Protein 2R55 (pdb70)

CATH classification: 3.30.530.20

GO terms:
  GO:0032052 bile acid binding (F, EXP)
  GO:0005829 cytosol (C, TAS)
  GO:0015721 bile acid and bile salt transport (P, TAS)
  GO:0015485 cholesterol binding (F, IDA)
  GO:0120020 cholesterol transfer activity (F, IDA)
  GO:0070508 cholesterol import (P, IDA)

InterPro domains:
  IPR002913 START domain [PF01852] (9-211)
  IPR002913 START domain [PS50848] (11-213)
  IPR002913 START domain [SM00234] (7-210)
  IPR023393 START-like domain superfamily [G3DSA:3.30.530.20] (3-213)
  IPR043556 StAR-related lipid transfer protein 5/6 [PTHR46374] (1-212)

Solvent-accessible surface area: 20864 Å² total; per-residue (Å²): 150,116,84,128,10,47,121,89,1,60,44,7,0,101,87,0,39,97,14,60,150,45,129,73,34,36,117,115,47,87,118,57,156,54,12,27,0,11,82,41,85,13,145,54,37,144,14,28,2,11,32,0,53,5,80,2,144,2,74,36,119,39,0,18,65,0,8,84,27,70,56,64,63,42,47,20,6,47,26,4,72,22,45,88,66,42,70,85,38,65,156,54,6,16,6,2,15,15,9,23,37,49,16,33,125,146,112,4,45,39,8,0,8,4,8,6,6,11,26,62,163,50,188,97,31,7,8,0,8,0,13,11,61,39,157,28,136,137,8,80,104,92,124,69,67,38,33,0,69,18,22,6,12,15,9,2,0,24,45,52,155,108,103,76,0,16,0,0,0,0,38,1,20,37,12,36,33,217,42,84,106,110,24,23,63,67,34,10,15,113,8,0,25,87,6,2,55,13,0,56,85,9,2,138,62,86,98,83,148,117,85,125,10,46,124,89,1,61,45,7,0,104,88,0,40,96,15,63,150,45,128,75,34,34,117,114,47,89,121,56,156,54,13,27,0,11,82,42,85,13,145,54,35,143,12,29,2,11,33,0,53,6,81,1,142,3,76,36,116,40,0,19,64,0,8,84,26,70,55,68,60,40,47,20,6,44,26,5,72,22,44,87,63,44,68,84,38,62,156,55,6,15,6,2,15,16,9,24,39,49,16,32,126,147,112,3,46,41,8,0,8,5,9,7,6,12,24,63,163,49,186,96,30,8,8,0,8,1,13,10,61,40,158,27,134,138,9,81,103,90,122,68,68,38,34,0,70,17,20,6,13,14,10,2,0,24,45,52,156,105,104,77,0,16,0,0,0,1,37,1,21,37,11,36,33,218,44,84,106,110,23,23,64,68,32,8,15,114,7,0,25,88,6,2,56,13,0,54,87,8,1,138,60,87,98,82

Structure (mmCIF, N/CA/C/O backbone):
data_2R55
#
_entry.id   2R55
#
_cell.length_a   62.870
_cell.length_b   62.870
_cell.length_c   214.930
_cell.angle_alpha   90.00
_cell.angle_beta   90.00
_cell.angle_gamma   120.00
#
_symmetry.space_group_name_H-M   'P 65'
#
loop_
_entity.id
_entity.type
_entity.pdbx_description
1 polymer 'StAR-related lipid transfer protein 5'
2 water water
#
loop_
_atom_site.group_PDB
_atom_site.id
_atom_site.type_symbol
_atom_site.label_atom_id
_atom_site.label_alt_id
_atom_site.label_comp_id
_atom_site.label_asym_id
_atom_site.label_entity_id
_atom_site.label_seq_id
_atom_site.pdbx_PDB_ins_code
_atom_site.Cartn_x
_atom_site.Cartn_y
_atom_site.Cartn_z
_atom_site.occupancy
_atom_site.B_iso_or_equiv
_atom_site.auth_seq_id
_atom_site.auth_comp_id
_atom_site.auth_asym_id
_atom_site.auth_atom_id
_atom_site.pdbx_PDB_model_num
ATOM 1 N N . PHE A 1 20 ? 13.945 -23.590 -10.150 1.00 70.23 2 PHE A N 1
ATOM 2 C CA . PHE A 1 20 ? 14.322 -22.696 -9.007 1.00 70.34 2 PHE A CA 1
ATOM 3 C C . PHE A 1 20 ? 14.982 -21.429 -9.503 1.00 70.31 2 PHE A C 1
ATOM 4 O O . PHE A 1 20 ? 14.527 -20.323 -9.206 1.00 70.30 2 PHE A O 1
ATOM 12 N N . GLN A 1 21 ? 16.062 -21.608 -10.258 1.00 70.33 3 GLN A N 1
ATOM 13 C CA . GLN A 1 21 ? 16.809 -20.508 -10.855 1.00 70.40 3 GLN A CA 1
ATOM 14 C C . GLN A 1 21 ? 15.851 -19.568 -11.561 1.00 70.39 3 GLN A C 1
ATOM 15 O O . GLN A 1 21 ? 15.759 -18.385 -11.224 1.00 70.29 3 GLN A O 1
ATOM 21 N N . SER A 1 22 ? 15.117 -20.138 -12.515 1.00 70.42 4 SER A N 1
ATOM 22 C CA . SER A 1 22 ? 14.185 -19.427 -13.386 1.00 70.59 4 SER A CA 1
ATOM 23 C C . SER A 1 22 ? 13.166 -18.553 -12.651 1.00 70.57 4 SER A C 1
ATOM 24 O O . SER A 1 22 ? 12.515 -17.703 -13.264 1.00 70.79 4 SER A O 1
ATOM 27 N N . MET A 1 23 ? 13.016 -18.753 -11.349 1.00 70.18 5 MET A N 1
ATOM 28 C CA . MET A 1 23 ? 12.055 -17.947 -10.626 1.00 70.01 5 MET A CA 1
ATOM 29 C C . MET A 1 23 ? 12.663 -17.109 -9.511 1.00 69.63 5 MET A C 1
ATOM 30 O O . MET A 1 23 ? 12.210 -15.996 -9.257 1.00 69.48 5 MET A O 1
ATOM 35 N N . ALA A 1 24 ? 13.700 -17.638 -8.875 1.00 69.30 6 ALA A N 1
ATOM 36 C CA . ALA A 1 24 ? 14.599 -16.815 -8.089 1.00 69.31 6 ALA A CA 1
ATOM 37 C C . ALA A 1 24 ? 15.072 -15.625 -8.924 1.00 69.39 6 ALA A C 1
ATOM 38 O O . ALA A 1 24 ? 15.073 -14.491 -8.455 1.00 69.49 6 ALA A O 1
ATOM 40 N N . ALA A 1 25 ? 15.459 -15.890 -10.168 1.00 69.67 7 ALA A N 1
ATOM 41 C CA . ALA A 1 25 ? 15.861 -14.839 -11.096 1.00 69.95 7 ALA A CA 1
ATOM 42 C C . ALA A 1 25 ? 14.664 -13.976 -11.465 1.00 70.15 7 ALA A C 1
ATOM 43 O O . ALA A 1 25 ? 14.786 -12.768 -11.648 1.00 70.01 7 ALA A O 1
ATOM 45 N N . GLN A 1 26 ? 13.503 -14.608 -11.544 1.00 70.55 8 GLN A N 1
ATOM 46 C CA . GLN A 1 26 ? 12.309 -13.955 -12.039 1.00 70.84 8 GLN A CA 1
ATOM 47 C C . GLN A 1 26 ? 11.772 -12.901 -11.083 1.00 71.18 8 GLN A C 1
ATOM 48 O O . GLN A 1 26 ? 11.621 -11.749 -11.480 1.00 71.60 8 GLN A O 1
ATOM 54 N N . MET A 1 27 ? 11.484 -13.272 -9.834 1.00 71.14 9 MET A N 1
ATOM 55 C CA . MET A 1 27 ? 10.896 -12.306 -8.906 1.00 71.25 9 MET A CA 1
ATOM 56 C C . MET A 1 27 ? 11.869 -11.189 -8.554 1.00 70.19 9 MET A C 1
ATOM 57 O O . MET A 1 27 ? 11.459 -10.086 -8.219 1.00 70.52 9 MET A O 1
ATOM 62 N N . SER A 1 28 ? 13.156 -11.469 -8.667 1.00 69.31 10 SER A N 1
ATOM 63 C CA . SER A 1 28 ? 14.168 -10.443 -8.500 1.00 68.78 10 SER A CA 1
ATOM 64 C C . SER A 1 28 ? 14.231 -9.514 -9.701 1.00 68.75 10 SER A C 1
ATOM 65 O O . SER A 1 28 ? 14.499 -8.326 -9.552 1.00 68.56 10 SER A O 1
ATOM 68 N N . GLU A 1 29 ? 13.997 -10.059 -10.896 1.00 68.72 11 GLU A N 1
ATOM 69 C CA . GLU A 1 29 ? 13.902 -9.244 -12.107 1.00 68.47 11 GLU A CA 1
ATOM 70 C C . GLU A 1 29 ? 12.731 -8.270 -12.053 1.00 67.83 11 GLU A C 1
ATOM 71 O O . GLU A 1 29 ? 12.882 -7.099 -12.407 1.00 68.01 11 GLU A O 1
ATOM 77 N N . ALA A 1 30 ? 11.576 -8.756 -11.604 1.00 66.84 12 ALA A N 1
ATOM 78 C CA . ALA A 1 30 ? 10.442 -7.890 -11.278 1.00 66.30 12 ALA A CA 1
ATOM 79 C C . ALA A 1 30 ? 10.830 -6.725 -10.367 1.00 65.72 12 ALA A C 1
ATOM 80 O O . ALA A 1 30 ? 10.329 -5.615 -10.521 1.00 65.08 12 ALA A O 1
ATOM 82 N N . VAL A 1 31 ? 11.727 -6.993 -9.426 1.00 65.83 13 VAL A N 1
ATOM 83 C CA . VAL A 1 31 ? 12.117 -6.005 -8.419 1.00 66.36 13 VAL A CA 1
ATOM 84 C C . VAL A 1 31 ? 12.852 -4.844 -9.072 1.00 66.82 13 VAL A C 1
ATOM 85 O O . VAL A 1 31 ? 12.453 -3.685 -8.908 1.00 67.27 13 VAL A O 1
ATOM 89 N N . ALA A 1 32 ? 13.902 -5.169 -9.818 1.00 66.81 14 ALA A N 1
ATOM 90 C CA . ALA A 1 32 ? 14.641 -4.198 -10.601 1.00 67.46 14 ALA A CA 1
ATOM 91 C C . ALA A 1 32 ? 13.751 -3.436 -11.602 1.00 67.85 14 ALA A C 1
ATOM 92 O O . ALA A 1 32 ? 13.904 -2.219 -11.766 1.00 68.42 14 ALA A O 1
ATOM 94 N N . GLU A 1 33 ? 12.826 -4.136 -12.261 1.00 67.59 15 GLU A N 1
ATOM 95 C CA . GLU A 1 33 ? 11.853 -3.471 -13.153 1.00 67.52 15 GLU A CA 1
ATOM 96 C C . GLU A 1 33 ? 11.089 -2.355 -12.431 1.00 67.03 15 GLU A C 1
ATOM 97 O O . GLU A 1 33 ? 10.979 -1.246 -12.960 1.00 66.61 15 GLU A O 1
ATOM 103 N N . LYS A 1 34 ? 10.612 -2.640 -11.210 1.00 66.28 16 LYS A N 1
ATOM 104 C CA . LYS A 1 34 ? 9.925 -1.640 -10.394 1.00 65.81 16 LYS A CA 1
ATOM 105 C C . LYS A 1 34 ? 10.850 -0.502 -9.992 1.00 65.33 16 LYS A C 1
ATOM 106 O O . LYS A 1 34 ? 10.488 0.668 -10.015 1.00 64.42 16 LYS A O 1
ATOM 112 N N . MET A 1 35 ? 12.060 -0.870 -9.623 1.00 65.65 17 MET A N 1
ATOM 113 C CA . MET A 1 35 ? 13.063 0.092 -9.287 1.00 65.79 17 MET A CA 1
ATOM 114 C C . MET A 1 35 ? 13.328 1.023 -10.459 1.00 65.59 17 MET A C 1
ATOM 115 O O . MET A 1 35 ? 13.351 2.237 -10.300 1.00 65.84 17 MET A O 1
ATOM 120 N N . LEU A 1 36 ? 13.455 0.459 -11.647 1.00 65.25 18 LEU A N 1
ATOM 121 C CA . LEU A 1 36 ? 13.629 1.269 -12.840 1.00 65.22 18 LEU A CA 1
ATOM 122 C C . LEU A 1 36 ? 12.489 2.279 -13.017 1.00 65.05 18 LEU A C 1
ATOM 123 O O . LEU A 1 36 ? 12.728 3.449 -13.347 1.00 65.01 18 LEU A O 1
ATOM 128 N N . GLN A 1 37 ? 11.258 1.838 -12.761 1.00 64.90 19 GLN A N 1
ATOM 129 C CA . GLN A 1 37 ? 10.111 2.719 -12.884 1.00 65.01 19 GLN A CA 1
ATOM 130 C C . GLN A 1 37 ? 10.118 3.804 -11.797 1.00 64.60 19 GLN A C 1
ATOM 131 O O . GLN A 1 37 ? 9.813 4.965 -12.090 1.00 64.71 19 GLN A O 1
ATOM 137 N N . TYR A 1 38 ? 10.535 3.454 -10.576 1.00 63.95 20 TYR A N 1
ATOM 138 C CA . TYR A 1 38 ? 10.699 4.447 -9.508 1.00 63.96 20 TYR A CA 1
ATOM 139 C C . TYR A 1 38 ? 11.739 5.517 -9.882 1.00 64.60 20 TYR A C 1
ATOM 140 O O . TYR A 1 38 ? 11.668 6.640 -9.399 1.00 65.27 20 TYR A O 1
ATOM 149 N N . ARG A 1 39 ? 12.726 5.159 -10.696 1.00 64.50 21 ARG A N 1
ATOM 150 C CA . ARG A 1 39 ? 13.802 6.077 -11.000 1.00 64.60 21 ARG A CA 1
ATOM 151 C C . ARG A 1 39 ? 13.336 7.086 -12.040 1.00 65.26 21 ARG A C 1
ATOM 152 O O . ARG A 1 39 ? 13.723 8.265 -12.015 1.00 66.07 21 ARG A O 1
ATOM 160 N N . ARG A 1 40 ? 12.492 6.621 -12.951 1.00 65.28 22 ARG A N 1
ATOM 161 C CA . ARG A 1 40 ? 12.037 7.449 -14.049 1.00 64.52 22 ARG A CA 1
ATOM 162 C C . ARG A 1 40 ? 10.852 8.298 -13.631 1.00 64.50 22 ARG A C 1
ATOM 163 O O . ARG A 1 40 ? 10.759 9.446 -14.031 1.00 65.00 22 ARG A O 1
ATOM 171 N N . ASP A 1 41 ? 9.963 7.753 -12.807 1.00 64.33 23 ASP A N 1
ATOM 172 C CA . ASP A 1 41 ? 8.727 8.458 -12.482 1.00 64.47 23 ASP A CA 1
ATOM 173 C C . ASP A 1 41 ? 9.024 9.821 -11.873 1.00 64.48 23 ASP A C 1
ATOM 174 O O . ASP A 1 41 ? 9.916 9.957 -11.029 1.00 64.73 23 ASP A O 1
ATOM 179 N N . THR A 1 42 ? 8.261 10.826 -12.280 1.00 64.33 24 THR A N 1
ATOM 180 C CA . THR A 1 42 ? 8.374 12.132 -11.649 1.00 64.11 24 THR A CA 1
ATOM 181 C C . THR A 1 42 ? 7.087 12.500 -10.894 1.00 64.51 24 THR A C 1
ATOM 182 O O . THR A 1 42 ? 7.016 13.530 -10.221 1.00 64.69 24 THR A O 1
ATOM 186 N N . ALA A 1 43 ? 6.089 11.629 -10.974 1.00 64.87 25 ALA A N 1
ATOM 187 C CA . ALA A 1 43 ? 4.787 11.892 -10.369 1.00 65.42 25 ALA A CA 1
ATOM 188 C C . ALA A 1 43 ? 4.684 11.307 -8.973 1.00 65.71 25 ALA A C 1
ATOM 189 O O . ALA A 1 43 ? 5.483 10.440 -8.579 1.00 65.45 25 ALA A O 1
ATOM 191 N N . GLY A 1 44 ? 3.687 11.785 -8.232 1.00 66.21 26 GLY A N 1
ATOM 192 C CA . GLY A 1 44 ? 3.470 11.345 -6.867 1.00 66.94 26 GLY A CA 1
ATOM 193 C C . GLY A 1 44 ? 4.444 12.005 -5.913 1.00 67.65 26 GLY A C 1
ATOM 194 O O . GLY A 1 44 ? 4.030 12.476 -4.870 1.00 68.19 26 GLY A O 1
ATOM 195 N N . TRP A 1 45 ? 5.726 12.060 -6.285 1.00 68.04 27 TRP A N 1
ATOM 196 C CA . TRP A 1 45 ? 6.808 12.545 -5.416 1.00 68.85 27 TRP A CA 1
ATOM 197 C C . TRP A 1 45 ? 6.577 13.908 -4.739 1.00 69.65 27 TRP A C 1
ATOM 198 O O . TRP A 1 45 ? 6.587 14.942 -5.420 1.00 69.55 27 TRP A O 1
ATOM 209 N N . LYS A 1 46 ? 6.407 13.903 -3.408 1.00 70.27 28 LYS A N 1
ATOM 210 C CA . LYS A 1 46 ? 6.265 15.146 -2.629 1.00 71.09 28 LYS A CA 1
ATOM 211 C C . LYS A 1 46 ? 7.508 15.345 -1.782 1.00 71.61 28 LYS A C 1
ATOM 212 O O . LYS A 1 46 ? 7.897 14.452 -1.032 1.00 72.13 28 LYS A O 1
ATOM 218 N N . ILE A 1 47 ? 8.123 16.519 -1.889 1.00 72.11 29 ILE A N 1
ATOM 219 C CA . ILE A 1 47 ? 9.407 16.798 -1.236 1.00 72.65 29 ILE A CA 1
ATOM 220 C C . ILE A 1 47 ? 9.334 16.842 0.307 1.00 73.20 29 ILE A C 1
ATOM 221 O O . ILE A 1 47 ? 8.398 17.419 0.875 1.00 73.25 29 ILE A O 1
ATOM 226 N N . CYS A 1 48 ? 10.310 16.223 0.976 1.00 73.80 30 CYS A N 1
ATOM 227 C CA . CYS A 1 48 ? 10.421 16.315 2.439 1.00 74.41 30 CYS A CA 1
ATOM 228 C C . CYS A 1 48 ? 11.307 17.500 2.788 1.00 74.77 30 CYS A C 1
ATOM 229 O O . CYS A 1 48 ? 10.866 18.496 3.365 1.00 74.79 30 CYS A O 1
ATOM 232 N N . ARG A 1 49 ? 12.579 17.348 2.438 1.00 75.26 31 ARG A N 1
ATOM 233 C CA . ARG A 1 49 ? 13.621 18.285 2.800 1.00 75.91 31 ARG A CA 1
ATOM 234 C C . ARG A 1 49 ? 14.698 18.312 1.716 1.00 76.00 31 ARG A C 1
ATOM 235 O O . ARG A 1 49 ? 14.610 17.590 0.716 1.00 76.10 31 ARG A O 1
ATOM 243 N N . GLU A 1 50 ? 15.702 19.163 1.930 1.00 76.12 32 GLU A N 1
ATOM 244 C CA . GLU A 1 50 ? 16.828 19.316 1.024 1.00 76.02 32 GLU A CA 1
ATOM 245 C C . GLU A 1 50 ? 18.027 19.865 1.807 1.00 75.87 32 GLU A C 1
ATOM 246 O O . GLU A 1 50 ? 18.209 19.541 2.990 1.00 75.98 32 GLU A O 1
ATOM 252 N N . GLY A 1 51 ? 18.838 20.692 1.155 1.00 75.48 33 GLY A N 1
ATOM 253 C CA . GLY A 1 51 ? 20.025 21.246 1.784 1.00 75.14 33 GLY A CA 1
ATOM 254 C C . GLY A 1 51 ? 21.290 20.729 1.134 1.00 74.84 33 GLY A C 1
ATOM 255 O O . GLY A 1 51 ? 21.287 20.369 -0.047 1.00 74.66 33 GLY A O 1
ATOM 256 N N . ASN A 1 52 ? 22.370 20.687 1.916 1.00 74.51 34 ASN A N 1
ATOM 257 C CA . ASN A 1 52 ? 23.690 20.305 1.406 1.00 74.01 34 ASN A CA 1
ATOM 258 C C . ASN A 1 52 ? 23.740 18.912 0.769 1.00 73.63 34 ASN A C 1
ATOM 259 O O . ASN A 1 52 ? 23.478 17.890 1.427 1.00 73.51 34 ASN A O 1
ATOM 264 N N . GLY A 1 53 ? 24.037 18.905 -0.532 1.00 72.95 35 GLY A N 1
ATOM 265 C CA . GLY A 1 53 ? 24.243 17.682 -1.299 1.00 72.19 35 GLY A CA 1
ATOM 266 C C . GLY A 1 53 ? 22.990 16.917 -1.673 1.00 71.81 35 GLY A C 1
ATOM 267 O O . GLY A 1 53 ? 22.780 16.609 -2.848 1.00 71.94 35 GLY A O 1
ATOM 268 N N . VAL A 1 54 ? 22.154 16.621 -0.677 1.00 71.04 36 VAL A N 1
ATOM 269 C CA . VAL A 1 54 ? 21.040 15.688 -0.835 1.00 70.27 36 VAL A CA 1
ATOM 270 C C . VAL A 1 54 ? 19.690 16.353 -1.061 1.00 69.73 36 VAL A C 1
ATOM 271 O O . VAL A 1 54 ? 19.542 17.568 -0.945 1.00 69.63 36 VAL A O 1
ATOM 275 N N . SER A 1 55 ? 18.709 15.506 -1.373 1.00 68.99 37 SER A N 1
ATOM 276 C CA . SER A 1 55 ? 17.315 15.876 -1.567 1.00 68.02 37 SER A CA 1
ATOM 277 C C . SER A 1 55 ? 16.468 14.624 -1.371 1.00 67.34 37 SER A C 1
ATOM 278 O O . SER A 1 55 ? 16.692 13.586 -2.016 1.00 66.88 37 SER A O 1
ATOM 281 N N . VAL A 1 56 ? 15.506 14.699 -0.468 1.00 66.44 38 VAL A N 1
ATOM 282 C CA . VAL A 1 56 ? 14.672 13.545 -0.251 1.00 65.87 38 VAL A CA 1
ATOM 283 C C . VAL A 1 56 ? 13.207 13.902 -0.447 1.00 65.68 38 VAL A C 1
ATOM 284 O O . VAL A 1 56 ? 12.759 14.990 -0.083 1.00 65.34 38 VAL A O 1
ATOM 288 N N . SER A 1 57 ? 12.482 12.983 -1.071 1.00 65.64 39 SER A N 1
ATOM 289 C CA . SER A 1 57 ? 11.051 13.119 -1.247 1.00 65.96 39 SER A CA 1
ATOM 290 C C . SER A 1 57 ? 10.426 11.760 -1.012 1.00 66.08 39 SER A C 1
ATOM 291 O O . SER A 1 57 ? 11.145 10.767 -0.874 1.00 66.72 39 SER A O 1
ATOM 294 N N . TRP A 1 58 ? 9.099 11.710 -0.956 1.00 65.61 40 TRP A N 1
ATOM 295 C CA . TRP A 1 58 ? 8.406 10.485 -0.634 1.00 65.82 40 TRP A CA 1
ATOM 296 C C . TRP A 1 58 ? 7.173 10.370 -1.514 1.00 66.36 40 TRP A C 1
ATOM 297 O O . TRP A 1 58 ? 6.830 11.317 -2.246 1.00 66.95 40 TRP A O 1
ATOM 308 N N . ARG A 1 59 ? 6.531 9.199 -1.464 1.00 66.19 41 ARG A N 1
ATOM 309 C CA . ARG A 1 59 ? 5.179 9.016 -1.973 1.00 66.25 41 ARG A CA 1
ATOM 310 C C . ARG A 1 59 ? 4.566 7.747 -1.387 1.00 65.99 41 ARG A C 1
ATOM 311 O O . ARG A 1 59 ? 5.297 6.872 -0.939 1.00 66.03 41 ARG A O 1
ATOM 319 N N . PRO A 1 60 ? 3.223 7.634 -1.412 1.00 66.02 42 PRO A N 1
ATOM 320 C CA . PRO A 1 60 ? 2.621 6.391 -0.918 1.00 65.90 42 PRO A CA 1
ATOM 321 C C . PRO A 1 60 ? 3.140 5.188 -1.711 1.00 65.56 42 PRO A C 1
ATOM 322 O O . PRO A 1 60 ? 3.178 5.227 -2.934 1.00 65.59 42 PRO A O 1
ATOM 326 N N . SER A 1 61 ? 3.582 4.161 -1.001 1.00 65.70 43 SER A N 1
ATOM 327 C CA . SER A 1 61 ? 3.918 2.877 -1.584 1.00 65.66 43 SER A CA 1
ATOM 328 C C . SER A 1 61 ? 2.646 2.218 -2.044 1.00 65.81 43 SER A C 1
ATOM 329 O O . SER A 1 61 ? 1.596 2.444 -1.429 1.00 66.04 43 SER A O 1
ATOM 332 N N . VAL A 1 62 ? 2.728 1.437 -3.126 1.00 65.62 44 VAL A N 1
ATOM 333 C CA . VAL A 1 62 ? 1.630 0.536 -3.516 1.00 65.92 44 VAL A CA 1
ATOM 334 C C . VAL A 1 62 ? 1.886 -0.894 -2.973 1.00 66.39 44 VAL A C 1
ATOM 335 O O . VAL A 1 62 ? 1.049 -1.774 -3.117 1.00 67.25 44 VAL A O 1
ATOM 339 N N . GLU A 1 63 ? 3.042 -1.106 -2.352 1.00 66.45 45 GLU A N 1
ATOM 340 C CA . GLU A 1 63 ? 3.419 -2.417 -1.824 1.00 66.80 45 GLU A CA 1
ATOM 341 C C . GLU A 1 63 ? 2.846 -2.712 -0.427 1.00 67.03 45 GLU A C 1
ATOM 342 O O . GLU A 1 63 ? 2.654 -3.878 -0.092 1.00 67.36 45 GLU A O 1
ATOM 348 N N . PHE A 1 64 ? 2.574 -1.664 0.366 1.00 66.79 46 PHE A N 1
ATOM 349 C CA . PHE A 1 64 ? 2.138 -1.779 1.765 1.00 66.50 46 PHE A CA 1
ATOM 350 C C . PHE A 1 64 ? 1.558 -0.423 2.212 1.00 67.00 46 PHE A C 1
ATOM 351 O O . PHE A 1 64 ? 1.755 0.573 1.520 1.00 65.94 46 PHE A O 1
ATOM 359 N N . PRO A 1 65 ? 0.832 -0.380 3.358 1.00 67.54 47 PRO A N 1
ATOM 360 C CA . PRO A 1 65 ? 0.245 0.887 3.820 1.00 68.01 47 PRO A CA 1
ATOM 361 C C . PRO A 1 65 ? 1.186 2.108 3.767 1.00 68.44 47 PRO A C 1
ATOM 362 O O . PRO A 1 65 ? 0.735 3.182 3.347 1.00 69.29 47 PRO A O 1
ATOM 366 N N . GLY A 1 66 ? 2.465 1.942 4.142 1.00 67.85 48 GLY A N 1
ATOM 367 C CA . GLY A 1 66 ? 3.419 3.062 4.263 1.00 66.77 48 GLY A CA 1
ATOM 368 C C . GLY A 1 66 ? 3.912 3.765 2.997 1.00 66.83 48 GLY A C 1
ATOM 369 O O . GLY A 1 66 ? 3.207 3.838 1.978 1.00 65.97 48 GLY A O 1
ATOM 370 N N . ASN A 1 67 ? 5.133 4.296 3.064 1.00 66.26 49 ASN A N 1
ATOM 371 C CA . ASN A 1 67 ? 5.653 5.139 1.997 1.00 65.95 49 ASN A CA 1
ATOM 372 C C . ASN A 1 67 ? 6.902 4.594 1.309 1.00 66.04 49 ASN A C 1
ATOM 373 O O . ASN A 1 67 ? 7.567 3.694 1.824 1.00 66.31 49 ASN A O 1
ATOM 378 N N . LEU A 1 68 ? 7.219 5.160 0.147 1.00 65.54 50 LEU A N 1
ATOM 379 C CA . LEU A 1 68 ? 8.483 4.919 -0.530 1.00 64.93 50 LEU A CA 1
ATOM 380 C C . LEU A 1 68 ? 9.255 6.219 -0.521 1.00 65.64 50 LEU A C 1
ATOM 381 O O . LEU A 1 68 ? 8.688 7.272 -0.815 1.00 65.43 50 LEU A O 1
ATOM 386 N N . TYR A 1 69 ? 10.548 6.137 -0.207 1.00 66.47 51 TYR A N 1
ATOM 387 C CA . TYR A 1 69 ? 11.423 7.304 -0.060 1.00 67.33 51 TYR A CA 1
ATOM 388 C C . TYR A 1 69 ? 12.502 7.326 -1.139 1.00 67.99 51 TYR A C 1
ATOM 389 O O . TYR A 1 69 ? 13.073 6.278 -1.478 1.00 69.18 51 TYR A O 1
ATOM 398 N N . ARG A 1 70 ? 12.784 8.520 -1.659 1.00 67.32 52 ARG A N 1
ATOM 399 C CA . ARG A 1 70 ? 13.692 8.699 -2.765 1.00 66.44 52 ARG A CA 1
ATOM 400 C C . ARG A 1 70 ? 14.760 9.724 -2.395 1.00 65.99 52 ARG A C 1
ATOM 401 O O . ARG A 1 70 ? 14.451 10.883 -2.081 1.00 65.38 52 ARG A O 1
ATOM 409 N N . GLY A 1 71 ? 16.008 9.275 -2.422 1.00 65.17 53 GLY A N 1
ATOM 410 C CA . GLY A 1 71 ? 17.155 10.134 -2.182 1.00 65.04 53 GLY A CA 1
ATOM 411 C C . GLY A 1 71 ? 17.892 10.398 -3.483 1.00 64.83 53 GLY A C 1
ATOM 412 O O . GLY A 1 71 ? 18.106 9.484 -4.283 1.00 64.52 53 GLY A O 1
ATOM 413 N N . GLU A 1 72 ? 18.266 11.649 -3.700 1.00 64.53 54 GLU A N 1
ATOM 414 C CA . GLU A 1 72 ? 19.091 11.998 -4.845 1.00 65.46 54 GLU A CA 1
ATOM 415 C C . GLU A 1 72 ? 20.225 12.934 -4.421 1.00 65.60 54 GLU A C 1
ATOM 416 O O . GLU A 1 72 ? 20.032 13.861 -3.612 1.00 65.44 54 GLU A O 1
ATOM 422 N N . GLY A 1 73 ? 21.411 12.674 -4.962 1.00 65.68 55 GLY A N 1
ATOM 423 C CA . GLY A 1 73 ? 22.604 13.371 -4.524 1.00 65.92 55 GLY A CA 1
ATOM 424 C C . GLY A 1 73 ? 23.868 12.938 -5.239 1.00 66.22 55 GLY A C 1
ATOM 425 O O . GLY A 1 73 ? 24.171 11.728 -5.331 1.00 65.89 55 GLY A O 1
ATOM 426 N N . ILE A 1 74 ? 24.604 13.946 -5.737 1.00 66.50 56 ILE A N 1
ATOM 427 C CA . ILE A 1 74 ? 25.912 13.734 -6.343 1.00 66.97 56 ILE A CA 1
ATOM 428 C C . ILE A 1 74 ? 26.924 13.362 -5.267 1.00 67.41 56 ILE A C 1
ATOM 429 O O . ILE A 1 74 ? 27.163 14.129 -4.320 1.00 67.64 56 ILE A O 1
ATOM 434 N N . VAL A 1 75 ? 27.499 12.170 -5.401 1.00 67.80 57 VAL A N 1
ATOM 435 C CA . VAL A 1 75 ? 28.609 11.766 -4.537 1.00 68.36 57 VAL A CA 1
ATOM 436 C C . VAL A 1 75 ? 29.948 12.016 -5.242 1.00 68.46 57 VAL A C 1
ATOM 437 O O . VAL A 1 75 ? 30.137 11.657 -6.413 1.00 68.50 57 VAL A O 1
ATOM 441 N N . TYR A 1 76 ? 30.868 12.648 -4.523 1.00 68.49 58 TYR A N 1
ATOM 442 C CA . TYR A 1 76 ? 32.138 13.038 -5.100 1.00 68.63 58 TYR A CA 1
ATOM 443 C C . TYR A 1 76 ? 33.147 11.893 -5.022 1.00 68.49 58 TYR A C 1
ATOM 444 O O . TYR A 1 76 ? 34.088 11.918 -4.213 1.00 68.71 58 TYR A O 1
ATOM 453 N N . GLY A 1 77 ? 32.930 10.889 -5.877 1.00 68.26 59 GLY A N 1
ATOM 454 C CA . GLY A 1 77 ? 33.809 9.727 -5.983 1.00 68.07 59 GLY A CA 1
ATOM 455 C C . GLY A 1 77 ? 33.668 8.984 -7.305 1.00 67.96 59 GLY A C 1
ATOM 456 O O . GLY A 1 77 ? 32.667 9.139 -8.018 1.00 67.76 59 GLY A O 1
ATOM 457 N N . THR A 1 78 ? 34.685 8.180 -7.632 1.00 67.76 60 THR A N 1
ATOM 458 C CA . THR A 1 78 ? 34.646 7.315 -8.812 1.00 67.50 60 THR A CA 1
ATOM 459 C C . THR A 1 78 ? 33.510 6.321 -8.647 1.00 67.14 60 THR A C 1
ATOM 460 O O . THR A 1 78 ? 33.205 5.914 -7.535 1.00 67.28 60 THR A O 1
ATOM 464 N N . LEU A 1 79 ? 32.910 5.930 -9.765 1.00 67.07 61 LEU A N 1
ATOM 465 C CA . LEU A 1 79 ? 31.729 5.061 -9.802 1.00 66.70 61 LEU A CA 1
ATOM 466 C C . LEU A 1 79 ? 31.899 3.743 -9.046 1.00 66.74 61 LEU A C 1
ATOM 467 O O . LEU A 1 79 ? 30.954 3.248 -8.450 1.00 66.57 61 LEU A O 1
ATOM 472 N N . GLU A 1 80 ? 33.098 3.174 -9.063 1.00 67.24 62 GLU A N 1
ATOM 473 C CA . GLU A 1 80 ? 33.303 1.881 -8.402 1.00 67.59 62 GLU A CA 1
ATOM 474 C C . GLU A 1 80 ? 33.745 1.978 -6.939 1.00 67.28 62 GLU A C 1
ATOM 475 O O . GLU A 1 80 ? 33.714 0.981 -6.208 1.00 67.08 62 GLU A O 1
ATOM 481 N N . GLU A 1 81 ? 34.131 3.185 -6.525 1.00 67.13 63 GLU A N 1
ATOM 482 C CA . GLU A 1 81 ? 34.287 3.494 -5.112 1.00 67.25 63 GLU A CA 1
ATOM 483 C C . GLU A 1 81 ? 32.925 3.600 -4.432 1.00 67.25 63 GLU A C 1
ATOM 484 O O . GLU A 1 81 ? 32.702 2.992 -3.379 1.00 67.12 63 GLU A O 1
ATOM 490 N N . VAL A 1 82 ? 32.002 4.347 -5.048 1.00 67.09 64 VAL A N 1
ATOM 491 C CA . VAL A 1 82 ? 30.676 4.525 -4.459 1.00 66.50 64 VAL A CA 1
ATOM 492 C C . VAL A 1 82 ? 29.946 3.206 -4.449 1.00 66.06 64 VAL A C 1
ATOM 493 O O . VAL A 1 82 ? 29.186 2.937 -3.530 1.00 66.32 64 VAL A O 1
ATOM 497 N N . TRP A 1 83 ? 30.182 2.380 -5.462 1.00 65.40 65 TRP A N 1
ATOM 498 C CA . TRP A 1 83 ? 29.499 1.102 -5.533 1.00 64.97 65 TRP A CA 1
ATOM 499 C C . TRP A 1 83 ? 30.055 0.169 -4.472 1.00 65.34 65 TRP A C 1
ATOM 500 O O . TRP A 1 83 ? 29.293 -0.470 -3.741 1.00 65.37 65 TRP A O 1
ATOM 511 N N . ASP A 1 84 ? 31.379 0.122 -4.362 1.00 65.90 66 ASP A N 1
ATOM 512 C CA . ASP A 1 84 ? 32.022 -0.671 -3.311 1.00 66.50 66 ASP A CA 1
ATOM 513 C C . ASP A 1 84 ? 31.467 -0.419 -1.915 1.00 66.52 66 ASP A C 1
ATOM 514 O O . ASP A 1 84 ? 31.431 -1.322 -1.081 1.00 66.70 66 ASP A O 1
ATOM 519 N N . CYS A 1 85 ? 31.024 0.811 -1.685 1.00 66.70 67 CYS A N 1
ATOM 520 C CA . CYS A 1 85 ? 30.409 1.198 -0.429 1.00 66.89 67 CYS A CA 1
ATOM 521 C C . CYS A 1 85 ? 29.033 0.582 -0.196 1.00 66.77 67 CYS A C 1
ATOM 522 O O . CYS A 1 85 ? 28.753 0.081 0.905 1.00 66.70 67 CYS A O 1
ATOM 525 N N . VAL A 1 86 ? 28.184 0.609 -1.220 1.00 66.53 68 VAL A N 1
ATOM 526 C CA . VAL A 1 86 ? 26.780 0.204 -1.055 1.00 66.58 68 VAL A CA 1
ATOM 527 C C . VAL A 1 86 ? 26.493 -1.206 -1.562 1.00 66.80 68 VAL A C 1
ATOM 528 O O . VAL A 1 86 ? 25.460 -1.774 -1.259 1.00 67.71 68 VAL A O 1
ATOM 532 N N . LYS A 1 87 ? 27.408 -1.752 -2.350 1.00 66.91 69 LYS A N 1
ATOM 533 C CA . LYS A 1 87 ? 27.331 -3.122 -2.836 1.00 66.70 69 LYS A CA 1
ATOM 534 C C . LYS A 1 87 ? 27.046 -4.131 -1.723 1.00 66.67 69 LYS A C 1
ATOM 535 O O . LYS A 1 87 ? 27.619 -4.065 -0.630 1.00 66.36 69 LYS A O 1
ATOM 541 N N . PRO A 1 88 ? 26.123 -5.057 -1.991 1.00 66.74 70 PRO A N 1
ATOM 542 C CA . PRO A 1 88 ? 25.962 -6.232 -1.144 1.00 66.45 70 PRO A CA 1
ATOM 543 C C . PRO A 1 88 ? 26.980 -7.305 -1.505 1.00 66.26 70 PRO A C 1
ATOM 544 O O . PRO A 1 88 ? 27.489 -7.988 -0.623 1.00 66.65 70 PRO A O 1
ATOM 548 N N . GLY A 1 91 ? 31.303 -9.673 2.590 1.00 79.11 73 GLY A N 1
ATOM 549 C CA . GLY A 1 91 ? 30.037 -8.815 2.172 1.00 79.44 73 GLY A CA 1
ATOM 550 C C . GLY A 1 91 ? 30.511 -7.486 1.586 1.00 79.54 73 GLY A C 1
ATOM 551 O O . GLY A 1 91 ? 29.868 -6.911 0.674 1.00 79.26 73 GLY A O 1
ATOM 552 N N . GLY A 1 92 ? 31.648 -7.013 2.108 1.00 79.41 74 GLY A N 1
ATOM 553 C CA . GLY A 1 92 ? 32.211 -5.714 1.735 1.00 79.01 74 GLY A CA 1
ATOM 554 C C . GLY A 1 92 ? 32.149 -4.678 2.855 1.00 78.57 74 GLY A C 1
ATOM 555 O O . GLY A 1 92 ? 32.643 -4.924 3.978 1.00 78.36 74 GLY A O 1
ATOM 556 N N . LEU A 1 93 ? 31.491 -3.544 2.559 1.00 77.95 75 LEU A N 1
ATOM 557 C CA . LEU A 1 93 ? 31.743 -2.288 3.284 1.00 77.22 75 LEU A CA 1
ATOM 558 C C . LEU A 1 93 ? 30.633 -1.710 4.181 1.00 76.92 75 LEU A C 1
ATOM 559 O O . LEU A 1 93 ? 30.930 -1.033 5.165 1.00 76.57 75 LEU A O 1
ATOM 564 N N . ARG A 1 94 ? 29.371 -1.974 3.845 1.00 76.59 76 ARG A N 1
ATOM 565 C CA . ARG A 1 94 ? 28.236 -1.247 4.442 1.00 76.29 76 ARG A CA 1
ATOM 566 C C . ARG A 1 94 ? 28.158 -1.260 5.998 1.00 75.69 76 ARG A C 1
ATOM 567 O O . ARG A 1 94 ? 27.743 -0.270 6.611 1.00 75.29 76 ARG A O 1
ATOM 575 N N . VAL A 1 95 ? 28.583 -2.366 6.614 1.00 74.99 77 VAL A N 1
ATOM 576 C CA . VAL A 1 95 ? 28.608 -2.522 8.082 1.00 74.38 77 VAL A CA 1
ATOM 577 C C . VAL A 1 95 ? 29.330 -1.366 8.770 1.00 73.77 77 VAL A C 1
ATOM 578 O O . VAL A 1 95 ? 28.911 -0.897 9.824 1.00 73.87 77 VAL A O 1
ATOM 582 N N . LYS A 1 96 ? 30.418 -0.922 8.155 1.00 73.10 78 LYS A N 1
ATOM 583 C CA . LYS A 1 96 ? 31.258 0.127 8.698 1.00 72.53 78 LYS A CA 1
ATOM 584 C C . LYS A 1 96 ? 30.543 1.479 8.793 1.00 72.11 78 LYS A C 1
ATOM 585 O O . LYS A 1 96 ? 30.164 1.918 9.874 1.00 72.14 78 LYS A O 1
ATOM 591 N N . TRP A 1 97 ? 30.336 2.112 7.647 1.00 71.70 79 TRP A N 1
ATOM 592 C CA . TRP A 1 97 ? 30.009 3.532 7.590 1.00 71.22 79 TRP A CA 1
ATOM 593 C C . TRP A 1 97 ? 28.542 3.879 7.812 1.00 70.91 79 TRP A C 1
ATOM 594 O O . TRP A 1 97 ? 28.230 5.011 8.169 1.00 71.00 79 TRP A O 1
ATOM 605 N N . ASP A 1 98 ? 27.641 2.932 7.582 1.00 70.49 80 ASP A N 1
ATOM 606 C CA . ASP A 1 98 ? 26.210 3.234 7.669 1.00 70.50 80 ASP A CA 1
ATOM 607 C C . ASP A 1 98 ? 25.666 3.072 9.084 1.00 70.83 80 ASP A C 1
ATOM 608 O O . ASP A 1 98 ? 25.475 1.949 9.563 1.00 70.63 80 ASP A O 1
ATOM 613 N N . GLU A 1 99 ? 25.395 4.197 9.742 1.00 71.36 81 GLU A N 1
ATOM 614 C CA . GLU A 1 99 ? 24.957 4.181 11.142 1.00 72.30 81 GLU A CA 1
ATOM 615 C C . GLU A 1 99 ? 23.765 3.255 11.392 1.00 71.94 81 GLU A C 1
ATOM 616 O O . GLU A 1 99 ? 23.541 2.831 12.518 1.00 71.70 81 GLU A O 1
ATOM 622 N N . ASN A 1 100 ? 23.026 2.937 10.324 1.00 72.35 82 ASN A N 1
ATOM 623 C CA . ASN A 1 100 ? 21.805 2.129 10.404 1.00 72.12 82 ASN A CA 1
ATOM 624 C C . ASN A 1 100 ? 21.953 0.637 10.133 1.00 71.83 82 ASN A C 1
ATOM 625 O O . ASN A 1 100 ? 20.952 -0.059 9.884 1.00 71.95 82 ASN A O 1
ATOM 630 N N . VAL A 1 101 ? 23.187 0.151 10.188 1.00 71.45 83 VAL A N 1
ATOM 631 C CA . VAL A 1 101 ? 23.490 -1.235 9.862 1.00 71.09 83 VAL A CA 1
ATOM 632 C C . VAL A 1 101 ? 24.529 -1.768 10.833 1.00 71.04 83 VAL A C 1
ATOM 633 O O . VAL A 1 101 ? 25.607 -1.194 10.976 1.00 71.16 83 VAL A O 1
ATOM 637 N N . THR A 1 102 ? 24.194 -2.866 11.495 1.00 71.03 84 THR A N 1
ATOM 638 C CA . THR A 1 102 ? 25.091 -3.490 12.456 1.00 71.25 84 THR A CA 1
ATOM 639 C C . THR A 1 102 ? 25.558 -4.863 11.990 1.00 71.30 84 THR A C 1
ATOM 640 O O . THR A 1 102 ? 26.681 -5.271 12.285 1.00 71.76 84 THR A O 1
ATOM 644 N N . GLY A 1 103 ? 24.698 -5.565 11.258 1.00 71.26 85 GLY A N 1
ATOM 645 C CA . GLY A 1 103 ? 25.000 -6.914 10.787 1.00 71.25 85 GLY A CA 1
ATOM 646 C C . GLY A 1 103 ? 24.565 -7.166 9.355 1.00 71.32 85 GLY A C 1
ATOM 647 O O . GLY A 1 103 ? 23.400 -7.028 9.026 1.00 71.00 85 GLY A O 1
ATOM 648 N N . PHE A 1 104 ? 25.520 -7.532 8.505 1.00 71.61 86 PHE A N 1
ATOM 649 C CA . PHE A 1 104 ? 25.244 -7.910 7.124 1.00 71.61 86 PHE A CA 1
ATOM 650 C C . PHE A 1 104 ? 25.818 -9.306 6.851 1.00 71.66 86 PHE A C 1
ATOM 651 O O . PHE A 1 104 ? 27.025 -9.547 7.004 1.00 71.84 86 PHE A O 1
ATOM 659 N N . GLU A 1 105 ? 24.938 -10.228 6.479 1.00 71.41 87 GLU A N 1
ATOM 660 C CA . GLU A 1 105 ? 25.305 -11.617 6.214 1.00 71.25 87 GLU A CA 1
ATOM 661 C C . GLU A 1 105 ? 24.793 -11.984 4.824 1.00 71.30 87 GLU A C 1
ATOM 662 O O . GLU A 1 105 ? 23.643 -11.668 4.479 1.00 71.18 87 GLU A O 1
ATOM 668 N N . ILE A 1 106 ? 25.644 -12.606 4.012 1.00 71.25 88 ILE A N 1
ATOM 669 C CA . ILE A 1 106 ? 25.185 -13.186 2.755 1.00 71.47 88 ILE A CA 1
ATOM 670 C C . ILE A 1 106 ? 24.807 -14.627 3.091 1.00 71.41 88 ILE A C 1
ATOM 671 O O . ILE A 1 106 ? 25.669 -15.418 3.466 1.00 71.33 88 ILE A O 1
ATOM 676 N N . ILE A 1 107 ? 23.522 -14.953 2.965 1.00 71.31 89 ILE A N 1
ATOM 677 C CA . ILE A 1 107 ? 23.000 -16.258 3.378 1.00 71.24 89 ILE A CA 1
ATOM 678 C C . ILE A 1 107 ? 23.146 -17.324 2.290 1.00 71.27 89 ILE A C 1
ATOM 679 O O . ILE A 1 107 ? 23.936 -18.251 2.434 1.00 71.61 89 ILE A O 1
ATOM 684 N N . GLN A 1 108 ? 22.392 -17.187 1.206 1.00 71.34 90 GLN A N 1
ATOM 685 C CA . GLN A 1 108 ? 22.411 -18.157 0.121 1.00 71.15 90 GLN A CA 1
ATOM 686 C C . GLN A 1 108 ? 22.808 -17.416 -1.154 1.00 70.97 90 GLN A C 1
ATOM 687 O O . GLN A 1 108 ? 22.010 -16.677 -1.730 1.00 71.06 90 GLN A O 1
ATOM 693 N N . SER A 1 109 ? 24.059 -17.596 -1.565 1.00 70.74 91 SER A N 1
ATOM 694 C CA . SER A 1 109 ? 24.620 -16.936 -2.742 1.00 70.44 91 SER A CA 1
ATOM 695 C C . SER A 1 109 ? 24.164 -17.678 -4.006 1.00 70.30 91 SER A C 1
ATOM 696 O O . SER A 1 109 ? 24.836 -18.602 -4.462 1.00 70.03 91 SER A O 1
ATOM 699 N N . ILE A 1 110 ? 23.025 -17.268 -4.565 1.00 70.31 92 ILE A N 1
ATOM 700 C CA . ILE A 1 110 ? 22.395 -18.009 -5.664 1.00 70.46 92 ILE A CA 1
ATOM 701 C C . ILE A 1 110 ? 23.195 -17.924 -6.965 1.00 70.74 92 ILE A C 1
ATOM 702 O O . ILE A 1 110 ? 23.761 -18.921 -7.411 1.00 70.77 92 ILE A O 1
ATOM 707 N N . THR A 1 111 ? 23.237 -16.735 -7.560 1.00 70.99 93 THR A N 1
ATOM 708 C CA . THR A 1 111 ? 23.940 -16.524 -8.820 1.00 71.22 93 THR A CA 1
ATOM 709 C C . THR A 1 111 ? 25.212 -15.715 -8.584 1.00 71.34 93 THR A C 1
ATOM 710 O O . THR A 1 111 ? 25.495 -15.286 -7.462 1.00 71.34 93 THR A O 1
ATOM 714 N N . ASP A 1 112 ? 25.985 -15.531 -9.650 1.00 71.49 94 ASP A N 1
ATOM 715 C CA . ASP A 1 112 ? 27.100 -14.602 -9.656 1.00 71.62 94 ASP A CA 1
ATOM 716 C C . ASP A 1 112 ? 26.622 -13.296 -9.034 1.00 71.40 94 ASP A C 1
ATOM 717 O O . ASP A 1 112 ? 27.329 -12.671 -8.237 1.00 71.48 94 ASP A O 1
ATOM 722 N N . THR A 1 113 ? 25.378 -12.948 -9.354 1.00 70.91 95 THR A N 1
ATOM 723 C CA . THR A 1 113 ? 24.870 -11.601 -9.186 1.00 70.76 95 THR A CA 1
ATOM 724 C C . THR A 1 113 ? 23.591 -11.501 -8.312 1.00 70.86 95 THR A C 1
ATOM 725 O O . THR A 1 113 ? 23.040 -10.411 -8.098 1.00 70.76 95 THR A O 1
ATOM 729 N N . LEU A 1 114 ? 23.147 -12.639 -7.790 1.00 70.69 96 LEU A N 1
ATOM 730 C CA . LEU A 1 114 ? 21.868 -12.734 -7.107 1.00 70.47 96 LEU A CA 1
ATOM 731 C C . LEU A 1 114 ? 22.021 -13.518 -5.798 1.00 70.71 96 LEU A C 1
ATOM 732 O O . LEU A 1 114 ? 22.572 -14.629 -5.790 1.00 71.31 96 LEU A O 1
ATOM 737 N N . CYS A 1 115 ? 21.543 -12.942 -4.696 1.00 70.31 97 CYS A N 1
ATOM 738 C CA . CYS A 1 115 ? 21.785 -13.518 -3.375 1.00 70.30 97 CYS A CA 1
ATOM 739 C C . CYS A 1 115 ? 20.748 -13.117 -2.305 1.00 69.87 97 CYS A C 1
ATOM 740 O O . CYS A 1 115 ? 19.998 -12.150 -2.465 1.00 69.65 97 CYS A O 1
ATOM 743 N N . VAL A 1 116 ? 20.729 -13.874 -1.213 1.00 69.32 98 VAL A N 1
ATOM 744 C CA . VAL A 1 116 ? 19.808 -13.623 -0.110 1.00 69.22 98 VAL A CA 1
ATOM 745 C C . VAL A 1 116 ? 20.582 -13.142 1.124 1.00 69.28 98 VAL A C 1
ATOM 746 O O . VAL A 1 116 ? 21.526 -13.800 1.572 1.00 69.29 98 VAL A O 1
ATOM 750 N N . SER A 1 117 ? 20.191 -11.984 1.652 1.00 69.38 99 SER A N 1
ATOM 751 C CA . SER A 1 117 ? 20.963 -11.330 2.698 1.00 69.95 99 SER A CA 1
ATOM 752 C C . SER A 1 117 ? 20.148 -11.007 3.946 1.00 70.43 99 SER A C 1
ATOM 753 O O . SER A 1 117 ? 18.939 -10.783 3.871 1.00 70.97 99 SER A O 1
ATOM 756 N N . ARG A 1 118 ? 20.829 -11.002 5.090 1.00 70.90 100 ARG A N 1
ATOM 757 C CA . ARG A 1 118 ? 20.255 -10.563 6.351 1.00 71.08 100 ARG A CA 1
ATOM 758 C C . ARG A 1 118 ? 20.946 -9.269 6.743 1.00 70.80 100 ARG A C 1
ATOM 759 O O . ARG A 1 118 ? 22.166 -9.179 6.700 1.00 70.72 100 ARG A O 1
ATOM 767 N N . THR A 1 119 ? 20.153 -8.271 7.107 1.00 70.81 101 THR A N 1
ATOM 768 C CA . THR A 1 119 ? 20.659 -6.967 7.497 1.00 70.88 101 THR A CA 1
ATOM 769 C C . THR A 1 119 ? 20.130 -6.610 8.892 1.00 71.19 101 THR A C 1
ATOM 770 O O . THR A 1 119 ? 18.927 -6.706 9.147 1.00 71.55 101 THR A O 1
ATOM 774 N N . SER A 1 120 ? 21.027 -6.202 9.786 1.00 71.06 102 SER A N 1
ATOM 775 C CA . SER A 1 120 ? 20.656 -5.809 11.140 1.00 71.25 102 SER A CA 1
ATOM 776 C C . SER A 1 120 ? 20.785 -4.304 11.288 1.00 71.38 102 SER A C 1
ATOM 777 O O . SER A 1 120 ? 21.827 -3.735 10.980 1.00 71.36 102 SER A O 1
ATOM 780 N N . THR A 1 121 ? 19.712 -3.672 11.753 1.00 71.55 103 THR A N 1
ATOM 781 C CA . THR A 1 121 ? 19.699 -2.243 12.044 1.00 71.66 103 THR A CA 1
ATOM 782 C C . THR A 1 121 ? 19.812 -2.123 13.553 1.00 71.50 103 THR A C 1
ATOM 783 O O . THR A 1 121 ? 19.458 -3.059 14.271 1.00 71.76 103 THR A O 1
ATOM 787 N N . PRO A 1 122 ? 20.314 -0.984 14.054 1.00 71.33 104 PRO A N 1
ATOM 788 C CA . PRO A 1 122 ? 20.340 -0.892 15.503 1.00 71.14 104 PRO A CA 1
ATOM 789 C C . PRO A 1 122 ? 19.075 -0.173 15.939 1.00 70.92 104 PRO A C 1
ATOM 790 O O . PRO A 1 122 ? 18.207 0.053 15.106 1.00 71.52 104 PRO A O 1
ATOM 794 N N . SER A 1 123 ? 18.976 0.167 17.222 1.00 70.71 105 SER A N 1
ATOM 795 C CA . SER A 1 123 ? 17.945 1.062 17.735 1.00 70.59 105 SER A CA 1
ATOM 796 C C . SER A 1 123 ? 17.930 2.420 17.033 1.00 70.41 105 SER A C 1
ATOM 797 O O . SER A 1 123 ? 18.937 2.860 16.490 1.00 70.29 105 SER A O 1
ATOM 800 N N . ALA A 1 124 ? 16.773 3.077 17.065 1.00 70.35 106 ALA A N 1
ATOM 801 C CA . ALA A 1 124 ? 16.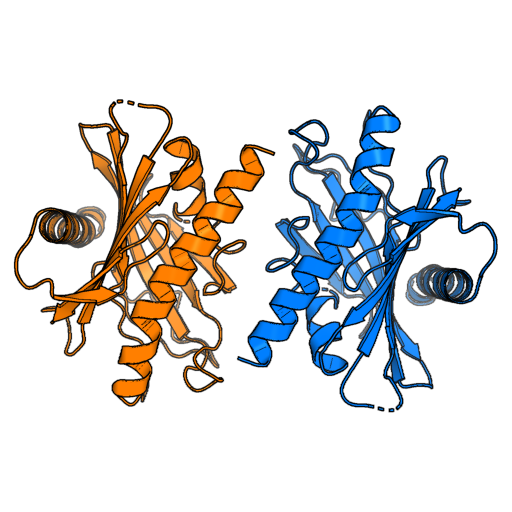603 4.378 16.446 1.00 70.08 106 ALA A CA 1
ATOM 802 C C . ALA A 1 124 ? 15.524 5.187 17.164 1.00 70.04 106 ALA A C 1
ATOM 803 O O . ALA A 1 124 ? 14.766 4.653 17.997 1.00 69.47 106 ALA A O 1
ATOM 805 N N . ALA A 1 125 ? 15.475 6.478 16.822 1.00 69.73 107 ALA A N 1
ATOM 806 C CA . ALA A 1 125 ? 14.540 7.450 17.398 1.00 69.44 107 ALA A CA 1
ATOM 807 C C . ALA A 1 125 ? 14.351 7.313 18.911 1.00 69.28 107 ALA A C 1
ATOM 808 O O . ALA A 1 125 ? 13.243 7.058 19.391 1.00 69.35 107 ALA A O 1
ATOM 810 N N . MET A 1 126 ? 15.444 7.477 19.652 1.00 69.00 108 MET A N 1
ATOM 811 C CA . MET A 1 126 ? 15.391 7.538 21.112 1.00 68.65 108 MET A CA 1
ATOM 812 C C . MET A 1 126 ? 14.973 6.189 21.701 1.00 67.92 108 MET A C 1
ATOM 813 O O . MET A 1 126 ? 14.222 6.116 22.685 1.00 68.12 108 MET A O 1
ATOM 818 N N . LYS A 1 127 ? 15.475 5.123 21.085 1.00 67.04 109 LYS A N 1
ATOM 819 C CA . LYS A 1 127 ? 15.120 3.739 21.428 1.00 65.97 109 LYS A CA 1
ATOM 820 C C . LYS A 1 127 ? 13.628 3.370 21.217 1.00 65.48 109 LYS A C 1
ATOM 821 O O . LYS A 1 127 ? 13.204 2.289 21.628 1.00 65.88 109 LYS A O 1
ATOM 827 N N . LEU A 1 128 ? 12.851 4.246 20.565 1.00 64.48 110 LEU A N 1
ATOM 828 C CA . LEU A 1 128 ? 11.449 3.951 20.186 1.00 63.45 110 LEU A CA 1
ATOM 829 C C . LEU A 1 128 ? 11.369 2.917 19.064 1.00 62.75 110 LEU A C 1
ATOM 830 O O . LEU A 1 128 ? 10.379 2.168 18.958 1.00 62.10 110 LEU A O 1
ATOM 835 N N . ILE A 1 129 ? 12.400 2.894 18.219 1.00 61.36 111 ILE A N 1
ATOM 836 C CA . ILE A 1 129 ? 12.504 1.873 17.199 1.00 60.60 111 ILE A CA 1
ATOM 837 C C . ILE A 1 129 ? 13.571 0.917 17.651 1.00 60.33 111 ILE A C 1
ATOM 838 O O . ILE A 1 129 ? 14.755 1.213 17.515 1.00 60.98 111 ILE A O 1
ATOM 843 N N . SER A 1 130 ? 13.146 -0.217 18.200 1.00 59.77 112 SER A N 1
ATOM 844 C CA . SER A 1 130 ? 14.054 -1.265 18.642 1.00 59.62 112 SER A CA 1
ATOM 845 C C . SER A 1 130 ? 14.725 -1.960 17.434 1.00 60.39 112 SER A C 1
ATOM 846 O O . SER A 1 130 ? 14.225 -1.854 16.318 1.00 60.74 112 SER A O 1
ATOM 849 N N . PRO A 1 131 ? 15.858 -2.662 17.645 1.00 60.86 113 PRO A N 1
ATOM 850 C CA . PRO A 1 131 ? 16.556 -3.247 16.489 1.00 61.55 113 PRO A CA 1
ATOM 851 C C . PRO A 1 131 ? 15.651 -4.103 15.593 1.00 62.71 113 PRO A C 1
ATOM 852 O O . PRO A 1 131 ? 14.854 -4.900 16.097 1.00 62.84 113 PRO A O 1
ATOM 856 N N . ARG A 1 132 ? 15.767 -3.910 14.273 1.00 63.76 114 ARG A N 1
ATOM 857 C CA . ARG A 1 132 ? 15.055 -4.737 13.284 1.00 64.12 114 ARG A CA 1
ATOM 858 C C . ARG A 1 132 ? 16.075 -5.501 12.457 1.00 64.23 114 ARG A C 1
ATOM 859 O O . ARG A 1 132 ? 17.265 -5.153 12.433 1.00 64.15 114 ARG A O 1
ATOM 867 N N . ASP A 1 133 ? 15.612 -6.567 11.817 1.00 64.49 115 ASP A N 1
ATOM 868 C CA . ASP A 1 133 ? 16.414 -7.266 10.824 1.00 64.96 115 ASP A CA 1
ATOM 869 C C . ASP A 1 133 ? 15.558 -7.598 9.613 1.00 64.91 115 ASP A C 1
ATOM 870 O O . ASP A 1 133 ? 14.341 -7.823 9.737 1.00 65.00 115 ASP A O 1
ATOM 875 N N . PHE A 1 134 ? 16.214 -7.631 8.452 1.00 65.09 116 PHE A N 1
ATOM 876 C CA . PHE A 1 134 ? 15.566 -7.784 7.156 1.00 64.53 116 PHE A CA 1
ATOM 877 C C . PHE A 1 134 ? 16.228 -8.913 6.398 1.00 65.06 116 PHE A C 1
ATOM 878 O O . PHE A 1 134 ? 17.456 -9.033 6.415 1.00 65.02 116 PHE A O 1
ATOM 886 N N . VAL A 1 135 ? 15.407 -9.720 5.723 1.00 65.76 117 VAL A N 1
ATOM 887 C CA . VAL A 1 135 ? 15.873 -10.828 4.887 1.00 66.13 117 VAL A CA 1
ATOM 888 C C . VAL A 1 135 ? 15.504 -10.560 3.416 1.00 66.77 117 VAL A C 1
ATOM 889 O O . VAL A 1 135 ? 14.352 -10.764 3.011 1.00 67.13 117 VAL A O 1
ATOM 893 N N . ASP A 1 136 ? 16.476 -10.093 2.624 1.00 67.06 118 ASP A N 1
ATOM 894 C CA . ASP A 1 136 ? 16.190 -9.641 1.251 1.00 67.42 118 ASP A CA 1
ATOM 895 C C . ASP A 1 136 ? 16.701 -10.551 0.138 1.00 66.98 118 ASP A C 1
ATOM 896 O O . ASP A 1 136 ? 17.785 -11.142 0.232 1.00 67.06 118 ASP A O 1
ATOM 901 N N . LEU A 1 137 ? 15.915 -10.636 -0.930 1.00 66.25 119 LEU A N 1
ATOM 902 C CA . LEU A 1 137 ? 16.422 -11.083 -2.216 1.00 65.47 119 LEU A CA 1
ATOM 903 C C . LEU A 1 137 ? 17.006 -9.860 -2.904 1.00 65.17 119 LEU A C 1
ATOM 904 O O . LEU A 1 137 ? 16.273 -8.934 -3.248 1.00 65.00 119 LEU A O 1
ATOM 909 N N . VAL A 1 138 ? 18.329 -9.844 -3.049 1.00 64.93 120 VAL A N 1
ATOM 910 C CA . VAL A 1 138 ? 19.036 -8.701 -3.636 1.00 64.60 120 VAL A CA 1
ATOM 911 C C . VAL A 1 138 ? 19.770 -9.087 -4.916 1.00 64.45 120 VAL A C 1
ATOM 912 O O . VAL A 1 138 ? 20.611 -9.994 -4.924 1.00 64.04 120 VAL A O 1
ATOM 916 N N . LEU A 1 139 ? 19.415 -8.383 -5.990 1.00 64.20 121 LEU A N 1
ATOM 917 C CA . LEU A 1 139 ? 19.958 -8.602 -7.317 1.00 63.96 121 LEU A CA 1
ATOM 918 C C . LEU A 1 139 ? 20.719 -7.356 -7.713 1.00 64.30 121 LEU A C 1
ATOM 919 O O . LEU A 1 139 ? 20.206 -6.231 -7.587 1.00 64.48 121 LEU A O 1
ATOM 924 N N . VAL A 1 140 ? 21.952 -7.568 -8.169 1.00 64.46 122 VAL A N 1
ATOM 925 C CA . VAL A 1 140 ? 22.745 -6.533 -8.803 1.00 64.69 122 VAL A CA 1
ATOM 926 C C . VAL A 1 140 ? 22.511 -6.631 -10.305 1.00 65.38 122 VAL A C 1
ATOM 927 O O . VAL A 1 140 ? 22.614 -7.706 -10.892 1.00 65.70 122 VAL A O 1
ATOM 931 N N . LYS A 1 141 ? 22.185 -5.509 -10.930 1.00 65.99 123 LYS A N 1
ATOM 932 C CA . LYS A 1 141 ? 21.960 -5.474 -12.362 1.00 66.38 123 LYS A CA 1
ATOM 933 C C . LYS A 1 141 ? 22.653 -4.243 -12.895 1.00 67.01 123 LYS A C 1
ATOM 934 O O . LYS A 1 141 ? 22.612 -3.187 -12.258 1.00 67.08 123 LYS A O 1
ATOM 940 N N . ARG A 1 142 ? 23.271 -4.389 -14.067 1.00 67.27 124 ARG A N 1
ATOM 941 C CA . ARG A 1 142 ? 24.106 -3.353 -14.652 1.00 68.11 124 ARG A CA 1
ATOM 942 C C . ARG A 1 142 ? 23.476 -2.849 -15.939 1.00 68.54 124 ARG A C 1
ATOM 943 O O . ARG A 1 142 ? 23.000 -3.640 -16.756 1.00 68.62 124 ARG A O 1
ATOM 951 N N . TYR A 1 143 ? 23.478 -1.531 -16.121 1.00 68.90 125 TYR A N 1
ATOM 952 C CA . TYR A 1 143 ? 22.809 -0.922 -17.266 1.00 69.33 125 TYR A CA 1
ATOM 953 C C . TYR A 1 143 ? 23.764 -0.496 -18.391 1.00 69.69 125 TYR A C 1
ATOM 954 O O . TYR A 1 143 ? 24.989 -0.556 -18.264 1.00 69.74 125 TYR A O 1
ATOM 963 N N . GLU A 1 144 ? 23.184 -0.079 -19.501 1.00 70.39 126 GLU A N 1
ATOM 964 C CA . GLU A 1 144 ? 23.953 0.180 -20.709 1.00 71.00 126 GLU A CA 1
ATOM 965 C C . GLU A 1 144 ? 24.780 1.454 -20.612 1.00 70.88 126 GLU A C 1
ATOM 966 O O . GLU A 1 144 ? 25.803 1.576 -21.283 1.00 70.64 126 GLU A O 1
ATOM 972 N N . ASP A 1 145 ? 24.334 2.389 -19.770 1.00 70.83 127 ASP A N 1
ATOM 973 C CA . ASP A 1 145 ? 25.011 3.672 -19.625 1.00 70.91 127 ASP A CA 1
ATOM 974 C C . ASP A 1 145 ? 26.221 3.575 -18.699 1.00 70.55 127 ASP A C 1
ATOM 975 O O . ASP A 1 145 ? 27.055 4.485 -18.662 1.00 70.54 127 ASP A O 1
ATOM 980 N N . GLY A 1 146 ? 26.306 2.460 -17.970 1.00 70.07 128 GLY A N 1
ATOM 981 C CA . GLY A 1 146 ? 27.342 2.244 -16.974 1.00 69.50 128 GLY A CA 1
ATOM 982 C C . GLY A 1 146 ? 26.751 2.112 -15.580 1.00 69.56 128 GLY A C 1
ATOM 983 O O . GLY A 1 146 ? 27.378 1.548 -14.675 1.00 69.23 128 GLY A O 1
ATOM 984 N N . THR A 1 147 ? 25.542 2.644 -15.413 1.00 69.19 129 THR A N 1
ATOM 985 C CA . THR A 1 147 ? 24.815 2.546 -14.165 1.00 69.08 129 THR A CA 1
ATOM 986 C C . THR A 1 147 ? 24.907 1.131 -13.606 1.00 68.92 129 THR A C 1
ATOM 987 O O . THR A 1 147 ? 24.718 0.147 -14.328 1.00 68.88 129 THR A O 1
ATOM 991 N N . ILE A 1 148 ? 25.252 1.050 -12.322 1.00 68.60 130 ILE A N 1
ATOM 992 C CA . ILE A 1 148 ? 25.213 -0.191 -11.575 1.00 68.13 130 ILE A CA 1
ATOM 993 C C . ILE A 1 148 ? 24.122 0.036 -10.531 1.00 68.19 130 ILE A C 1
ATOM 994 O O . ILE A 1 148 ? 24.041 1.117 -9.940 1.00 68.66 130 ILE A O 1
ATOM 999 N N . SER A 1 149 ? 23.266 -0.960 -10.317 1.00 67.81 131 SER A N 1
ATOM 1000 C CA . SER A 1 149 ? 22.166 -0.807 -9.365 1.00 67.16 131 SER A CA 1
ATOM 1001 C C . SER A 1 149 ? 22.026 -1.977 -8.397 1.00 67.28 131 SER A C 1
ATOM 1002 O O . SER A 1 149 ? 22.472 -3.100 -8.684 1.00 67.09 131 SER A O 1
ATOM 1005 N N . SER A 1 150 ? 21.398 -1.706 -7.249 1.00 67.04 132 SER A N 1
ATOM 1006 C CA . SER A 1 150 ? 21.070 -2.756 -6.316 1.00 66.83 132 SER A CA 1
ATOM 1007 C C . SER A 1 150 ? 19.578 -2.753 -6.135 1.00 67.00 132 SER A C 1
ATOM 1008 O O . SER A 1 150 ? 18.947 -1.694 -6.027 1.00 67.15 132 SER A O 1
ATOM 1011 N N . ASN A 1 151 ? 19.017 -3.952 -6.094 1.00 66.82 133 ASN A N 1
ATOM 1012 C CA . ASN A 1 151 ? 17.580 -4.136 -6.138 1.00 66.08 133 ASN A CA 1
ATOM 1013 C C . ASN A 1 151 ? 17.222 -5.220 -5.144 1.00 65.85 133 ASN A C 1
ATOM 1014 O O . ASN A 1 151 ? 17.511 -6.397 -5.347 1.00 65.84 133 ASN A O 1
ATOM 1019 N N . ALA A 1 152 ? 16.594 -4.810 -4.055 1.00 65.58 134 ALA A N 1
ATOM 1020 C CA . ALA A 1 152 ? 16.409 -5.678 -2.931 1.00 65.24 134 ALA A CA 1
ATOM 1021 C C . ALA A 1 152 ? 14.931 -5.756 -2.579 1.00 65.26 134 ALA A C 1
ATOM 1022 O O . ALA A 1 152 ? 14.241 -4.746 -2.601 1.00 65.05 134 ALA A O 1
ATOM 1024 N N . THR A 1 153 ? 14.441 -6.963 -2.296 1.00 65.21 135 THR A N 1
ATOM 1025 C CA . THR A 1 153 ? 13.093 -7.140 -1.747 1.00 65.43 135 THR A CA 1
ATOM 1026 C C . THR A 1 153 ? 13.073 -8.219 -0.647 1.00 64.85 135 THR A C 1
ATOM 1027 O O . THR A 1 153 ? 13.902 -9.110 -0.652 1.00 64.82 135 THR A O 1
ATOM 1031 N N . HIS A 1 154 ? 12.125 -8.142 0.285 1.00 64.77 136 HIS A N 1
ATOM 1032 C CA . HIS A 1 154 ? 12.028 -9.146 1.355 1.00 64.57 136 HIS A CA 1
ATOM 1033 C C . HIS A 1 154 ? 11.740 -10.553 0.797 1.00 64.91 136 HIS A C 1
ATOM 1034 O O . HIS A 1 154 ? 11.034 -10.703 -0.217 1.00 65.13 136 HIS A O 1
ATOM 1041 N N . VAL A 1 155 ? 12.306 -11.567 1.453 1.00 64.57 137 VAL A N 1
ATOM 1042 C CA . VAL A 1 155 ? 12.001 -12.963 1.151 1.00 64.42 137 VAL A CA 1
ATOM 1043 C C . VAL A 1 155 ? 12.124 -13.819 2.414 1.00 65.22 137 VAL A C 1
ATOM 1044 O O . VAL A 1 155 ? 13.031 -13.623 3.230 1.00 65.12 137 VAL A O 1
ATOM 1048 N N . GLU A 1 156 ? 11.188 -14.747 2.582 1.00 65.95 138 GLU A N 1
ATOM 1049 C CA . GLU A 1 156 ? 11.275 -15.727 3.652 1.00 67.24 138 GLU A CA 1
ATOM 1050 C C . GLU A 1 156 ? 12.302 -16.792 3.296 1.00 67.19 138 GLU A C 1
ATOM 1051 O O . GLU A 1 156 ? 12.266 -17.367 2.213 1.00 67.22 138 GLU A O 1
ATOM 1057 N N . HIS A 1 157 ? 13.215 -17.050 4.223 1.00 67.86 139 HIS A N 1
ATOM 1058 C CA . HIS A 1 157 ? 14.241 -18.064 4.046 1.00 68.12 139 HIS A CA 1
ATOM 1059 C C . HIS A 1 157 ? 14.359 -18.932 5.297 1.00 68.38 139 HIS A C 1
ATOM 1060 O O . HIS A 1 157 ? 14.735 -18.440 6.360 1.00 68.24 139 HIS A O 1
ATOM 1067 N N . PRO A 1 158 ? 14.051 -20.234 5.163 1.00 68.84 140 PRO A N 1
ATOM 1068 C CA . PRO A 1 158 ? 14.140 -21.252 6.214 1.00 69.21 140 PRO A CA 1
ATOM 1069 C C . PRO A 1 158 ? 15.452 -21.311 7.010 1.00 69.59 140 PRO A C 1
ATOM 1070 O O . PRO A 1 158 ? 15.486 -21.955 8.058 1.00 69.67 140 PRO A O 1
ATOM 1074 N N . LEU A 1 159 ? 16.513 -20.665 6.533 1.00 70.16 141 LEU A N 1
ATOM 1075 C CA . LEU A 1 159 ? 17.790 -20.660 7.267 1.00 70.55 141 LEU A CA 1
ATOM 1076 C C . LEU A 1 159 ? 18.026 -19.326 7.970 1.00 70.86 141 LEU A C 1
ATOM 1077 O O . LEU A 1 159 ? 19.105 -19.056 8.494 1.00 70.66 141 LEU A O 1
ATOM 1082 N N . CYS A 1 160 ? 16.996 -18.493 7.974 1.00 71.81 142 CYS A N 1
ATOM 1083 C CA . CYS A 1 160 ? 17.060 -17.211 8.645 1.00 71.76 142 CYS A CA 1
ATOM 1084 C C . CYS A 1 160 ? 15.674 -16.775 9.160 1.00 71.34 142 CYS A C 1
ATOM 1085 O O . CYS A 1 160 ? 15.027 -15.908 8.577 1.00 71.28 142 CYS A O 1
ATOM 1088 N N . PRO A 1 161 ? 15.220 -17.383 10.271 1.00 71.10 143 PRO A N 1
ATOM 1089 C CA . PRO A 1 161 ? 13.910 -17.066 10.819 1.00 70.83 143 PRO A CA 1
ATOM 1090 C C . PRO A 1 161 ? 14.012 -15.906 11.833 1.00 70.54 143 PRO A C 1
ATOM 1091 O O . PRO A 1 161 ? 15.124 -15.410 12.058 1.00 70.41 143 PRO A O 1
ATOM 1095 N N . PRO A 1 162 ? 12.868 -15.435 12.398 1.00 70.22 144 PRO A N 1
ATOM 1096 C CA . PRO A 1 162 ? 12.932 -14.338 13.373 1.00 69.93 144 PRO A CA 1
ATOM 1097 C C . PRO A 1 162 ? 13.896 -14.623 14.507 1.00 69.58 144 PRO A C 1
ATOM 1098 O O . PRO A 1 162 ? 13.838 -15.690 15.125 1.00 69.79 144 PRO A O 1
ATOM 1102 N N . LYS A 1 163 ? 14.794 -13.672 14.737 1.00 69.32 145 LYS A N 1
ATOM 1103 C CA . LYS A 1 163 ? 15.857 -13.797 15.716 1.00 69.14 145 LYS A CA 1
ATOM 1104 C C . LYS A 1 163 ? 15.418 -13.176 17.036 1.00 69.05 145 LYS A C 1
ATOM 1105 O O . LYS A 1 163 ? 14.676 -12.185 17.056 1.00 69.00 145 LYS A O 1
ATOM 1111 N N . PRO A 1 164 ? 15.871 -13.759 18.152 1.00 68.83 146 PRO A N 1
ATOM 1112 C CA . PRO A 1 164 ? 15.483 -13.233 19.444 1.00 68.48 146 PRO A CA 1
ATOM 1113 C C . PRO A 1 164 ? 15.961 -11.787 19.618 1.00 68.11 146 PRO A C 1
ATOM 1114 O O . PRO A 1 164 ? 17.153 -11.494 19.419 1.00 67.94 146 PRO A O 1
ATOM 1118 N N . GLY A 1 165 ? 15.030 -10.897 19.961 1.00 67.34 147 GLY A N 1
ATOM 1119 C CA . GLY A 1 165 ? 15.371 -9.502 20.232 1.00 66.57 147 GLY A CA 1
ATOM 1120 C C . GLY A 1 165 ? 15.456 -8.586 19.020 1.00 66.23 147 GLY A C 1
ATOM 1121 O O . GLY A 1 165 ? 15.783 -7.408 19.165 1.00 66.54 147 GLY A O 1
ATOM 1122 N N . PHE A 1 166 ? 15.181 -9.115 17.828 1.00 65.30 148 PHE A N 1
ATOM 1123 C CA . PHE A 1 166 ? 14.982 -8.273 16.645 1.00 64.47 148 PHE A CA 1
ATOM 1124 C C . PHE A 1 166 ? 13.534 -8.390 16.220 1.00 64.11 148 PHE A C 1
ATOM 1125 O O . PHE A 1 166 ? 12.917 -9.440 16.401 1.00 64.10 148 PHE A O 1
ATOM 1133 N N . VAL A 1 167 ? 12.983 -7.297 15.694 1.00 63.57 149 VAL A N 1
ATOM 1134 C CA . VAL A 1 167 ? 11.750 -7.360 14.939 1.00 62.80 149 VAL A CA 1
ATOM 1135 C C . VAL A 1 167 ? 12.121 -7.723 13.514 1.00 62.65 149 VAL A C 1
ATOM 1136 O O . VAL A 1 167 ? 13.098 -7.207 12.965 1.00 61.64 149 VAL A O 1
ATOM 1140 N N . ARG A 1 168 ? 11.354 -8.640 12.929 1.00 62.91 150 ARG A N 1
ATOM 1141 C CA . ARG A 1 168 ? 11.493 -8.929 11.517 1.00 63.44 150 ARG A CA 1
ATOM 1142 C C . ARG A 1 168 ? 10.821 -7.817 10.702 1.00 63.49 150 ARG A C 1
ATOM 1143 O O . ARG A 1 168 ? 9.598 -7.679 10.694 1.00 63.47 150 ARG A O 1
ATOM 1151 N N . GLY A 1 169 ? 11.642 -7.016 10.035 1.00 63.77 151 GLY A N 1
ATOM 1152 C CA . GLY A 1 169 ? 11.139 -6.039 9.084 1.00 64.34 151 GLY A CA 1
ATOM 1153 C C . GLY A 1 169 ? 11.051 -6.625 7.693 1.00 64.20 151 GLY A C 1
ATOM 1154 O O . GLY A 1 169 ? 11.599 -7.691 7.415 1.00 64.91 151 GLY A O 1
ATOM 1155 N N . PHE A 1 170 ? 10.366 -5.921 6.812 1.00 64.07 152 PHE A N 1
ATOM 1156 C CA . PHE A 1 170 ? 10.244 -6.339 5.436 1.00 63.75 152 PHE A CA 1
ATOM 1157 C C . PHE A 1 170 ? 10.517 -5.127 4.564 1.00 63.98 152 PHE A C 1
ATOM 1158 O O . PHE A 1 170 ? 9.811 -4.126 4.639 1.00 63.43 152 PHE A O 1
ATOM 1166 N N . ASN A 1 171 ? 11.591 -5.206 3.786 1.00 64.62 153 ASN A N 1
ATOM 1167 C CA . ASN A 1 171 ? 11.848 -4.247 2.725 1.00 65.08 153 ASN A CA 1
ATOM 1168 C C . ASN A 1 171 ? 11.007 -4.592 1.524 1.00 64.97 153 ASN A C 1
ATOM 1169 O O . ASN A 1 171 ? 10.937 -5.756 1.127 1.00 65.16 153 ASN A O 1
ATOM 1174 N N . HIS A 1 172 ? 10.376 -3.577 0.941 1.00 64.61 154 HIS A N 1
ATOM 1175 C CA . HIS A 1 172 ? 9.792 -3.706 -0.393 1.00 64.38 154 HIS A CA 1
ATOM 1176 C C . HIS A 1 172 ? 10.795 -3.152 -1.439 1.00 64.12 154 HIS A C 1
ATOM 1177 O O . HIS A 1 172 ? 11.858 -2.628 -1.040 1.00 64.42 154 HIS A O 1
ATOM 1184 N N . PRO A 1 173 ? 10.512 -3.313 -2.755 1.00 63.48 155 PRO A N 1
ATOM 1185 C CA . PRO A 1 173 ? 11.582 -3.033 -3.739 1.00 63.52 155 PRO A CA 1
ATOM 1186 C C . PRO A 1 173 ? 12.331 -1.743 -3.436 1.00 63.89 155 PRO A C 1
ATOM 1187 O O . PRO A 1 173 ? 11.716 -0.686 -3.314 1.00 64.15 155 PRO A O 1
ATOM 1191 N N . CYS A 1 174 ? 13.646 -1.851 -3.289 1.00 64.20 156 CYS A N 1
ATOM 1192 C CA . CYS A 1 174 ? 14.477 -0.749 -2.818 1.00 65.39 156 CYS A CA 1
ATOM 1193 C C . CYS A 1 174 ? 15.907 -0.965 -3.237 1.00 66.23 156 CYS A C 1
ATOM 1194 O O . CYS A 1 174 ? 16.250 -2.029 -3.742 1.00 66.11 156 CYS A O 1
ATOM 1197 N N . GLY A 1 175 ? 16.740 0.044 -2.997 1.00 67.16 157 GLY A N 1
ATOM 1198 C CA . GLY A 1 175 ? 18.162 -0.075 -3.262 1.00 68.66 157 GLY A CA 1
ATOM 1199 C C . GLY A 1 175 ? 18.758 1.184 -3.835 1.00 69.61 157 GLY A C 1
ATOM 1200 O O . GLY A 1 175 ? 18.300 2.293 -3.552 1.00 70.34 157 GLY A O 1
ATOM 1201 N N . CYS A 1 176 ? 19.771 1.000 -4.665 1.00 70.09 158 CYS A N 1
ATOM 1202 C CA . CYS A 1 176 ? 20.606 2.084 -5.145 1.00 70.59 158 CYS A CA 1
ATOM 1203 C C . CYS A 1 176 ? 20.843 2.040 -6.633 1.00 69.46 158 CYS A C 1
ATOM 1204 O O . CYS A 1 176 ? 21.111 0.975 -7.183 1.00 68.94 158 CYS A O 1
ATOM 1207 N N . PHE A 1 177 ? 20.777 3.215 -7.254 1.00 68.87 159 PHE A N 1
ATOM 1208 C CA . PHE A 1 177 ? 21.301 3.432 -8.601 1.00 68.40 159 PHE A CA 1
ATOM 1209 C C . PHE A 1 177 ? 22.625 4.223 -8.544 1.00 68.14 159 PHE A C 1
ATOM 1210 O O . PHE A 1 177 ? 22.671 5.352 -8.033 1.00 68.31 159 PHE A O 1
ATOM 1218 N N . CYS A 1 178 ? 23.701 3.617 -9.034 1.00 67.81 160 CYS A N 1
ATOM 1219 C CA . CYS A 1 178 ? 24.994 4.304 -9.152 1.00 67.72 160 CYS A CA 1
ATOM 1220 C C . CYS A 1 178 ? 25.217 4.688 -10.615 1.00 67.51 160 CYS A C 1
ATOM 1221 O O . CYS A 1 178 ? 25.471 3.816 -11.439 1.00 66.85 160 CYS A O 1
ATOM 1224 N N . GLU A 1 179 ? 25.114 5.982 -10.928 1.00 67.88 161 GLU A N 1
ATOM 1225 C CA . GLU A 1 179 ? 25.084 6.447 -12.333 1.00 68.68 161 GLU A CA 1
ATOM 1226 C C . GLU A 1 179 ? 26.279 7.331 -12.674 1.00 68.60 161 GLU A C 1
ATOM 1227 O O . GLU A 1 179 ? 26.457 8.386 -12.067 1.00 68.52 161 GLU A O 1
ATOM 1233 N N . PRO A 1 180 ? 27.086 6.914 -13.667 1.00 68.86 162 PRO A N 1
ATOM 1234 C CA . PRO A 1 180 ? 28.250 7.700 -14.102 1.00 68.96 162 PRO A CA 1
ATOM 1235 C C . PRO A 1 180 ? 27.810 9.002 -14.777 1.00 69.02 162 PRO A C 1
ATOM 1236 O O . PRO A 1 180 ? 26.701 9.066 -15.331 1.00 68.69 162 PRO A O 1
ATOM 1240 N N . LEU A 1 181 ? 28.674 10.019 -14.712 1.00 69.15 163 LEU A N 1
ATOM 1241 C CA . LEU A 1 181 ? 28.343 11.381 -15.139 1.00 69.16 163 LEU A CA 1
ATOM 1242 C C . LEU A 1 181 ? 29.332 11.900 -16.161 1.00 69.57 163 LEU A C 1
ATOM 1243 O O . LEU A 1 181 ? 30.536 11.842 -15.922 1.00 70.01 163 LEU A O 1
ATOM 1248 N N . PRO A 1 182 ? 28.831 12.418 -17.304 1.00 69.67 164 PRO A N 1
ATOM 1249 C CA . PRO A 1 182 ? 29.710 12.924 -18.351 1.00 69.44 164 PRO A CA 1
ATOM 1250 C C . PRO A 1 182 ? 30.042 14.390 -18.121 1.00 69.49 164 PRO A C 1
ATOM 1251 O O . PRO A 1 182 ? 31.209 14.796 -18.378 1.00 69.66 164 PRO A O 1
ATOM 1255 N N . PRO A 1 185 ? 31.846 14.297 -15.015 1.00 68.18 167 PRO A N 1
ATOM 1256 C CA . PRO A 1 185 ? 33.160 13.720 -15.328 1.00 68.31 167 PRO A CA 1
ATOM 1257 C C . PRO A 1 185 ? 33.660 12.779 -14.218 1.00 68.32 167 PRO A C 1
ATOM 1258 O O . PRO A 1 185 ? 33.276 11.596 -14.181 1.00 68.07 167 PRO A O 1
ATOM 1262 N N . THR A 1 186 ? 34.491 13.310 -13.316 1.00 68.52 168 THR A N 1
ATOM 1263 C CA . THR A 1 186 ? 35.096 12.521 -12.230 1.00 68.44 168 THR A CA 1
ATOM 1264 C C . THR A 1 186 ? 34.184 12.292 -11.016 1.00 68.21 168 THR A C 1
ATOM 1265 O O . THR A 1 186 ? 34.687 12.051 -9.916 1.00 68.70 168 THR A O 1
ATOM 1269 N N . LYS A 1 187 ? 32.863 12.363 -11.209 1.00 67.73 169 LYS A N 1
ATOM 1270 C CA . LYS A 1 187 ? 31.885 12.244 -10.109 1.00 66.91 169 LYS A CA 1
ATOM 1271 C C . LYS A 1 187 ? 30.811 11.173 -10.387 1.00 66.83 169 LYS A C 1
ATOM 1272 O O . LYS A 1 187 ? 30.808 10.562 -11.457 1.00 66.77 169 LYS A O 1
ATOM 1278 N N . THR A 1 188 ? 29.894 10.961 -9.430 1.00 66.54 170 THR A N 1
ATOM 1279 C CA . THR A 1 188 ? 28.847 9.925 -9.533 1.00 66.05 170 THR A CA 1
ATOM 1280 C C . THR A 1 188 ? 27.496 10.358 -8.932 1.00 65.90 170 THR A C 1
ATOM 1281 O O . THR A 1 188 ? 27.442 10.887 -7.819 1.00 66.31 170 THR A O 1
ATOM 1285 N N . ASN A 1 189 ? 26.413 10.116 -9.667 1.00 65.39 171 ASN A N 1
ATOM 1286 C CA . ASN A 1 189 ? 25.068 10.405 -9.198 1.00 65.23 171 ASN A CA 1
ATOM 1287 C C . ASN A 1 189 ? 24.521 9.162 -8.506 1.00 65.54 171 ASN A C 1
ATOM 1288 O O . ASN A 1 189 ? 24.568 8.054 -9.073 1.00 65.47 171 ASN A O 1
ATOM 1293 N N . LEU A 1 190 ? 24.032 9.354 -7.277 1.00 65.48 172 LEU A N 1
ATOM 1294 C CA . LEU A 1 190 ? 23.452 8.290 -6.469 1.00 65.37 172 LEU A CA 1
ATOM 1295 C C . LEU A 1 190 ? 21.981 8.571 -6.122 1.00 66.03 172 LEU A C 1
ATOM 1296 O O . LEU A 1 190 ? 21.671 9.516 -5.368 1.00 66.08 172 LEU A O 1
ATOM 1301 N N . VAL A 1 191 ? 21.092 7.736 -6.665 1.00 66.24 173 VAL A N 1
ATOM 1302 C CA . VAL A 1 191 ? 19.663 7.791 -6.362 1.00 66.44 173 VAL A CA 1
ATOM 1303 C C . VAL A 1 191 ? 19.279 6.506 -5.629 1.00 66.61 173 VAL A C 1
ATOM 1304 O O . VAL A 1 191 ? 19.527 5.390 -6.123 1.00 66.48 173 VAL A O 1
ATOM 1308 N N . THR A 1 192 ? 18.708 6.667 -4.436 1.00 66.59 174 THR A N 1
ATOM 1309 C CA . THR A 1 192 ? 18.427 5.531 -3.578 1.00 66.53 174 THR A CA 1
ATOM 1310 C C . THR A 1 192 ? 16.974 5.550 -3.153 1.00 66.52 174 THR A C 1
ATOM 1311 O O . THR A 1 192 ? 16.397 6.623 -2.914 1.00 66.43 174 THR A O 1
ATOM 1315 N N . PHE A 1 193 ? 16.397 4.352 -3.026 1.00 65.88 175 PHE A N 1
ATOM 1316 C CA . PHE A 1 193 ? 15.040 4.203 -2.557 1.00 65.24 175 PHE A CA 1
ATOM 1317 C C . PHE A 1 193 ? 14.997 3.354 -1.308 1.00 65.48 175 PHE A C 1
ATOM 1318 O O . PHE A 1 193 ? 15.500 2.234 -1.297 1.00 65.32 175 PHE A O 1
ATOM 1326 N N . PHE A 1 194 ? 14.398 3.914 -0.260 1.00 65.76 176 PHE A N 1
ATOM 1327 C CA . PHE A 1 194 ? 14.096 3.193 0.971 1.00 65.72 176 PHE A CA 1
ATOM 1328 C C . PHE A 1 194 ? 12.626 2.853 0.931 1.00 65.46 176 PHE A C 1
ATOM 1329 O O . PHE A 1 194 ? 11.789 3.728 0.699 1.00 65.60 176 PHE A O 1
ATOM 1337 N N . HIS A 1 195 ? 12.306 1.584 1.130 1.00 65.15 177 HIS A N 1
ATOM 1338 C CA . HIS A 1 195 ? 10.940 1.113 0.934 1.00 64.64 177 HIS A CA 1
ATOM 1339 C C . HIS A 1 195 ? 10.643 0.155 2.040 1.00 64.90 177 HIS A C 1
ATOM 1340 O O . HIS A 1 195 ? 10.335 -1.015 1.814 1.00 64.67 177 HIS A O 1
ATOM 1347 N N . THR A 1 196 ? 10.751 0.657 3.252 1.00 65.85 178 THR A N 1
ATOM 1348 C CA . THR A 1 196 ? 10.927 -0.209 4.402 1.00 66.57 178 THR A CA 1
ATOM 1349 C C . THR A 1 196 ? 9.661 -0.327 5.193 1.00 66.73 178 THR A C 1
ATOM 1350 O O . THR A 1 196 ? 8.996 0.672 5.443 1.00 67.28 178 THR A O 1
ATOM 1354 N N . ASP A 1 197 ? 9.323 -1.552 5.570 1.00 66.78 179 ASP A N 1
ATOM 1355 C CA . ASP A 1 197 ? 8.282 -1.762 6.572 1.00 66.74 179 ASP A CA 1
ATOM 1356 C C . ASP A 1 197 ? 8.951 -2.139 7.881 1.00 66.01 179 ASP A C 1
ATOM 1357 O O . ASP A 1 197 ? 9.359 -3.284 8.092 1.00 66.58 179 ASP A O 1
ATOM 1362 N N . LEU A 1 198 ? 9.086 -1.165 8.762 1.00 64.74 180 LEU A N 1
ATOM 1363 C CA . LEU A 1 198 ? 9.588 -1.434 10.096 1.00 63.55 180 LEU A CA 1
ATOM 1364 C C . LEU A 1 198 ? 8.803 -2.512 10.819 1.00 63.89 180 LEU A C 1
ATOM 1365 O O . LEU A 1 198 ? 9.369 -3.244 11.637 1.00 63.43 180 LEU A O 1
ATOM 1370 N N . SER A 1 199 ? 7.499 -2.626 10.507 1.00 64.23 181 SER A N 1
ATOM 1371 C CA . SER A 1 199 ? 6.688 -3.728 11.025 1.00 64.06 181 SER A CA 1
ATOM 1372 C C . SER A 1 199 ? 6.668 -3.585 12.544 1.00 64.61 181 SER A C 1
ATOM 1373 O O . SER A 1 199 ? 6.784 -2.468 13.053 1.00 64.01 181 SER A O 1
ATOM 1376 N N . GLY A 1 200 ? 6.536 -4.690 13.270 1.00 65.89 182 GLY A N 1
ATOM 1377 C CA . GLY A 1 200 ? 6.320 -4.627 14.721 1.00 67.47 182 GLY A CA 1
ATOM 1378 C C . GLY A 1 200 ? 5.078 -3.810 15.038 1.00 68.44 182 GLY A C 1
ATOM 1379 O O . GLY A 1 200 ? 4.072 -3.927 14.356 1.00 68.66 182 GLY A O 1
ATOM 1380 N N . TYR A 1 201 ? 5.168 -2.948 16.044 1.00 69.85 183 TYR A N 1
ATOM 1381 C CA . TYR A 1 201 ? 4.008 -2.222 16.558 1.00 71.05 183 TYR A CA 1
ATOM 1382 C C . TYR A 1 201 ? 4.300 -0.744 16.755 1.00 71.07 183 TYR A C 1
ATOM 1383 O O . TYR A 1 201 ? 4.388 -0.273 17.885 1.00 71.10 183 TYR A O 1
ATOM 1392 N N . LEU A 1 202 ? 4.416 -0.009 15.654 1.00 71.21 184 LEU A N 1
ATOM 1393 C CA . LEU A 1 202 ? 4.891 1.374 15.721 1.00 71.37 184 LEU A CA 1
ATOM 1394 C C . LEU A 1 202 ? 3.864 2.393 15.306 1.00 71.70 184 LEU A C 1
ATOM 1395 O O . LEU A 1 202 ? 3.254 2.239 14.261 1.00 71.93 184 LEU A O 1
ATOM 1400 N N . PRO A 1 203 ? 3.705 3.465 16.105 1.00 72.24 185 PRO A N 1
ATOM 1401 C CA . PRO A 1 203 ? 2.873 4.595 15.688 1.00 72.47 185 PRO A CA 1
ATOM 1402 C C . PRO A 1 203 ? 3.423 5.163 14.395 1.00 72.65 185 PRO A C 1
ATOM 1403 O O . PRO A 1 203 ? 4.606 4.974 14.120 1.00 72.74 185 PRO A O 1
ATOM 1407 N N . GLN A 1 204 ? 2.580 5.841 13.609 1.00 72.92 186 GLN A N 1
ATOM 1408 C CA . GLN A 1 204 ? 3.021 6.430 12.343 1.00 72.71 186 GLN A CA 1
ATOM 1409 C C . GLN A 1 204 ? 4.015 7.561 12.510 1.00 72.07 186 GLN A C 1
ATOM 1410 O O . GLN A 1 204 ? 5.114 7.474 11.981 1.00 72.13 186 GLN A O 1
ATOM 1416 N N . ASN A 1 205 ? 3.649 8.617 13.230 1.00 71.10 187 ASN A N 1
ATOM 1417 C CA . ASN A 1 205 ? 4.500 9.806 13.256 1.00 70.60 187 ASN A CA 1
ATOM 1418 C C . ASN A 1 205 ? 5.960 9.507 13.609 1.00 70.27 187 ASN A C 1
ATOM 1419 O O . ASN A 1 205 ? 6.882 10.177 13.124 1.00 70.05 187 ASN A O 1
ATOM 1424 N N . VAL A 1 206 ? 6.160 8.485 14.442 1.00 69.84 188 VAL A N 1
ATOM 1425 C CA . VAL A 1 206 ? 7.497 7.989 14.750 1.00 69.09 188 VAL A CA 1
ATOM 1426 C C . VAL A 1 206 ? 8.174 7.647 13.440 1.00 68.78 188 VAL A C 1
ATOM 1427 O O . VAL A 1 206 ? 9.204 8.227 13.098 1.00 69.00 188 VAL A O 1
ATOM 1431 N N . VAL A 1 207 ? 7.570 6.716 12.709 1.00 68.37 189 VAL A N 1
ATOM 1432 C CA . VAL A 1 207 ? 8.088 6.253 11.412 1.00 68.20 189 VAL A CA 1
ATOM 1433 C C . VAL A 1 207 ? 8.276 7.415 10.402 1.00 68.15 189 VAL A C 1
ATOM 1434 O O . VAL A 1 207 ? 9.334 7.527 9.763 1.00 68.08 189 VAL A O 1
ATOM 1438 N N . ASP A 1 208 ? 7.262 8.280 10.291 1.00 68.01 190 ASP A N 1
ATOM 1439 C CA . ASP A 1 208 ? 7.304 9.429 9.389 1.00 68.12 190 ASP A CA 1
ATOM 1440 C C . ASP A 1 208 ? 8.447 10.423 9.657 1.00 68.25 190 ASP A C 1
ATOM 1441 O O . ASP A 1 208 ? 8.910 11.105 8.742 1.00 68.83 190 ASP A O 1
ATOM 1446 N N . SER A 1 209 ? 8.914 10.506 10.894 1.00 68.21 191 SER A N 1
ATOM 1447 C CA . SER A 1 209 ? 10.036 11.398 11.206 1.00 68.27 191 SER A CA 1
ATOM 1448 C C . SER A 1 209 ? 11.369 10.746 10.852 1.00 68.27 191 SER A C 1
ATOM 1449 O O . SER A 1 209 ? 12.292 11.405 10.345 1.00 68.59 191 SER A O 1
ATOM 1452 N N . PHE A 1 210 ? 11.450 9.448 11.122 1.00 67.70 192 PHE A N 1
ATOM 1453 C CA . PHE A 1 210 ? 12.691 8.709 11.027 1.00 67.53 192 PHE A CA 1
ATOM 1454 C C . PHE A 1 210 ? 13.248 8.673 9.605 1.00 67.85 192 PHE A C 1
ATOM 1455 O O . PHE A 1 210 ? 14.349 9.116 9.366 1.00 68.12 192 PHE A O 1
ATOM 1463 N N . PHE A 1 211 ? 12.473 8.149 8.670 1.00 68.53 193 PHE A N 1
ATOM 1464 C CA . PHE A 1 211 ? 12.951 7.912 7.305 1.00 68.81 193 PHE A CA 1
ATOM 1465 C C . PHE A 1 211 ? 13.581 9.078 6.535 1.00 69.28 193 PHE A C 1
ATOM 1466 O O . PHE A 1 211 ? 14.702 8.922 6.060 1.00 69.95 193 PHE A O 1
ATOM 1474 N N . PRO A 1 212 ? 12.884 10.232 6.413 1.00 69.41 194 PRO A N 1
ATOM 1475 C CA . PRO A 1 212 ? 13.532 11.408 5.824 1.00 69.85 194 PRO A CA 1
ATOM 1476 C C . PRO A 1 212 ? 14.946 11.603 6.367 1.00 70.42 194 PRO A C 1
ATOM 1477 O O . PRO A 1 212 ? 15.921 11.615 5.598 1.00 70.60 194 PRO A O 1
ATOM 1481 N N . ARG A 1 213 ? 15.036 11.714 7.690 1.00 70.93 195 ARG A N 1
ATOM 1482 C CA . ARG A 1 213 ? 16.281 11.942 8.407 1.00 71.82 195 ARG A CA 1
ATOM 1483 C C . ARG A 1 213 ? 17.264 10.811 8.192 1.00 72.22 195 ARG A C 1
ATOM 1484 O O . ARG A 1 213 ? 18.473 11.028 8.149 1.00 72.72 195 ARG A O 1
ATOM 1492 N N . SER A 1 214 ? 16.732 9.604 8.049 1.00 72.64 196 SER A N 1
ATOM 1493 C CA . SER A 1 214 ? 17.544 8.416 7.848 1.00 73.09 196 SER A CA 1
ATOM 1494 C C . SER A 1 214 ? 18.269 8.519 6.505 1.00 72.91 196 SER A C 1
ATOM 1495 O O . SER A 1 214 ? 19.450 8.190 6.408 1.00 72.96 196 SER A O 1
ATOM 1498 N N . MET A 1 215 ? 17.561 9.017 5.488 1.00 72.57 197 MET A N 1
ATOM 1499 C CA . MET A 1 215 ? 18.133 9.208 4.144 1.00 71.99 197 MET A CA 1
ATOM 1500 C C . MET A 1 215 ? 19.220 10.295 4.060 1.00 71.22 197 MET A C 1
ATOM 1501 O O . MET A 1 215 ? 20.254 10.082 3.439 1.00 70.91 197 MET A O 1
ATOM 1506 N N . THR A 1 216 ? 18.978 11.454 4.672 1.00 70.49 198 THR A N 1
ATOM 1507 C CA . THR A 1 216 ? 19.964 12.552 4.679 1.00 69.85 198 THR A CA 1
ATOM 1508 C C . THR A 1 216 ? 21.260 12.195 5.435 1.00 69.25 198 THR A C 1
ATOM 1509 O O . THR A 1 216 ? 22.351 12.639 5.060 1.00 68.98 198 THR A O 1
ATOM 1513 N N . ARG A 1 217 ? 21.110 11.391 6.484 1.00 68.40 199 ARG A N 1
ATOM 1514 C CA . ARG A 1 217 ? 22.223 10.835 7.246 1.00 68.07 199 ARG A CA 1
ATOM 1515 C C . ARG A 1 217 ? 22.966 9.753 6.473 1.00 67.34 199 ARG A C 1
ATOM 1516 O O . ARG A 1 217 ? 24.188 9.610 6.600 1.00 66.66 199 ARG A O 1
ATOM 1524 N N . PHE A 1 218 ? 22.211 8.973 5.700 1.00 66.95 200 PHE A N 1
ATOM 1525 C CA . PHE A 1 218 ? 22.772 7.917 4.861 1.00 66.75 200 PHE A CA 1
ATOM 1526 C C . PHE A 1 218 ? 23.791 8.523 3.877 1.00 67.05 200 PHE A C 1
ATOM 1527 O O . PHE A 1 218 ? 24.931 8.050 3.767 1.00 67.13 200 PHE A O 1
ATOM 1535 N N . TYR A 1 219 ? 23.390 9.603 3.210 1.00 67.02 201 TYR A N 1
ATOM 1536 C CA . TYR A 1 219 ? 24.254 10.267 2.238 1.00 67.00 201 TYR A CA 1
ATOM 1537 C C . TYR A 1 219 ? 25.400 10.981 2.914 1.00 67.31 201 TYR A C 1
ATOM 1538 O O . TYR A 1 219 ? 26.534 10.941 2.421 1.00 67.47 201 TYR A O 1
ATOM 1547 N N . ALA A 1 220 ? 25.105 11.653 4.021 1.00 67.82 202 ALA A N 1
ATOM 1548 C CA . ALA A 1 220 ? 26.165 12.255 4.824 1.00 68.57 202 ALA A CA 1
ATOM 1549 C C . ALA A 1 220 ? 27.251 11.211 5.123 1.00 69.16 202 ALA A C 1
ATOM 1550 O O . ALA A 1 220 ? 28.426 11.462 4.890 1.00 69.66 202 ALA A O 1
ATOM 1552 N N . ASN A 1 221 ? 26.847 10.030 5.590 1.00 70.37 203 ASN A N 1
ATOM 1553 C CA . ASN A 1 221 ? 27.783 8.939 5.914 1.00 71.33 203 ASN A CA 1
ATOM 1554 C C . ASN A 1 221 ? 28.521 8.436 4.692 1.00 71.58 203 ASN A C 1
ATOM 1555 O O . ASN A 1 221 ? 29.747 8.378 4.680 1.00 71.90 203 ASN A O 1
ATOM 1560 N N . LEU A 1 222 ? 27.763 8.066 3.666 1.00 72.07 204 LEU A N 1
ATOM 1561 C CA . LEU A 1 222 ? 28.341 7.596 2.411 1.00 72.36 204 LEU A CA 1
ATOM 1562 C C . LEU A 1 222 ? 29.475 8.498 1.905 1.00 72.42 204 LEU A C 1
ATOM 1563 O O . LEU A 1 222 ? 30.486 7.995 1.410 1.00 72.68 204 LEU A O 1
ATOM 1568 N N . GLN A 1 223 ? 29.302 9.816 2.039 1.00 72.44 205 GLN A N 1
ATOM 1569 C CA . GLN A 1 223 ? 30.290 10.790 1.556 1.00 72.74 205 GLN A CA 1
ATOM 1570 C C . GLN A 1 223 ? 31.626 10.656 2.278 1.00 72.38 205 GLN A C 1
ATOM 1571 O O . GLN A 1 223 ? 32.679 10.589 1.639 1.00 72.62 205 GLN A O 1
ATOM 1577 N N . LYS A 1 224 ? 31.554 10.613 3.606 1.00 72.00 206 LYS A N 1
ATOM 1578 C CA . LYS A 1 224 ? 32.700 10.418 4.487 1.00 71.81 206 LYS A CA 1
ATOM 1579 C C . LYS A 1 224 ? 33.509 9.176 4.102 1.00 71.76 206 LYS A C 1
ATOM 1580 O O . LYS A 1 224 ? 34.801 9.221 4.106 1.00 71.30 206 LYS A O 1
ATOM 1586 N N . ALA A 1 225 ? 32.752 8.081 3.774 1.00 71.63 207 ALA A N 1
ATOM 1587 C CA . ALA A 1 225 ? 33.395 6.805 3.443 1.00 71.81 207 ALA A CA 1
ATOM 1588 C C . ALA A 1 225 ? 34.184 6.917 2.143 1.00 71.89 207 ALA A C 1
ATOM 1589 O O . ALA A 1 225 ? 35.327 6.451 2.050 1.00 71.89 207 ALA A O 1
ATOM 1591 N N . VAL A 1 226 ? 33.566 7.557 1.155 1.00 71.92 208 VAL A N 1
ATOM 1592 C CA . VAL A 1 226 ? 34.225 7.865 -0.106 1.00 72.01 208 VAL A CA 1
ATOM 1593 C C . VAL A 1 226 ? 35.510 8.670 0.124 1.00 72.11 208 VAL A C 1
ATOM 1594 O O . VAL A 1 226 ? 36.583 8.289 -0.363 1.00 72.03 208 VAL A O 1
ATOM 1598 N N . LYS A 1 227 ? 35.400 9.765 0.879 1.00 72.25 209 LYS A N 1
ATOM 1599 C CA . LYS A 1 227 ? 36.533 10.668 1.100 1.00 72.48 209 LYS A CA 1
ATOM 1600 C C . LYS A 1 227 ? 37.762 9.944 1.620 1.00 72.30 209 LYS A C 1
ATOM 1601 O O . LYS A 1 227 ? 38.886 10.324 1.303 1.00 72.61 209 LYS A O 1
ATOM 1607 N N . GLN A 1 228 ? 37.534 8.888 2.395 1.00 72.18 210 GLN A N 1
ATOM 1608 C CA . GLN A 1 228 ? 38.601 8.102 3.006 1.00 72.26 210 GLN A CA 1
ATOM 1609 C C . GLN A 1 228 ? 39.530 7.410 1.996 1.00 72.20 210 GLN A C 1
ATOM 1610 O O . GLN A 1 228 ? 40.680 7.117 2.319 1.00 71.83 210 GLN A O 1
ATOM 1616 N N . PHE A 1 229 ? 39.042 7.171 0.777 1.00 72.09 211 PHE A N 1
ATOM 1617 C CA . PHE A 1 229 ? 39.886 6.614 -0.292 1.00 71.88 211 PHE A CA 1
ATOM 1618 C C . PHE A 1 229 ? 40.681 7.696 -1.015 1.00 71.69 211 PHE A C 1
ATOM 1619 O O . PHE A 1 229 ? 41.711 7.412 -1.633 1.00 71.75 211 PHE A O 1
ATOM 1627 N N . HIS A 1 230 ? 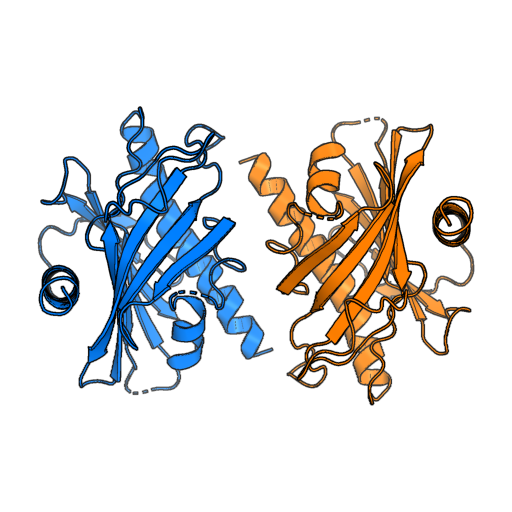40.212 8.938 -0.927 1.00 71.37 212 HIS A N 1
ATOM 1628 C CA . HIS A 1 230 ? 40.931 10.073 -1.512 1.00 71.19 212 HIS A CA 1
ATOM 1629 C C . HIS A 1 230 ? 41.875 10.743 -0.516 1.00 71.24 212 HIS A C 1
ATOM 1630 O O . HIS A 1 230 ? 42.335 11.866 -0.738 1.00 71.19 212 HIS A O 1
ATOM 1637 N N . GLU A 1 231 ? 42.162 10.024 0.569 1.00 71.41 213 GLU A N 1
ATOM 1638 C CA . GLU A 1 231 ? 42.961 10.507 1.692 1.00 71.47 213 GLU A CA 1
ATOM 1639 C C . GLU A 1 231 ? 43.868 9.385 2.208 1.00 71.60 213 GLU A C 1
ATOM 1640 O O . GLU A 1 231 ? 45.005 9.598 2.636 1.00 71.87 213 GLU A O 1
ATOM 1647 N N . PHE B 1 20 ? 48.962 -23.595 32.470 1.00 70.22 2 PHE B N 1
ATOM 1648 C CA . PHE B 1 20 ? 48.573 -22.700 31.335 1.00 70.35 2 PHE B CA 1
ATOM 1649 C C . PHE B 1 20 ? 47.922 -21.431 31.843 1.00 70.34 2 PHE B C 1
ATOM 1650 O O . PHE B 1 20 ? 48.393 -20.327 31.567 1.00 70.40 2 PHE B O 1
ATOM 1658 N N . GLN B 1 21 ? 46.833 -21.608 32.584 1.00 70.38 3 GLN B N 1
ATOM 1659 C CA . GLN B 1 21 ? 46.086 -20.508 33.182 1.00 70.41 3 GLN B CA 1
ATOM 1660 C C . GLN B 1 21 ? 47.041 -19.574 33.890 1.00 70.40 3 GLN B C 1
ATOM 1661 O O . GLN B 1 21 ? 47.134 -18.387 33.559 1.00 70.33 3 GLN B O 1
ATOM 1667 N N . SER B 1 22 ? 47.776 -20.152 34.838 1.00 70.40 4 SER B N 1
ATOM 1668 C CA . SER B 1 22 ? 48.710 -19.446 35.708 1.00 70.58 4 SER B CA 1
ATOM 1669 C C . SER B 1 22 ? 49.723 -18.564 34.976 1.00 70.57 4 SER B C 1
ATOM 1670 O O . SER B 1 22 ? 50.376 -17.719 35.593 1.00 70.83 4 SER B O 1
ATOM 1673 N N . MET B 1 23 ? 49.861 -18.748 33.670 1.00 70.20 5 MET B N 1
ATOM 1674 C CA . MET B 1 23 ? 50.829 -17.947 32.946 1.00 70.04 5 MET B CA 1
ATOM 1675 C C . MET B 1 23 ? 50.227 -17.105 31.827 1.00 69.64 5 MET B C 1
ATOM 1676 O O . MET B 1 23 ? 50.687 -15.995 31.563 1.00 69.42 5 MET B O 1
ATOM 1681 N N . ALA B 1 24 ? 49.184 -17.631 31.199 1.00 69.32 6 ALA B N 1
ATOM 1682 C CA . ALA B 1 24 ? 48.292 -16.805 30.405 1.00 69.35 6 ALA B CA 1
ATOM 1683 C C . ALA B 1 24 ? 47.818 -15.614 31.238 1.00 69.39 6 ALA B C 1
ATOM 1684 O O . ALA B 1 24 ? 47.813 -14.485 30.764 1.00 69.43 6 ALA B O 1
ATOM 1686 N N . ALA B 1 25 ? 47.434 -15.882 32.485 1.00 69.72 7 ALA B N 1
ATOM 1687 C CA . ALA B 1 25 ? 47.020 -14.841 33.415 1.00 69.91 7 ALA B CA 1
ATOM 1688 C C . ALA B 1 25 ? 48.218 -13.983 33.779 1.00 70.15 7 ALA B C 1
ATOM 1689 O O . ALA B 1 25 ? 48.102 -12.769 33.952 1.00 69.97 7 ALA B O 1
ATOM 1691 N N . GLN B 1 26 ? 49.378 -14.622 33.848 1.00 70.57 8 GLN B N 1
ATOM 1692 C CA . GLN B 1 26 ? 50.574 -13.975 34.347 1.00 70.90 8 GLN B CA 1
ATOM 1693 C C . GLN B 1 26 ? 51.114 -12.927 33.396 1.00 71.13 8 GLN B C 1
ATOM 1694 O O . GLN B 1 26 ? 51.271 -11.777 33.793 1.00 71.60 8 GLN B O 1
ATOM 1700 N N . MET B 1 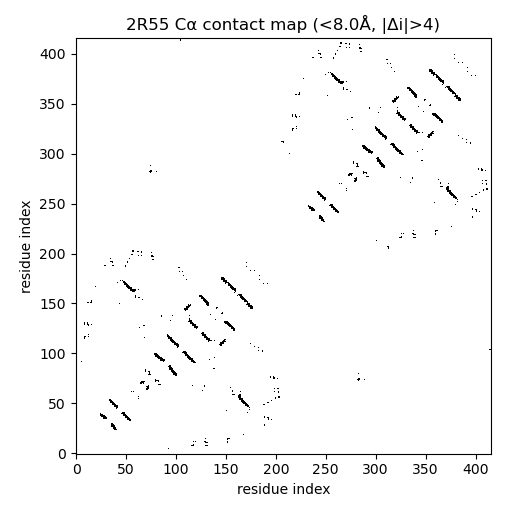27 ? 51.392 -13.298 32.149 1.00 71.14 9 MET B N 1
ATOM 1701 C CA . MET B 1 27 ? 51.984 -12.334 31.226 1.00 71.24 9 MET B CA 1
ATOM 1702 C C . MET B 1 27 ? 51.017 -11.207 30.888 1.00 70.14 9 MET B C 1
ATOM 1703 O O . MET B 1 27 ? 51.437 -10.100 30.592 1.00 70.48 9 MET B O 1
ATOM 1708 N N . SER B 1 28 ? 49.726 -11.485 30.981 1.00 69.29 10 SER B N 1
ATOM 1709 C CA . SER B 1 28 ? 48.714 -10.455 30.818 1.00 68.74 10 SER B CA 1
ATOM 1710 C C . SER B 1 28 ? 48.648 -9.526 32.015 1.00 68.85 10 SER B C 1
ATOM 1711 O O . SER B 1 28 ? 48.365 -8.339 31.867 1.00 68.82 10 SER B O 1
ATOM 1714 N N . GLU B 1 29 ? 48.891 -10.066 33.209 1.00 68.75 11 GLU B N 1
ATOM 1715 C CA . GLU B 1 29 ? 48.976 -9.244 34.413 1.00 68.60 11 GLU B CA 1
ATOM 1716 C C . GLU B 1 29 ? 50.149 -8.270 34.352 1.00 67.98 11 GLU B C 1
ATOM 1717 O O . GLU B 1 29 ? 50.004 -7.102 34.720 1.00 68.31 11 GLU B O 1
ATOM 1723 N N . ALA B 1 30 ? 51.300 -8.751 33.888 1.00 66.99 12 ALA B N 1
ATOM 1724 C CA . ALA B 1 30 ? 52.442 -7.880 33.586 1.00 66.54 12 ALA B CA 1
ATOM 1725 C C . ALA B 1 30 ? 52.053 -6.717 32.667 1.00 65.91 12 ALA B C 1
ATOM 1726 O O . ALA B 1 30 ? 52.553 -5.601 32.809 1.00 65.25 12 ALA B O 1
ATOM 1728 N N . VAL B 1 31 ? 51.145 -6.991 31.742 1.00 65.88 13 VAL B N 1
ATOM 1729 C CA . VAL B 1 31 ? 50.753 -6.004 30.741 1.00 66.36 13 VAL B CA 1
ATOM 1730 C C . VAL B 1 31 ? 50.011 -4.848 31.400 1.00 66.78 13 VAL B C 1
ATOM 1731 O O . VAL B 1 31 ? 50.391 -3.685 31.227 1.00 67.15 13 VAL B O 1
ATOM 1735 N N . ALA B 1 32 ? 48.972 -5.183 32.158 1.00 66.77 14 ALA B N 1
ATOM 1736 C CA . ALA B 1 32 ? 48.229 -4.210 32.927 1.00 67.45 14 ALA B CA 1
ATOM 1737 C C . ALA B 1 32 ? 49.115 -3.439 33.931 1.00 67.79 14 ALA B C 1
ATOM 1738 O O . ALA B 1 32 ? 48.970 -2.220 34.076 1.00 68.38 14 ALA B O 1
ATOM 1740 N N . GLU B 1 33 ? 50.022 -4.135 34.616 1.00 67.51 15 GLU B N 1
ATOM 1741 C CA . GLU B 1 33 ? 51.009 -3.464 35.488 1.00 67.45 15 GLU B CA 1
ATOM 1742 C C . GLU B 1 33 ? 51.771 -2.347 34.764 1.00 66.88 15 GLU B C 1
ATOM 1743 O O . GLU B 1 33 ? 51.861 -1.235 35.279 1.00 66.36 15 GLU B O 1
ATOM 1749 N N . LYS B 1 34 ? 52.278 -2.637 33.561 1.00 66.20 16 LYS B N 1
ATOM 1750 C CA . LYS B 1 34 ? 52.956 -1.632 32.734 1.00 65.73 16 LYS B CA 1
ATOM 1751 C C . LYS B 1 34 ? 52.024 -0.491 32.328 1.00 65.29 16 LYS B C 1
ATOM 1752 O O . LYS B 1 34 ? 52.388 0.687 32.363 1.00 64.11 16 LYS B O 1
ATOM 1758 N N . MET B 1 35 ? 50.816 -0.866 31.941 1.00 65.49 17 MET B N 1
ATOM 1759 C CA . MET B 1 35 ? 49.803 0.092 31.598 1.00 65.90 17 MET B CA 1
ATOM 1760 C C . MET B 1 35 ? 49.531 1.028 32.767 1.00 65.85 17 MET B C 1
ATOM 1761 O O . MET B 1 35 ? 49.475 2.241 32.584 1.00 66.35 17 MET B O 1
ATOM 1766 N N . LEU B 1 36 ? 49.415 0.472 33.966 1.00 65.42 18 LEU B N 1
ATOM 1767 C CA . LEU B 1 36 ? 49.232 1.283 35.156 1.00 65.47 18 LEU B CA 1
ATOM 1768 C C . LEU B 1 36 ? 50.370 2.294 35.343 1.00 65.22 18 LEU B C 1
ATOM 1769 O O . LEU B 1 36 ? 50.132 3.464 35.683 1.00 65.22 18 LEU B O 1
ATOM 1774 N N . GLN B 1 37 ? 51.595 1.850 35.100 1.00 64.88 19 GLN B N 1
ATOM 1775 C CA . GLN B 1 37 ? 52.752 2.723 35.218 1.00 65.12 19 GLN B CA 1
ATOM 1776 C C . GLN B 1 37 ? 52.746 3.806 34.129 1.00 64.59 19 GLN B C 1
ATOM 1777 O O . GLN B 1 37 ? 53.078 4.958 34.418 1.00 64.70 19 GLN B O 1
ATOM 1783 N N . TYR B 1 38 ? 52.313 3.467 32.913 1.00 63.90 20 TYR B N 1
ATOM 1784 C CA . TYR B 1 38 ? 52.173 4.472 31.859 1.00 63.87 20 TYR B CA 1
ATOM 1785 C C . TYR B 1 38 ? 51.138 5.544 32.242 1.00 64.64 20 TYR B C 1
ATOM 1786 O O . TYR B 1 38 ? 51.235 6.690 31.804 1.00 65.26 20 TYR B O 1
ATOM 1795 N N . ARG B 1 39 ? 50.121 5.167 33.014 1.00 64.44 21 ARG B N 1
ATOM 1796 C CA . ARG B 1 39 ? 49.047 6.088 33.308 1.00 64.46 21 ARG B CA 1
ATOM 1797 C C . ARG B 1 39 ? 49.526 7.097 34.352 1.00 65.06 21 ARG B C 1
ATOM 1798 O O . ARG B 1 39 ? 49.191 8.284 34.291 1.00 65.73 21 ARG B O 1
ATOM 1806 N N . ARG B 1 40 ? 50.339 6.622 35.284 1.00 64.95 22 ARG B N 1
ATOM 1807 C CA . ARG B 1 40 ? 50.817 7.451 36.388 1.00 64.35 22 ARG B CA 1
ATOM 1808 C C . ARG B 1 40 ? 51.997 8.312 35.972 1.00 64.25 22 ARG B C 1
ATOM 1809 O O . ARG B 1 40 ? 52.081 9.470 36.372 1.00 64.61 22 ARG B O 1
ATOM 1817 N N . ASP B 1 41 ? 52.889 7.767 35.152 1.00 64.11 23 ASP B N 1
ATOM 1818 C CA . ASP B 1 41 ? 54.125 8.472 34.809 1.00 64.45 23 ASP B CA 1
ATOM 1819 C C . ASP B 1 41 ? 53.836 9.846 34.216 1.00 64.55 23 ASP B C 1
ATOM 1820 O O . ASP B 1 41 ? 52.950 9.990 33.365 1.00 64.58 23 ASP B O 1
ATOM 1825 N N . THR B 1 42 ? 54.591 10.851 34.653 1.00 64.26 24 THR B N 1
ATOM 1826 C CA . THR B 1 42 ? 54.502 12.164 34.018 1.00 64.01 24 THR B CA 1
ATOM 1827 C C . THR B 1 42 ? 55.794 12.524 33.268 1.00 64.35 24 THR B C 1
ATOM 1828 O O . THR B 1 42 ? 55.861 13.532 32.561 1.00 64.62 24 THR B O 1
ATOM 1832 N N . ALA B 1 43 ? 56.806 11.673 33.393 1.00 64.74 25 ALA B N 1
ATOM 1833 C CA . ALA B 1 43 ? 58.099 11.919 32.750 1.00 65.27 25 ALA B CA 1
ATOM 1834 C C . ALA B 1 43 ? 58.164 11.344 31.346 1.00 65.36 25 ALA B C 1
ATOM 1835 O O . ALA B 1 43 ? 57.362 10.476 30.978 1.00 65.03 25 ALA B O 1
ATOM 1837 N N . GLY B 1 44 ? 59.141 11.826 30.581 1.00 65.98 26 GLY B N 1
ATOM 1838 C CA . GLY B 1 44 ? 59.373 11.359 29.219 1.00 66.83 26 GLY B CA 1
ATOM 1839 C C . GLY B 1 44 ? 58.418 12.005 28.237 1.00 67.41 26 GLY B C 1
ATOM 1840 O O . GLY B 1 44 ? 58.843 12.447 27.191 1.00 68.05 26 GLY B O 1
ATOM 1841 N N . TRP B 1 45 ? 57.137 12.072 28.596 1.00 67.92 27 TRP B N 1
ATOM 1842 C CA . TRP B 1 45 ? 56.062 12.534 27.721 1.00 68.70 27 TRP B CA 1
ATOM 1843 C C . TRP B 1 45 ? 56.297 13.895 27.055 1.00 69.65 27 TRP B C 1
ATOM 1844 O O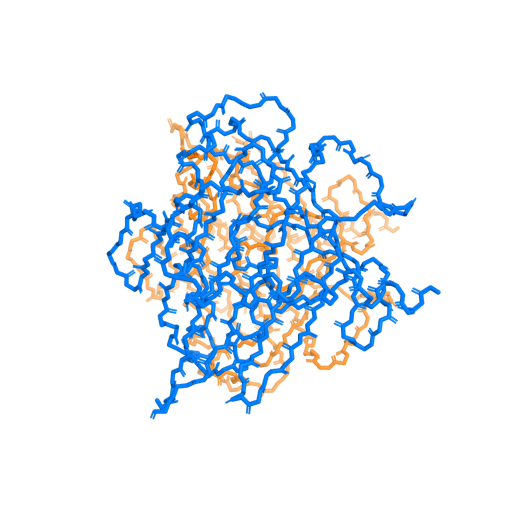 . TRP B 1 45 ? 56.305 14.925 27.750 1.00 69.58 27 TRP B O 1
ATOM 1855 N N . LYS B 1 46 ? 56.452 13.896 25.720 1.00 70.17 28 LYS B N 1
ATOM 1856 C CA . LYS B 1 46 ? 56.582 15.142 24.947 1.00 71.00 28 LYS B CA 1
ATOM 1857 C C . LYS B 1 46 ? 55.340 15.341 24.094 1.00 71.55 28 LYS B C 1
ATOM 1858 O O . LYS B 1 46 ? 54.960 14.441 23.338 1.00 71.95 28 LYS B O 1
ATOM 1864 N N . ILE B 1 47 ? 54.719 16.517 24.203 1.00 72.03 29 ILE B N 1
ATOM 1865 C CA . ILE B 1 47 ? 53.436 16.811 23.540 1.00 72.58 29 ILE B CA 1
ATOM 1866 C C . ILE B 1 47 ? 53.506 16.853 21.996 1.00 73.14 29 ILE B C 1
ATOM 1867 O O . ILE B 1 47 ? 54.435 17.437 21.423 1.00 73.15 29 ILE B O 1
ATOM 1872 N N . CYS B 1 48 ? 52.537 16.222 21.327 1.00 73.76 30 CYS B N 1
ATOM 1873 C CA . CYS B 1 48 ? 52.428 16.331 19.862 1.00 74.44 30 CYS B CA 1
ATOM 1874 C C . CYS B 1 48 ? 51.549 17.520 19.535 1.00 74.81 30 CYS B C 1
ATOM 1875 O O . CYS B 1 48 ? 51.993 18.524 18.976 1.00 74.79 30 CYS B O 1
ATOM 1878 N N . ARG B 1 49 ? 50.279 17.370 19.893 1.00 75.33 31 ARG B N 1
ATOM 1879 C CA . ARG B 1 49 ? 49.235 18.300 19.521 1.00 75.93 31 ARG B CA 1
ATOM 1880 C C . ARG B 1 49 ? 48.155 18.320 20.596 1.00 76.02 31 ARG B C 1
ATOM 1881 O O . ARG B 1 49 ? 48.238 17.592 21.596 1.00 76.07 31 ARG B O 1
ATOM 1889 N N . GLU B 1 50 ? 47.151 19.165 20.375 1.00 76.14 32 GLU B N 1
ATOM 1890 C CA . GLU B 1 50 ? 46.020 19.308 21.277 1.00 76.04 32 GLU B CA 1
ATOM 1891 C C . GLU B 1 50 ? 44.822 19.845 20.487 1.00 75.90 32 GLU B C 1
ATOM 1892 O O . GLU B 1 50 ? 44.647 19.514 19.302 1.00 75.93 32 GLU B O 1
ATOM 1898 N N . GLY B 1 51 ? 44.008 20.671 21.137 1.00 75.50 33 GLY B N 1
ATOM 1899 C CA . GLY B 1 51 ? 42.820 21.223 20.515 1.00 75.15 33 GLY B CA 1
ATOM 1900 C C . GLY B 1 51 ? 41.557 20.713 21.172 1.00 74.84 33 GLY B C 1
ATOM 1901 O O . GLY B 1 51 ? 41.558 20.368 22.358 1.00 74.65 33 GLY B O 1
ATOM 1902 N N . ASN B 1 52 ? 40.481 20.659 20.388 1.00 74.49 34 ASN B N 1
ATOM 1903 C CA . ASN B 1 52 ? 39.163 20.288 20.898 1.00 74.02 34 ASN B CA 1
ATOM 1904 C C . ASN B 1 52 ? 39.104 18.894 21.520 1.00 73.62 34 ASN B C 1
ATOM 1905 O O . ASN B 1 52 ? 39.332 17.878 20.845 1.00 73.53 34 ASN B O 1
ATOM 1910 N N . GLY B 1 53 ? 38.833 18.881 22.826 1.00 72.95 35 GLY B N 1
ATOM 1911 C CA . GLY B 1 53 ? 38.605 17.659 23.582 1.00 72.23 35 GLY B CA 1
ATOM 1912 C C . GLY B 1 53 ? 39.856 16.901 23.972 1.00 71.86 35 GLY B C 1
ATOM 1913 O O . GLY B 1 53 ? 40.051 16.597 25.148 1.00 72.07 35 GLY B O 1
ATOM 1914 N N . VAL B 1 54 ? 40.706 16.615 22.986 1.00 71.03 36 VAL B N 1
ATOM 1915 C CA . VAL B 1 54 ? 41.813 15.682 23.148 1.00 70.36 36 VAL B CA 1
ATOM 1916 C C . VAL B 1 54 ? 43.161 16.351 23.376 1.00 69.87 36 VAL B C 1
ATOM 1917 O O . VAL B 1 54 ? 43.296 17.575 23.280 1.00 69.81 36 VAL B O 1
ATOM 1921 N N . SER B 1 55 ? 44.150 15.502 23.658 1.00 69.06 37 SER B N 1
ATOM 1922 C CA . SER B 1 55 ? 45.542 15.870 23.879 1.00 68.13 37 SER B CA 1
ATOM 1923 C C . SER B 1 55 ? 46.393 14.614 23.713 1.00 67.51 37 SER B C 1
ATOM 1924 O O . SER B 1 55 ? 46.189 13.601 24.402 1.00 66.85 37 SER B O 1
ATOM 1927 N N . VAL B 1 56 ? 47.342 14.667 22.794 1.00 66.59 38 VAL B N 1
ATOM 1928 C CA . VAL B 1 56 ? 48.175 13.509 22.585 1.00 66.06 38 VAL B CA 1
ATOM 1929 C C . VAL B 1 56 ? 49.640 13.865 22.773 1.00 65.91 38 VAL B C 1
ATOM 1930 O O . VAL B 1 56 ? 50.092 14.951 22.389 1.00 65.71 38 VAL B O 1
ATOM 1934 N N . SER B 1 57 ? 50.364 12.953 23.407 1.00 65.68 39 SER B N 1
ATOM 1935 C CA . SER B 1 57 ? 51.794 13.101 23.573 1.00 66.06 39 SER B CA 1
ATOM 1936 C C . SER B 1 57 ? 52.439 11.754 23.323 1.00 66.10 39 SER B C 1
ATOM 1937 O O . SER B 1 57 ? 51.745 10.750 23.197 1.00 66.88 39 SER B O 1
ATOM 1940 N N . TRP B 1 58 ? 53.762 11.722 23.252 1.00 65.73 40 TRP B N 1
ATOM 1941 C CA . TRP B 1 58 ? 54.456 10.495 22.928 1.00 65.94 40 TRP B CA 1
ATOM 1942 C C . TRP B 1 58 ? 55.685 10.382 23.800 1.00 66.42 40 TRP B C 1
ATOM 1943 O O . TRP B 1 58 ? 56.029 11.331 24.531 1.00 67.14 40 TRP B O 1
ATOM 1954 N N . ARG B 1 59 ? 56.328 9.213 23.742 1.00 66.32 41 ARG B N 1
ATOM 1955 C CA . ARG B 1 59 ? 57.674 9.022 24.282 1.00 66.31 41 ARG B CA 1
ATOM 1956 C C . ARG B 1 59 ? 58.295 7.751 23.697 1.00 66.15 41 ARG B C 1
ATOM 1957 O O . ARG B 1 59 ? 57.561 6.879 23.228 1.00 66.23 41 ARG B O 1
ATOM 1965 N N . PRO B 1 60 ? 59.641 7.638 23.727 1.00 66.05 42 PRO B N 1
ATOM 1966 C CA . PRO B 1 60 ? 60.246 6.397 23.239 1.00 65.98 42 PRO B CA 1
ATOM 1967 C C . PRO B 1 60 ? 59.723 5.190 24.034 1.00 65.63 42 PRO B C 1
ATOM 1968 O O . PRO B 1 60 ? 59.698 5.220 25.249 1.00 65.62 42 PRO B O 1
ATOM 1972 N N . SER B 1 61 ? 59.260 4.168 23.328 1.00 65.86 43 SER B N 1
ATOM 1973 C CA . SER B 1 61 ? 58.921 2.885 23.913 1.00 65.80 43 SER B CA 1
ATOM 1974 C C . SER B 1 61 ? 60.201 2.198 24.347 1.00 65.80 43 SER B C 1
ATOM 1975 O O . SER B 1 61 ? 61.230 2.381 23.691 1.00 65.98 43 SER B O 1
ATOM 1978 N N . VAL B 1 62 ? 60.138 1.423 25.436 1.00 65.57 44 VAL B N 1
ATOM 1979 C CA . VAL B 1 62 ? 61.249 0.529 25.818 1.00 65.80 44 VAL B CA 1
ATOM 1980 C C . VAL B 1 62 ? 61.003 -0.900 25.288 1.00 66.24 44 VAL B C 1
ATOM 1981 O O . VAL B 1 62 ? 61.857 -1.773 25.422 1.00 67.15 44 VAL B O 1
ATOM 1985 N N . GLU B 1 63 ? 59.836 -1.125 24.694 1.00 66.42 45 GLU B N 1
ATOM 1986 C CA . GLU B 1 63 ? 59.459 -2.428 24.141 1.00 66.68 45 GLU B CA 1
ATOM 1987 C C . GLU B 1 63 ? 60.030 -2.713 22.739 1.00 66.81 45 GLU B C 1
ATOM 1988 O O . GLU B 1 63 ? 60.236 -3.877 22.400 1.00 67.19 45 GLU B O 1
ATOM 1994 N N . PHE B 1 64 ? 60.288 -1.663 21.948 1.00 66.58 46 PHE B N 1
ATOM 1995 C CA . PHE B 1 64 ? 60.721 -1.778 20.544 1.00 66.46 46 PHE B CA 1
ATOM 1996 C C . PHE B 1 64 ? 61.284 -0.424 20.082 1.00 66.93 46 PHE B C 1
ATOM 1997 O O . PHE B 1 64 ? 61.047 0.584 20.743 1.00 66.05 46 PHE B O 1
ATOM 2005 N N . PRO B 1 65 ? 62.018 -0.387 18.943 1.00 67.62 47 PRO B N 1
ATOM 2006 C CA . PRO B 1 65 ? 62.621 0.891 18.505 1.00 68.06 47 PRO B CA 1
ATOM 2007 C C . PRO B 1 65 ? 61.683 2.124 18.555 1.00 68.52 47 PRO B C 1
ATOM 2008 O O . PRO B 1 65 ? 62.136 3.196 18.983 1.00 69.34 47 PRO B O 1
ATOM 2012 N N . GLY B 1 66 ? 60.404 1.970 18.177 1.00 67.81 48 GLY B N 1
ATOM 2013 C CA . GLY B 1 66 ? 59.479 3.105 18.049 1.00 66.81 48 GLY B CA 1
ATOM 2014 C C . GLY B 1 66 ? 58.966 3.787 19.318 1.00 66.85 48 GLY B C 1
ATOM 2015 O O . GLY B 1 66 ? 59.672 3.875 20.339 1.00 66.04 48 GLY B O 1
ATOM 2016 N N . ASN B 1 67 ? 57.725 4.275 19.256 1.00 66.20 49 ASN B N 1
ATOM 2017 C CA . ASN B 1 67 ? 57.189 5.130 20.303 1.00 65.73 49 ASN B CA 1
ATOM 2018 C C . ASN B 1 67 ? 55.932 4.598 20.995 1.00 65.84 49 ASN B C 1
ATOM 2019 O O . ASN B 1 67 ? 55.265 3.695 20.490 1.00 66.09 49 ASN B O 1
ATOM 2024 N N . LEU B 1 68 ? 55.619 5.171 22.157 1.00 65.41 50 LEU B N 1
ATOM 2025 C CA . LEU B 1 68 ? 54.374 4.922 22.855 1.00 64.93 50 LEU B CA 1
ATOM 2026 C C . LEU B 1 68 ? 53.590 6.218 22.859 1.00 65.65 50 LEU B C 1
ATOM 2027 O O . LEU B 1 68 ? 54.151 7.279 23.168 1.00 65.54 50 LEU B O 1
ATOM 2032 N N . TYR B 1 69 ? 52.297 6.121 22.543 1.00 66.42 51 TYR B N 1
ATOM 2033 C CA . TYR B 1 69 ? 51.417 7.277 22.372 1.00 67.32 51 TYR B CA 1
ATOM 2034 C C . TYR B 1 69 ? 50.333 7.315 23.448 1.00 68.02 51 TYR B C 1
ATOM 2035 O O . TYR B 1 69 ? 49.767 6.272 23.813 1.00 69.16 51 TYR B O 1
ATOM 2044 N N . ARG B 1 70 ? 50.034 8.520 23.936 1.00 67.42 52 ARG B N 1
ATOM 2045 C CA . ARG B 1 70 ? 49.140 8.699 25.058 1.00 66.56 52 ARG B CA 1
ATOM 2046 C C . ARG B 1 70 ? 48.087 9.722 24.679 1.00 66.10 52 ARG B C 1
ATOM 2047 O O . ARG B 1 70 ? 48.410 10.868 24.333 1.00 65.53 52 ARG B O 1
ATOM 2055 N N . GLY B 1 71 ? 46.833 9.291 24.736 1.00 65.07 53 GLY B N 1
ATOM 2056 C CA . GLY B 1 71 ? 45.724 10.163 24.482 1.00 65.02 53 GLY B CA 1
ATOM 2057 C C . GLY B 1 71 ? 44.979 10.378 25.767 1.00 64.87 53 GLY B C 1
ATOM 2058 O O . GLY B 1 71 ? 44.795 9.436 26.537 1.00 64.84 53 GLY B O 1
ATOM 2059 N N . GLU B 1 72 ? 44.573 11.619 26.003 1.00 64.64 54 GLU B N 1
ATOM 2060 C CA . GLU B 1 72 ? 43.759 11.952 27.156 1.00 65.25 54 GLU B CA 1
ATOM 2061 C C . GLU B 1 72 ? 42.651 12.912 26.757 1.00 65.32 54 GLU B C 1
ATOM 2062 O O . GLU B 1 72 ? 42.876 13.890 26.035 1.00 65.13 54 GLU B O 1
ATOM 2068 N N . GLY B 1 73 ? 41.451 12.612 27.241 1.00 65.51 55 GLY B N 1
ATOM 2069 C CA . GLY B 1 73 ? 40.270 13.358 26.876 1.00 65.77 55 GLY B CA 1
ATOM 2070 C C . GLY B 1 73 ? 39.038 12.932 27.650 1.00 66.10 55 GLY B C 1
ATOM 2071 O O . GLY B 1 73 ? 38.819 11.730 27.898 1.00 65.75 55 GLY B O 1
ATOM 2072 N N . ILE B 1 74 ? 38.236 13.935 28.022 1.00 66.38 56 ILE B N 1
ATOM 2073 C CA . ILE B 1 74 ? 36.942 13.706 28.641 1.00 66.89 56 ILE B CA 1
ATOM 2074 C C . ILE B 1 74 ? 35.927 13.334 27.565 1.00 67.41 56 ILE B C 1
ATOM 2075 O O . ILE B 1 74 ? 35.689 14.098 26.612 1.00 67.60 56 ILE B O 1
ATOM 2080 N N . VAL B 1 75 ? 35.350 12.145 27.706 1.00 67.85 57 VAL B N 1
ATOM 2081 C CA . VAL B 1 75 ? 34.246 11.738 26.836 1.00 68.35 57 VAL B CA 1
ATOM 2082 C C . VAL B 1 75 ? 32.915 11.980 27.549 1.00 68.47 57 VAL B C 1
ATOM 2083 O O . VAL B 1 75 ? 32.735 11.599 28.715 1.00 68.55 57 VAL B O 1
ATOM 2087 N N . TYR B 1 76 ? 31.996 12.634 26.848 1.00 68.47 58 TYR B N 1
ATOM 2088 C CA . TYR B 1 76 ? 30.731 13.013 27.434 1.00 68.52 58 TYR B CA 1
ATOM 2089 C C . TYR B 1 76 ? 29.727 11.868 27.338 1.00 68.39 58 TYR B C 1
ATOM 2090 O O . TYR B 1 76 ? 28.849 11.852 26.462 1.00 68.59 58 TYR B O 1
ATOM 2099 N N . GLY B 1 77 ? 29.871 10.909 28.254 1.00 68.16 59 GLY B N 1
ATOM 2100 C CA . GLY B 1 77 ? 28.967 9.764 28.349 1.00 67.97 59 GLY B CA 1
ATOM 2101 C C . GLY B 1 77 ? 29.107 9.005 29.661 1.00 67.79 59 GLY B C 1
ATOM 2102 O O . GLY B 1 77 ? 30.048 9.235 30.427 1.00 67.70 59 GLY B O 1
ATOM 2103 N N . THR B 1 78 ? 28.165 8.097 29.920 1.00 67.55 60 THR B N 1
ATOM 2104 C CA . THR B 1 78 ? 28.225 7.243 31.101 1.00 67.39 60 THR B CA 1
ATOM 2105 C C . THR B 1 78 ? 29.394 6.286 30.960 1.00 67.17 60 THR B C 1
ATOM 2106 O O . THR B 1 78 ? 29.764 5.907 29.855 1.00 67.34 60 THR B O 1
ATOM 2110 N N . LEU B 1 79 ? 29.962 5.895 32.093 1.00 67.06 61 LEU B N 1
ATOM 2111 C CA . LEU B 1 79 ? 31.150 5.038 32.143 1.00 66.76 61 LEU B CA 1
ATOM 2112 C C . LEU B 1 79 ? 30.986 3.716 31.391 1.00 66.75 61 LEU B C 1
ATOM 2113 O O . LEU B 1 79 ? 31.949 3.196 30.848 1.00 66.80 61 LEU B O 1
ATOM 2118 N N . GLU B 1 80 ? 29.779 3.165 31.352 1.00 67.24 62 GLU B N 1
ATOM 2119 C CA . GLU B 1 80 ? 29.598 1.867 30.698 1.00 67.63 62 GLU B CA 1
ATOM 2120 C C . GLU B 1 80 ? 29.219 1.951 29.222 1.00 67.37 62 GLU B C 1
ATOM 2121 O O . GLU B 1 80 ? 29.389 0.977 28.479 1.00 67.10 62 GLU B O 1
ATOM 2127 N N . GLU B 1 81 ? 28.738 3.125 28.807 1.00 67.31 63 GLU B N 1
ATOM 2128 C CA . GLU B 1 81 ? 28.606 3.452 27.392 1.00 67.30 63 GLU B CA 1
ATOM 2129 C C . GLU B 1 81 ? 29.976 3.560 26.726 1.00 67.36 63 GLU B C 1
ATOM 2130 O O . GLU B 1 81 ? 30.220 2.940 25.683 1.00 67.22 63 GLU B O 1
ATOM 2136 N N . VAL B 1 82 ? 30.883 4.321 27.343 1.00 67.22 64 VAL B N 1
ATOM 2137 C CA . VAL B 1 82 ? 32.214 4.508 26.766 1.00 66.55 64 VAL B CA 1
ATOM 2138 C C . VAL B 1 82 ? 32.960 3.191 26.763 1.00 66.17 64 VAL B C 1
ATOM 2139 O O . VAL B 1 82 ? 33.759 2.935 25.869 1.00 66.51 64 VAL B O 1
ATOM 2143 N N . TRP B 1 83 ? 32.707 2.353 27.762 1.00 65.51 65 TRP B N 1
ATOM 2144 C CA . TRP B 1 83 ? 33.393 1.075 27.822 1.00 64.90 65 TRP B CA 1
ATOM 2145 C C . TRP B 1 83 ? 32.824 0.136 26.767 1.00 65.29 65 TRP B C 1
ATOM 2146 O O . TRP B 1 83 ? 33.582 -0.514 26.050 1.00 65.25 65 TRP B O 1
ATOM 2157 N N . ASP B 1 84 ? 31.497 0.095 26.645 1.00 65.79 66 ASP B N 1
ATOM 2158 C CA . ASP B 1 84 ? 30.857 -0.714 25.605 1.00 66.37 66 ASP B CA 1
ATOM 2159 C C . ASP B 1 84 ? 31.403 -0.448 24.214 1.00 66.42 66 ASP B C 1
ATOM 2160 O O . ASP B 1 84 ? 31.473 -1.347 23.381 1.00 66.46 66 ASP B O 1
ATOM 2165 N N . CYS B 1 85 ? 31.801 0.795 23.987 1.00 66.67 67 CYS B N 1
ATOM 2166 C CA . CYS B 1 85 ? 32.462 1.191 22.757 1.00 67.03 67 CYS B CA 1
ATOM 2167 C C . CYS B 1 85 ? 33.835 0.560 22.541 1.00 66.79 67 CYS B C 1
ATOM 2168 O O . CYS B 1 85 ? 34.114 0.065 21.448 1.00 66.88 67 CYS B O 1
ATOM 2171 N N . VAL B 1 86 ? 34.676 0.575 23.568 1.00 66.58 68 VAL B N 1
ATOM 2172 C CA . VAL B 1 86 ? 36.090 0.185 23.408 1.00 66.71 68 VAL B CA 1
ATOM 2173 C C . VAL B 1 86 ? 36.395 -1.226 23.915 1.00 66.92 68 VAL B C 1
ATOM 2174 O O . VAL B 1 86 ? 37.433 -1.794 23.601 1.00 67.72 68 VAL B O 1
ATOM 2178 N N . LYS B 1 87 ? 35.492 -1.763 24.720 1.00 67.00 69 LYS B N 1
ATOM 2179 C CA . LYS B 1 87 ? 35.552 -3.135 25.209 1.00 66.69 69 LYS B CA 1
ATOM 2180 C C . LYS B 1 87 ? 35.805 -4.141 24.091 1.00 66.70 69 LYS B C 1
ATOM 2181 O O . LYS B 1 87 ? 35.170 -4.084 23.024 1.00 66.25 69 LYS B O 1
ATOM 2187 N N . PRO B 1 88 ? 36.738 -5.069 24.332 1.00 66.70 70 PRO B N 1
ATOM 2188 C CA . PRO B 1 88 ? 36.881 -6.256 23.483 1.00 66.55 70 PRO B CA 1
ATOM 2189 C C . PRO B 1 88 ? 35.834 -7.317 23.841 1.00 66.36 70 PRO B C 1
ATOM 2190 O O . PRO B 1 88 ? 35.345 -8.031 22.969 1.00 66.50 70 PRO B O 1
ATOM 2194 N N . GLY B 1 91 ? 31.743 -9.514 19.302 1.00 79.04 73 GLY B N 1
ATOM 2195 C CA . GLY B 1 91 ? 32.770 -8.920 20.355 1.00 79.40 73 GLY B CA 1
ATOM 2196 C C . GLY B 1 91 ? 32.339 -7.522 20.803 1.00 79.50 73 GLY B C 1
ATOM 2197 O O . GLY B 1 91 ? 33.029 -6.864 21.612 1.00 79.19 73 GLY B O 1
ATOM 2198 N N . GLY B 1 92 ? 31.193 -7.075 20.274 1.00 79.46 74 GLY B N 1
ATOM 2199 C CA . GLY B 1 92 ? 30.653 -5.741 20.565 1.00 79.04 74 GLY B CA 1
ATOM 2200 C C . GLY B 1 92 ? 30.833 -4.720 19.438 1.00 78.56 74 GLY B C 1
ATOM 2201 O O . GLY B 1 92 ? 30.594 -5.031 18.248 1.00 78.37 74 GLY B O 1
ATOM 2202 N N . LEU B 1 93 ? 31.315 -3.522 19.816 1.00 77.98 75 LEU B N 1
ATOM 2203 C CA . LEU B 1 93 ? 31.079 -2.304 19.022 1.00 77.19 75 LEU B CA 1
ATOM 2204 C C . LEU B 1 93 ? 32.202 -1.760 18.114 1.00 77.01 75 LEU B C 1
ATOM 2205 O O . LEU B 1 93 ? 31.908 -1.139 17.084 1.00 76.61 75 LEU B O 1
ATOM 2210 N N . ARG B 1 94 ? 33.466 -1.983 18.489 1.00 76.58 76 ARG B N 1
ATOM 2211 C CA . ARG B 1 94 ? 34.604 -1.263 17.884 1.00 76.29 76 ARG B CA 1
ATOM 2212 C C . ARG B 1 94 ? 34.704 -1.273 16.333 1.00 75.81 76 ARG B C 1
ATOM 2213 O O . ARG B 1 94 ? 35.185 -0.301 15.733 1.00 75.42 76 ARG B O 1
ATOM 2221 N N . VAL B 1 95 ? 34.234 -2.357 15.706 1.00 75.12 77 VAL B N 1
ATOM 2222 C CA . VAL B 1 95 ? 34.256 -2.527 14.245 1.00 74.40 77 VAL B CA 1
ATOM 2223 C C . VAL B 1 95 ? 33.520 -1.393 13.539 1.00 73.79 77 VAL B C 1
ATOM 2224 O O . VAL B 1 95 ? 33.904 -0.956 12.457 1.00 73.87 77 VAL B O 1
ATOM 2228 N N . LYS B 1 96 ? 32.459 -0.923 14.172 1.00 73.13 78 LYS B N 1
ATOM 2229 C CA . LYS B 1 96 ? 31.607 0.105 13.609 1.00 72.56 78 LYS B CA 1
ATOM 2230 C C . LYS B 1 96 ? 32.317 1.458 13.526 1.00 72.12 78 LYS B C 1
ATOM 2231 O O . LYS B 1 96 ? 32.680 1.909 12.448 1.00 72.17 78 LYS B O 1
ATOM 2237 N N . TRP B 1 97 ? 32.526 2.088 14.673 1.00 71.68 79 TRP B N 1
ATOM 2238 C CA . TRP B 1 97 ? 32.856 3.505 14.711 1.00 71.24 79 TRP B CA 1
ATOM 2239 C C . TRP B 1 97 ? 34.327 3.844 14.473 1.00 71.00 79 TRP B C 1
ATOM 2240 O O . TRP B 1 97 ? 34.641 4.967 14.085 1.00 71.13 79 TRP B O 1
ATOM 2251 N N . ASP B 1 98 ? 35.226 2.897 14.713 1.00 70.47 80 ASP B N 1
ATOM 2252 C CA . ASP B 1 98 ? 36.651 3.187 14.603 1.00 70.40 80 ASP B CA 1
ATOM 2253 C C . ASP B 1 98 ? 37.189 3.045 13.183 1.00 70.85 80 ASP B C 1
ATOM 2254 O O . ASP B 1 98 ? 37.407 1.931 12.689 1.00 70.53 80 ASP B O 1
ATOM 2259 N N . GLU B 1 99 ? 37.437 4.181 12.539 1.00 71.38 81 GLU B N 1
ATOM 2260 C CA . GLU B 1 99 ? 37.882 4.186 11.152 1.00 72.39 81 GLU B CA 1
ATOM 2261 C C . GLU B 1 99 ? 39.075 3.245 10.897 1.00 72.13 81 GLU B C 1
ATOM 2262 O O . GLU B 1 99 ? 39.296 2.819 9.763 1.00 71.93 81 GLU B O 1
ATOM 2268 N N . ASN B 1 100 ? 39.812 2.920 11.962 1.00 72.42 82 ASN B N 1
ATOM 2269 C CA . ASN B 1 100 ? 41.035 2.106 11.880 1.00 72.30 82 ASN B CA 1
ATOM 2270 C C . ASN B 1 100 ? 40.881 0.612 12.126 1.00 71.95 82 ASN B C 1
ATOM 2271 O O . ASN B 1 100 ? 41.876 -0.099 12.298 1.00 72.12 82 ASN B O 1
ATOM 2276 N N . VAL B 1 101 ? 39.642 0.139 12.131 1.00 71.57 83 VAL B N 1
ATOM 2277 C CA . VAL B 1 101 ? 39.354 -1.254 12.443 1.00 71.16 83 VAL B CA 1
ATOM 2278 C C . VAL B 1 101 ? 38.318 -1.802 11.475 1.00 71.14 83 VAL B C 1
ATOM 2279 O O . VAL B 1 101 ? 37.228 -1.251 11.358 1.00 71.32 83 VAL B O 1
ATOM 2283 N N . THR B 1 102 ? 38.673 -2.883 10.788 1.00 70.99 84 THR B N 1
ATOM 2284 C CA . THR B 1 102 ? 37.783 -3.527 9.835 1.00 71.32 84 THR B CA 1
ATOM 2285 C C . THR B 1 102 ? 37.314 -4.893 10.327 1.00 71.33 84 THR B C 1
ATOM 2286 O O . THR B 1 102 ? 36.188 -5.308 10.040 1.00 71.83 84 THR B O 1
ATOM 2290 N N . GLY B 1 103 ? 38.178 -5.586 11.063 1.00 71.29 85 GLY B N 1
ATOM 2291 C CA . GLY B 1 103 ? 37.884 -6.934 11.543 1.00 71.36 85 GLY B CA 1
ATOM 2292 C C . GLY B 1 103 ? 38.315 -7.191 12.977 1.00 71.45 85 GLY B C 1
ATOM 2293 O O . GLY B 1 103 ? 39.477 -7.047 13.312 1.00 71.29 85 GLY B O 1
ATOM 2294 N N . PHE B 1 104 ? 37.359 -7.566 13.824 1.00 71.73 86 PHE B N 1
ATOM 2295 C CA . PHE B 1 104 ? 37.632 -7.929 15.211 1.00 71.61 86 PHE B CA 1
ATOM 2296 C C . PHE B 1 104 ? 37.057 -9.319 15.506 1.00 71.67 86 PHE B C 1
ATOM 2297 O O . PHE B 1 104 ? 35.847 -9.554 15.376 1.00 71.86 86 PHE B O 1
ATOM 2305 N N . GLU B 1 105 ? 37.939 -10.241 15.876 1.00 71.44 87 GLU B N 1
ATOM 2306 C CA . GLU B 1 105 ? 37.574 -11.631 16.127 1.00 71.29 87 GLU B CA 1
ATOM 2307 C C . GLU B 1 105 ? 38.098 -12.004 17.502 1.00 71.40 87 GLU B C 1
ATOM 2308 O O . GLU B 1 105 ? 39.255 -11.698 17.835 1.00 71.41 87 GLU B O 1
ATOM 2314 N N . ILE B 1 106 ? 37.250 -12.626 18.318 1.00 71.38 88 ILE B N 1
ATOM 2315 C CA . ILE B 1 106 ? 37.704 -13.204 19.576 1.00 71.46 88 ILE B CA 1
ATOM 2316 C C . ILE B 1 106 ? 38.073 -14.647 19.252 1.00 71.40 88 ILE B C 1
ATOM 2317 O O . ILE B 1 106 ? 37.206 -15.439 18.907 1.00 71.36 88 ILE B O 1
ATOM 2322 N N . ILE B 1 107 ? 39.359 -14.974 19.352 1.00 71.35 89 ILE B N 1
ATOM 2323 C CA . ILE B 1 107 ? 39.871 -16.283 18.934 1.00 71.24 89 ILE B CA 1
ATOM 2324 C C . ILE B 1 107 ? 39.726 -17.350 20.021 1.00 71.25 89 ILE B C 1
ATOM 2325 O O . ILE B 1 107 ? 38.921 -18.265 19.885 1.00 71.63 89 ILE B O 1
ATOM 2330 N N . GLN B 1 108 ? 40.498 -17.226 21.094 1.00 71.27 90 GLN B N 1
ATOM 2331 C CA . GLN B 1 108 ? 40.479 -18.191 22.184 1.00 71.07 90 GLN B CA 1
ATOM 2332 C C . GLN B 1 108 ? 40.082 -17.441 23.457 1.00 70.90 90 GLN B C 1
ATOM 2333 O O . GLN B 1 108 ? 40.879 -16.691 24.026 1.00 70.95 90 GLN B O 1
ATOM 2339 N N . SER B 1 109 ? 38.834 -17.633 23.874 1.00 70.68 91 SER B N 1
ATOM 2340 C CA . SER B 1 109 ? 38.270 -16.971 25.052 1.00 70.44 91 SER B CA 1
ATOM 2341 C C . SER B 1 109 ? 38.722 -17.699 26.325 1.00 70.27 91 SER B C 1
ATOM 2342 O O . SER B 1 109 ? 38.041 -18.609 26.799 1.00 69.99 91 SER B O 1
ATOM 2345 N N . ILE B 1 110 ? 39.869 -17.292 26.872 1.00 70.30 92 ILE B N 1
ATOM 2346 C CA . ILE B 1 110 ? 40.501 -18.023 27.979 1.00 70.44 92 ILE B CA 1
ATOM 2347 C C . ILE B 1 110 ? 39.702 -17.942 29.279 1.00 70.71 92 ILE B C 1
ATOM 2348 O O . ILE B 1 110 ? 39.171 -18.949 29.750 1.00 70.82 92 ILE B O 1
ATOM 2353 N N . THR B 1 111 ? 39.621 -16.744 29.850 1.00 70.99 93 THR B N 1
ATOM 2354 C CA . THR B 1 111 ? 38.932 -16.537 31.121 1.00 71.16 93 THR B CA 1
ATOM 2355 C C . THR B 1 111 ? 37.654 -15.736 30.891 1.00 71.29 93 THR B C 1
ATOM 2356 O O . THR B 1 111 ? 37.364 -15.310 29.771 1.00 71.38 93 THR B O 1
ATOM 2360 N N . ASP B 1 112 ? 36.882 -15.557 31.955 1.00 71.47 94 ASP B N 1
ATOM 2361 C CA . ASP B 1 112 ? 35.778 -14.616 31.969 1.00 71.58 94 ASP B CA 1
ATOM 2362 C C . ASP B 1 112 ? 36.248 -13.310 31.339 1.00 71.37 94 ASP B C 1
ATOM 2363 O O . ASP B 1 112 ? 35.510 -12.668 30.587 1.00 71.43 94 ASP B O 1
ATOM 2368 N N . THR B 1 113 ? 37.511 -12.975 31.605 1.00 70.87 95 THR B N 1
ATOM 2369 C CA . THR B 1 113 ? 38.016 -11.623 31.461 1.00 70.73 95 THR B CA 1
ATOM 2370 C C . THR B 1 113 ? 39.319 -11.506 30.620 1.00 70.87 95 THR B C 1
ATOM 2371 O O . THR B 1 113 ? 39.877 -10.415 30.439 1.00 70.67 95 THR B O 1
ATOM 2375 N N . LEU B 1 114 ? 39.773 -12.639 30.095 1.00 70.72 96 LEU B N 1
ATOM 2376 C CA . LEU B 1 114 ? 41.047 -12.735 29.412 1.00 70.34 96 LEU B CA 1
ATOM 2377 C C . LEU B 1 114 ? 40.864 -13.523 28.111 1.00 70.69 96 LEU B C 1
ATOM 2378 O O . LEU B 1 114 ? 40.293 -14.627 28.114 1.00 71.29 96 LEU B O 1
ATOM 2383 N N . CYS B 1 115 ? 41.341 -12.960 27.003 1.00 70.31 97 CYS B N 1
ATOM 2384 C CA . CYS B 1 115 ? 41.079 -13.537 25.682 1.00 70.28 97 CYS B CA 1
ATOM 2385 C C . CYS B 1 115 ? 42.114 -13.140 24.615 1.00 69.83 97 CYS B C 1
ATOM 2386 O O . CYS B 1 115 ? 42.848 -12.165 24.772 1.00 69.63 97 CYS B O 1
ATOM 2389 N N . VAL B 1 116 ? 42.149 -13.903 23.529 1.00 69.36 98 VAL B N 1
ATOM 2390 C CA . VAL B 1 116 ? 43.075 -13.646 22.427 1.00 69.27 98 VAL B CA 1
ATOM 2391 C C . VAL B 1 116 ? 42.304 -13.168 21.189 1.00 69.41 98 VAL B C 1
ATOM 2392 O O . VAL B 1 116 ? 41.364 -13.837 20.737 1.00 69.41 98 VAL B O 1
ATOM 2396 N N . SER B 1 117 ? 42.699 -12.011 20.658 1.00 69.47 99 SER B N 1
ATOM 2397 C CA . SER B 1 117 ? 41.929 -11.339 19.619 1.00 69.96 99 SER B CA 1
ATOM 2398 C C . SER B 1 117 ? 42.739 -11.006 18.380 1.00 70.37 99 SER B C 1
ATOM 2399 O O . SER B 1 117 ? 43.942 -10.759 18.462 1.00 70.83 99 SER B O 1
ATOM 2402 N N . ARG B 1 118 ? 42.058 -11.014 17.233 1.00 70.96 100 ARG B N 1
ATOM 2403 C CA . ARG B 1 118 ? 42.625 -10.582 15.962 1.00 71.07 100 ARG B CA 1
ATOM 2404 C C . ARG B 1 118 ? 41.919 -9.310 15.531 1.00 70.85 100 ARG B C 1
ATOM 2405 O O . ARG B 1 118 ? 40.691 -9.252 15.504 1.00 70.61 100 ARG B O 1
ATOM 2413 N N . THR B 1 119 ? 42.709 -8.295 15.207 1.00 70.93 101 THR B N 1
ATOM 2414 C CA . THR B 1 119 ? 42.194 -6.993 14.822 1.00 70.98 101 THR B CA 1
ATOM 2415 C C . THR B 1 119 ? 42.742 -6.633 13.445 1.00 71.28 101 THR B C 1
ATOM 2416 O O . THR B 1 119 ? 43.957 -6.708 13.224 1.00 71.78 101 THR B O 1
ATOM 2420 N N . SER B 1 120 ? 41.856 -6.249 12.530 1.00 71.09 102 SER B N 1
ATOM 2421 C CA . SER B 1 120 ? 42.249 -5.839 11.186 1.00 71.39 102 SER B CA 1
ATOM 2422 C C . SER B 1 120 ? 42.132 -4.332 11.059 1.00 71.51 102 SER B C 1
ATOM 2423 O O . SER B 1 120 ? 41.100 -3.753 11.412 1.00 71.51 102 SER B O 1
ATOM 2426 N N . THR B 1 121 ? 43.192 -3.706 10.556 1.00 71.40 103 THR B N 1
ATOM 2427 C CA . THR B 1 121 ? 43.181 -2.280 10.258 1.00 71.60 103 THR B CA 1
ATOM 2428 C C . THR B 1 121 ? 43.041 -2.153 8.751 1.00 71.38 103 THR B C 1
ATOM 2429 O O . THR B 1 121 ? 43.350 -3.104 8.024 1.00 71.91 103 THR B O 1
ATOM 2433 N N . PRO B 1 122 ? 42.566 -0.998 8.255 1.00 71.16 104 PRO B N 1
ATOM 2434 C CA . PRO B 1 122 ? 42.537 -0.921 6.801 1.00 71.02 104 PRO B CA 1
ATOM 2435 C C . PRO B 1 122 ? 43.795 -0.192 6.364 1.00 70.78 104 PRO B C 1
ATOM 2436 O O . PRO B 1 122 ? 44.660 0.042 7.197 1.00 71.44 104 PRO B O 1
ATOM 2440 N N . SER B 1 123 ? 43.889 0.156 5.085 1.00 70.62 105 SER B N 1
ATOM 2441 C CA . SER B 1 123 ? 44.920 1.051 4.573 1.00 70.52 105 SER B CA 1
ATOM 2442 C C . SER B 1 123 ? 44.923 2.414 5.259 1.00 70.31 105 SER B C 1
ATOM 2443 O O . SER B 1 123 ? 43.917 2.838 5.815 1.00 70.22 105 SER B O 1
ATOM 2446 N N . ALA B 1 124 ? 46.070 3.091 5.201 1.00 70.22 106 ALA B N 1
ATOM 2447 C CA . ALA B 1 124 ? 46.248 4.392 5.831 1.00 70.06 106 ALA B CA 1
ATOM 2448 C C . ALA B 1 124 ? 47.361 5.188 5.147 1.00 69.98 106 ALA B C 1
ATOM 2449 O O . ALA B 1 124 ? 48.157 4.633 4.364 1.00 69.54 106 ALA B O 1
ATOM 2451 N N . ALA B 1 125 ? 47.402 6.486 5.465 1.00 69.69 107 ALA B N 1
ATOM 2452 C CA . ALA B 1 125 ? 48.342 7.453 4.885 1.00 69.34 107 ALA B CA 1
ATOM 2453 C C . ALA B 1 125 ? 48.514 7.325 3.366 1.00 69.33 107 ALA B C 1
ATOM 2454 O O . ALA B 1 125 ? 49.619 7.102 2.866 1.00 69.34 107 ALA B O 1
ATOM 2456 N N . MET B 1 126 ? 47.408 7.464 2.641 1.00 69.01 108 MET B N 1
ATOM 2457 C CA . MET B 1 126 ? 47.450 7.527 1.191 1.00 68.77 108 MET B CA 1
ATOM 2458 C C . MET B 1 126 ? 47.888 6.174 0.608 1.00 68.04 108 MET B C 1
ATOM 2459 O O . MET B 1 126 ? 48.644 6.107 -0.373 1.00 67.98 108 MET B O 1
ATOM 2464 N N . LYS B 1 127 ? 47.402 5.104 1.236 1.00 67.09 109 LYS B N 1
ATOM 2465 C CA . LYS B 1 127 ? 47.751 3.721 0.882 1.00 66.00 109 LYS B CA 1
ATOM 2466 C C . LYS B 1 127 ? 49.246 3.355 1.079 1.00 65.41 109 LYS B C 1
ATOM 2467 O O . LYS B 1 127 ? 49.676 2.280 0.659 1.00 65.48 109 LYS B O 1
ATOM 2473 N N . LEU B 1 128 ? 50.014 4.233 1.741 1.00 64.55 110 LEU B N 1
ATOM 2474 C CA . LEU B 1 128 ? 51.415 3.955 2.138 1.00 63.49 110 LEU B CA 1
ATOM 2475 C C . LEU B 1 128 ? 51.496 2.922 3.254 1.00 62.74 110 LEU B C 1
ATOM 2476 O O . LEU B 1 128 ? 52.504 2.205 3.386 1.00 62.17 110 LEU B O 1
ATOM 2481 N N . ILE B 1 129 ? 50.445 2.869 4.073 1.00 61.54 111 ILE B N 1
ATOM 2482 C CA . ILE B 1 129 ? 50.354 1.852 5.100 1.00 60.63 111 ILE B CA 1
ATOM 2483 C C . ILE B 1 129 ? 49.279 0.908 4.645 1.00 60.27 111 ILE B C 1
ATOM 2484 O O . ILE B 1 129 ? 48.086 1.211 4.764 1.00 60.94 111 ILE B O 1
ATOM 2489 N N . SER B 1 130 ? 49.703 -0.228 4.112 1.00 59.60 112 SER B N 1
ATOM 2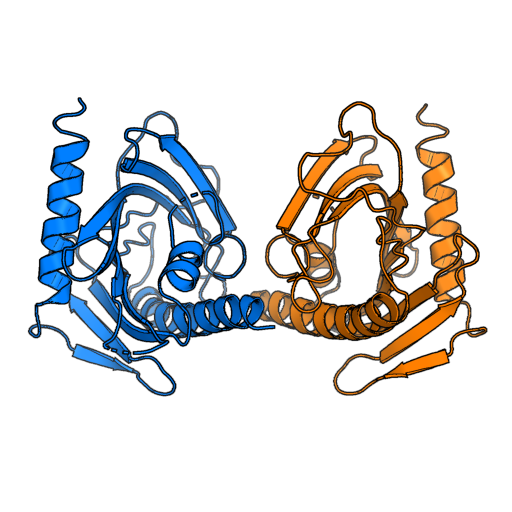490 C CA . SER B 1 130 ? 48.780 -1.254 3.649 1.00 59.51 112 SER B CA 1
ATOM 2491 C C . SER B 1 130 ? 48.110 -1.960 4.863 1.00 60.16 112 SER B C 1
ATOM 2492 O O . SER B 1 130 ? 48.604 -1.858 5.975 1.00 60.65 112 SER B O 1
ATOM 2495 N N . PRO B 1 131 ? 46.994 -2.679 4.649 1.00 60.67 113 PRO B N 1
ATOM 2496 C CA . PRO B 1 131 ? 46.322 -3.273 5.812 1.00 61.35 113 PRO B CA 1
ATOM 2497 C C . PRO B 1 131 ? 47.239 -4.124 6.704 1.00 62.60 113 PRO B C 1
ATOM 2498 O O . PRO B 1 131 ? 48.039 -4.915 6.200 1.00 62.40 113 PRO B O 1
ATOM 2502 N N . ARG B 1 132 ? 47.129 -3.927 8.029 1.00 63.67 114 ARG B N 1
ATOM 2503 C CA . ARG B 1 132 ? 47.841 -4.761 9.012 1.00 64.01 114 ARG B CA 1
ATOM 2504 C C . ARG B 1 132 ? 46.817 -5.518 9.843 1.00 63.98 114 ARG B C 1
ATOM 2505 O O . ARG B 1 132 ? 45.653 -5.132 9.899 1.00 64.03 114 ARG B O 1
ATOM 2513 N N . ASP B 1 133 ? 47.257 -6.604 10.467 1.00 64.36 115 ASP B N 1
ATOM 2514 C CA . ASP B 1 133 ? 46.470 -7.283 11.496 1.00 64.87 115 ASP B CA 1
ATOM 2515 C C . ASP B 1 133 ? 47.331 -7.597 12.719 1.00 64.80 115 ASP B C 1
ATOM 2516 O O . ASP B 1 133 ? 48.557 -7.757 12.622 1.00 64.78 115 ASP B O 1
ATOM 2521 N N . PHE B 1 134 ? 46.663 -7.678 13.869 1.00 65.06 116 PHE B N 1
ATOM 2522 C CA . PHE B 1 134 ? 47.301 -7.796 15.173 1.00 64.42 116 PHE B CA 1
ATOM 2523 C C . PHE B 1 134 ? 46.637 -8.916 15.936 1.00 64.96 116 PHE B C 1
ATOM 2524 O O . PHE B 1 134 ? 45.418 -9.066 15.857 1.00 65.04 116 PHE B O 1
ATOM 2532 N N . VAL B 1 135 ? 47.445 -9.683 16.672 1.00 65.70 117 VAL B N 1
ATOM 2533 C CA . VAL B 1 135 ? 46.983 -10.822 17.464 1.00 66.03 117 VAL B CA 1
ATOM 2534 C C . VAL B 1 135 ? 47.361 -10.569 18.915 1.00 66.75 117 VAL B C 1
ATOM 2535 O O . VAL B 1 135 ? 48.518 -10.770 19.305 1.00 67.17 117 VAL B O 1
ATOM 2539 N N . ASP B 1 136 ? 46.390 -10.114 19.713 1.00 67.11 118 ASP B N 1
ATOM 2540 C CA . ASP B 1 136 ? 46.685 -9.647 21.077 1.00 67.37 118 ASP B CA 1
ATOM 2541 C C . ASP B 1 136 ? 46.172 -10.554 22.188 1.00 66.97 118 ASP B C 1
ATOM 2542 O O . ASP B 1 136 ? 45.087 -11.143 22.093 1.00 66.97 118 ASP B O 1
ATOM 2547 N N . LEU B 1 137 ? 46.959 -10.637 23.254 1.00 66.16 119 LEU B N 1
ATOM 2548 C CA . LEU B 1 137 ? 46.458 -11.088 24.538 1.00 65.45 119 LEU B CA 1
ATOM 2549 C C . LEU B 1 137 ? 45.862 -9.867 25.227 1.00 65.15 119 LEU B C 1
ATOM 2550 O O . LEU B 1 137 ? 46.586 -8.939 25.596 1.00 64.84 119 LEU B O 1
ATOM 2555 N N . VAL B 1 138 ? 44.537 -9.862 25.359 1.00 64.82 120 VAL B N 1
ATOM 2556 C CA . VAL B 1 138 ? 43.827 -8.722 25.941 1.00 64.61 120 VAL B CA 1
ATOM 2557 C C . VAL B 1 138 ? 43.095 -9.092 27.225 1.00 64.39 120 VAL B C 1
ATOM 2558 O O . VAL B 1 138 ? 42.252 -9.995 27.240 1.00 64.02 120 VAL B O 1
ATOM 2562 N N . LEU B 1 139 ? 43.443 -8.370 28.289 1.00 64.11 121 LEU B N 1
ATOM 2563 C CA . LEU B 1 139 ? 42.914 -8.583 29.621 1.00 63.96 121 LEU B CA 1
ATOM 2564 C C . LEU B 1 139 ? 42.173 -7.341 30.069 1.00 64.34 121 LEU B C 1
ATOM 2565 O O . LEU B 1 139 ? 42.728 -6.230 30.057 1.00 64.39 121 LEU B O 1
ATOM 2570 N N . VAL B 1 140 ? 40.919 -7.546 30.465 1.00 64.48 122 VAL B N 1
ATOM 2571 C CA . VAL B 1 140 ? 40.123 -6.529 31.116 1.00 64.74 122 VAL B CA 1
ATOM 2572 C C . VAL B 1 140 ? 40.350 -6.640 32.613 1.00 65.46 122 VAL B C 1
ATOM 2573 O O . VAL B 1 140 ? 40.239 -7.720 33.186 1.00 65.86 122 VAL B O 1
ATOM 2577 N N . LYS B 1 141 ? 40.665 -5.520 33.249 1.00 65.99 123 LYS B N 1
ATOM 2578 C CA . LYS B 1 141 ? 40.895 -5.492 34.680 1.00 66.42 123 LYS B CA 1
ATOM 2579 C C . LYS B 1 141 ? 40.188 -4.268 35.210 1.00 66.98 123 LYS B C 1
ATOM 2580 O O . LYS B 1 141 ? 40.200 -3.215 34.569 1.00 67.06 123 LYS B O 1
ATOM 2586 N N . ARG B 1 142 ? 39.581 -4.413 36.383 1.00 67.45 124 ARG B N 1
ATOM 2587 C CA . ARG B 1 142 ? 38.751 -3.371 36.959 1.00 68.19 124 ARG B CA 1
ATOM 2588 C C . ARG B 1 142 ? 39.391 -2.864 38.230 1.00 68.52 124 ARG B C 1
ATOM 2589 O O . ARG B 1 142 ? 39.881 -3.653 39.032 1.00 68.85 124 ARG B O 1
ATOM 2597 N N . TYR B 1 143 ? 39.396 -1.547 38.411 1.00 68.90 125 TYR B N 1
ATOM 2598 C CA . TYR B 1 143 ? 40.062 -0.946 39.573 1.00 69.33 125 TYR B CA 1
ATOM 2599 C C . TYR B 1 143 ? 39.101 -0.525 40.688 1.00 69.61 125 TYR B C 1
ATOM 2600 O O . TYR B 1 143 ? 37.881 -0.596 40.547 1.00 69.57 125 TYR B O 1
ATOM 2609 N N . GLU B 1 144 ? 39.677 -0.113 41.808 1.00 70.35 126 GLU B N 1
ATOM 2610 C CA . GLU B 1 144 ? 38.917 0.146 43.020 1.00 70.95 126 GLU B CA 1
ATOM 2611 C C . GLU B 1 144 ? 38.071 1.408 42.937 1.00 70.82 126 GLU B C 1
ATOM 2612 O O . GLU B 1 144 ? 37.013 1.485 43.555 1.00 70.59 126 GLU B O 1
ATOM 2618 N N . ASP B 1 145 ? 38.542 2.388 42.168 1.00 70.89 127 ASP B N 1
ATOM 2619 C CA . ASP B 1 145 ? 37.841 3.661 42.031 1.00 71.01 127 ASP B CA 1
ATOM 2620 C C . ASP B 1 145 ? 36.641 3.565 41.086 1.00 70.74 127 ASP B C 1
ATOM 2621 O O . ASP B 1 145 ? 35.761 4.437 41.111 1.00 70.72 127 ASP B O 1
ATOM 2626 N N . GLY B 1 146 ? 36.620 2.505 40.269 1.00 70.18 128 GLY B N 1
ATOM 2627 C CA . GLY B 1 146 ? 35.554 2.267 39.303 1.00 69.57 128 GLY B CA 1
ATOM 2628 C C . GLY B 1 146 ? 36.125 2.094 37.912 1.00 69.53 128 GLY B C 1
ATOM 2629 O O . GLY B 1 146 ? 35.505 1.487 37.035 1.00 69.25 128 GLY B O 1
ATOM 2630 N N . THR B 1 147 ? 37.322 2.642 37.726 1.00 69.23 129 THR B N 1
ATOM 2631 C CA . THR B 1 147 ? 38.057 2.540 36.487 1.00 69.01 129 THR B CA 1
ATOM 2632 C C . THR B 1 147 ? 37.989 1.123 35.927 1.00 68.87 129 THR B C 1
ATOM 2633 O O . THR B 1 147 ? 38.192 0.145 36.653 1.00 68.81 129 THR B O 1
ATOM 2637 N N . ILE B 1 148 ? 37.652 1.034 34.640 1.00 68.50 130 ILE B N 1
ATOM 2638 C CA . ILE B 1 148 ? 37.676 -0.218 33.907 1.00 68.01 130 ILE B CA 1
ATOM 2639 C C . ILE B 1 148 ? 38.755 0.005 32.868 1.00 68.09 130 ILE B C 1
ATOM 2640 O O . ILE B 1 148 ? 38.838 1.092 32.293 1.00 68.60 130 ILE B O 1
ATOM 2645 N N . SER B 1 149 ? 39.598 -0.996 32.634 1.00 67.74 131 SER B N 1
ATOM 2646 C CA . SER B 1 149 ? 40.690 -0.834 31.674 1.00 67.33 131 SER B CA 1
ATOM 2647 C C . SER B 1 149 ? 40.843 -2.008 30.715 1.00 67.55 131 SER B C 1
ATOM 2648 O O . SER B 1 149 ? 40.453 -3.141 31.035 1.00 67.54 131 SER B O 1
ATOM 2651 N N . SER B 1 150 ? 41.414 -1.730 29.541 1.00 67.20 132 SER B N 1
ATOM 2652 C CA . SER B 1 150 ? 41.774 -2.777 28.618 1.00 66.91 132 SER B CA 1
ATOM 2653 C C . SER B 1 150 ? 43.284 -2.758 28.455 1.00 67.11 132 SER B C 1
ATOM 2654 O O . SER B 1 150 ? 43.905 -1.695 28.339 1.00 67.07 132 SER B O 1
ATOM 2657 N N . ASN B 1 151 ? 43.857 -3.953 28.435 1.00 66.89 133 ASN B N 1
ATOM 2658 C CA . ASN B 1 151 ? 45.288 -4.137 28.456 1.00 66.29 133 ASN B CA 1
ATOM 2659 C C . ASN B 1 151 ? 45.615 -5.220 27.452 1.00 66.11 133 ASN B C 1
ATOM 2660 O O . ASN B 1 151 ? 45.255 -6.386 27.624 1.00 66.09 133 ASN B O 1
ATOM 2665 N N . ALA B 1 152 ? 46.295 -4.819 26.387 1.00 65.81 134 ALA B N 1
ATOM 2666 C CA . ALA B 1 152 ? 46.472 -5.678 25.254 1.00 65.56 134 ALA B CA 1
ATOM 2667 C C . ALA B 1 152 ? 47.945 -5.755 24.890 1.00 65.62 134 ALA B C 1
ATOM 2668 O O . ALA B 1 152 ? 48.633 -4.739 24.899 1.00 65.45 134 ALA B O 1
ATOM 2670 N N . THR B 1 153 ? 48.435 -6.964 24.612 1.00 65.53 135 THR B N 1
ATOM 2671 C CA . THR B 1 153 ? 49.779 -7.143 24.061 1.00 65.49 135 THR B CA 1
ATOM 2672 C C . THR B 1 153 ? 49.790 -8.218 22.958 1.00 64.96 135 THR B C 1
ATOM 2673 O O . THR B 1 153 ? 48.940 -9.102 22.949 1.00 64.79 135 THR B O 1
ATOM 2677 N N . HIS B 1 154 ? 50.747 -8.146 22.033 1.00 64.83 136 HIS B N 1
ATOM 2678 C CA . HIS B 1 154 ? 50.847 -9.163 20.963 1.00 64.74 136 HIS B CA 1
ATOM 2679 C C . HIS B 1 154 ? 51.112 -10.572 21.525 1.00 65.07 136 HIS B C 1
ATOM 2680 O O . HIS B 1 154 ? 51.784 -10.730 22.562 1.00 65.28 136 HIS B O 1
ATOM 2687 N N . VAL B 1 155 ? 50.574 -11.582 20.841 1.00 64.73 137 VAL B N 1
ATOM 2688 C CA . VAL B 1 155 ? 50.869 -12.979 21.153 1.00 64.59 137 VAL B CA 1
ATOM 2689 C C . VAL B 1 155 ? 50.758 -13.846 19.897 1.00 65.35 137 VAL B C 1
ATOM 2690 O O . VAL B 1 155 ? 49.874 -13.641 19.054 1.00 65.26 137 VAL B O 1
ATOM 2694 N N . GLU B 1 156 ? 51.680 -14.791 19.757 1.00 65.98 138 GLU B N 1
ATOM 2695 C CA . GLU B 1 156 ? 51.606 -15.746 18.672 1.00 67.27 138 GLU B CA 1
ATOM 2696 C C . GLU B 1 156 ? 50.577 -16.812 19.013 1.00 67.23 138 GLU B C 1
ATOM 2697 O O . GLU B 1 156 ? 50.605 -17.391 20.091 1.00 67.21 138 GLU B O 1
ATOM 2703 N N . HIS B 1 157 ? 49.666 -17.063 18.082 1.00 67.87 139 HIS B N 1
ATOM 2704 C CA . HIS B 1 157 ? 48.637 -18.074 18.264 1.00 68.13 139 HIS B CA 1
ATOM 2705 C C . HIS B 1 157 ? 48.522 -18.947 17.017 1.00 68.35 139 HIS B C 1
ATOM 2706 O O . HIS B 1 157 ? 48.143 -18.461 15.954 1.00 68.14 139 HIS B O 1
ATOM 2713 N N . PRO B 1 158 ? 48.845 -20.243 17.151 1.00 68.77 140 PRO B N 1
ATOM 2714 C CA . PRO B 1 158 ? 48.755 -21.265 16.101 1.00 69.22 140 PRO B CA 1
ATOM 2715 C C . PRO B 1 158 ? 47.442 -21.322 15.300 1.00 69.57 140 PRO B C 1
ATOM 2716 O O . PRO B 1 158 ? 47.412 -21.952 14.246 1.00 69.56 140 PRO B O 1
ATOM 2720 N N . LEU B 1 159 ? 46.375 -20.691 15.789 1.00 70.17 141 LEU B N 1
ATOM 2721 C CA . LEU B 1 159 ? 45.095 -20.673 15.065 1.00 70.54 141 LEU B CA 1
ATOM 2722 C C . LEU B 1 159 ? 44.862 -19.333 14.370 1.00 70.90 141 LEU B C 1
ATOM 2723 O O . LEU B 1 159 ? 43.781 -19.058 13.845 1.00 70.80 141 LEU B O 1
ATOM 2728 N N . CYS B 1 160 ? 45.894 -18.503 14.366 1.00 71.76 142 CYS B N 1
ATOM 2729 C CA . CYS B 1 160 ? 45.826 -17.218 13.706 1.00 71.78 142 CYS B CA 1
ATOM 2730 C C . CYS B 1 160 ? 47.212 -16.782 13.175 1.00 71.36 142 CYS B C 1
ATOM 2731 O O . CYS B 1 160 ? 47.860 -15.916 13.752 1.00 71.27 142 CYS B O 1
ATOM 2734 N N . PRO B 1 161 ? 47.664 -17.391 12.061 1.00 71.14 143 PRO B N 1
ATOM 2735 C CA . PRO B 1 161 ? 48.974 -17.073 11.508 1.00 70.84 143 PRO B CA 1
ATOM 2736 C C . PRO B 1 161 ? 48.873 -15.919 10.490 1.00 70.55 143 PRO B C 1
ATOM 2737 O O . PRO B 1 161 ? 47.761 -15.434 10.251 1.00 70.39 143 PRO B O 1
ATOM 2741 N N . PRO B 1 162 ? 50.016 -15.447 9.927 1.00 70.25 144 PRO B N 1
ATOM 2742 C CA . PRO B 1 162 ? 49.950 -14.356 8.948 1.00 70.00 144 PRO B CA 1
ATOM 2743 C C . PRO B 1 162 ? 48.972 -14.647 7.821 1.00 69.60 144 PRO B C 1
ATOM 2744 O O . PRO B 1 162 ? 48.986 -15.734 7.241 1.00 69.72 144 PRO B O 1
ATOM 2748 N N . LYS B 1 163 ? 48.106 -13.673 7.563 1.00 69.36 145 LYS B N 1
ATOM 2749 C CA . LYS B 1 163 ? 47.027 -13.793 6.600 1.00 69.23 145 LYS B CA 1
ATOM 2750 C C . LYS B 1 163 ? 47.446 -13.160 5.272 1.00 69.21 145 LYS B C 1
ATOM 2751 O O . LYS B 1 163 ? 48.165 -12.153 5.243 1.00 69.11 145 LYS B O 1
ATOM 2757 N N . PRO B 1 164 ? 46.996 -13.749 4.159 1.00 68.92 146 PRO B N 1
ATOM 2758 C CA . PRO B 1 164 ? 47.385 -13.213 2.867 1.00 68.61 146 PRO B CA 1
ATOM 2759 C C . PRO B 1 164 ? 46.908 -11.762 2.716 1.00 68.24 146 PRO B C 1
ATOM 2760 O O . PRO B 1 164 ? 45.734 -11.453 3.009 1.00 67.92 146 PRO B O 1
ATOM 2764 N N . GLY B 1 165 ? 47.825 -10.883 2.298 1.00 67.39 147 GLY B N 1
ATOM 2765 C CA . GLY B 1 165 ? 47.493 -9.477 2.075 1.00 66.60 147 GLY B CA 1
ATOM 2766 C C . GLY B 1 165 ? 47.427 -8.578 3.306 1.00 66.33 147 GLY B C 1
ATOM 2767 O O . GLY B 1 165 ? 47.121 -7.390 3.182 1.00 66.53 147 GLY B O 1
ATOM 2768 N N . PHE B 1 166 ? 47.703 -9.126 4.488 1.00 65.29 148 PHE B N 1
ATOM 2769 C CA . PHE B 1 166 ? 47.905 -8.298 5.671 1.00 64.76 148 PHE B CA 1
ATOM 2770 C C . PHE B 1 166 ? 49.358 -8.395 6.086 1.00 64.39 148 PHE B C 1
ATOM 2771 O O . PHE B 1 166 ? 50.014 -9.414 5.826 1.00 64.19 148 PHE B O 1
ATOM 2779 N N . VAL B 1 167 ? 49.865 -7.311 6.676 1.00 63.74 149 VAL B N 1
ATOM 2780 C CA . VAL B 1 167 ? 51.109 -7.360 7.412 1.00 62.86 149 VAL B CA 1
ATOM 2781 C C . VAL B 1 167 ? 50.754 -7.719 8.843 1.00 62.84 149 VAL B C 1
ATOM 2782 O O . VAL B 1 167 ? 49.800 -7.178 9.421 1.00 61.84 149 VAL B O 1
ATOM 2786 N N . ARG B 1 168 ? 51.505 -8.656 9.407 1.00 63.07 150 ARG B N 1
ATOM 2787 C CA . ARG B 1 168 ? 51.373 -8.947 10.814 1.00 63.43 150 ARG B CA 1
ATOM 2788 C C . ARG B 1 168 ? 52.066 -7.834 11.602 1.00 63.50 150 ARG B C 1
ATOM 2789 O O . ARG B 1 168 ? 53.289 -7.703 11.567 1.00 63.27 150 ARG B O 1
ATOM 2797 N N . GLY B 1 169 ? 51.259 -7.028 12.291 1.00 63.80 151 GLY B N 1
ATOM 2798 C CA . GLY B 1 169 ? 51.763 -6.053 13.242 1.00 64.22 151 GLY B CA 1
ATOM 2799 C C . GLY B 1 169 ? 51.847 -6.649 14.632 1.00 64.31 151 GLY B C 1
ATOM 2800 O O . GLY B 1 169 ? 51.328 -7.731 14.896 1.00 65.09 151 GLY B O 1
ATOM 2801 N N . PHE B 1 170 ? 52.496 -5.936 15.531 1.00 64.14 152 PHE B N 1
ATOM 2802 C CA . PHE B 1 170 ? 52.621 -6.375 16.904 1.00 63.89 152 PHE B CA 1
ATOM 2803 C C . PHE B 1 170 ? 52.339 -5.166 17.784 1.00 63.99 152 PHE B C 1
ATOM 2804 O O . PHE B 1 170 ? 53.027 -4.153 17.711 1.00 63.78 152 PHE B O 1
ATOM 2812 N N . ASN B 1 171 ? 51.286 -5.256 18.575 1.00 64.37 153 ASN B N 1
ATOM 2813 C CA . ASN B 1 171 ? 51.040 -4.269 19.614 1.00 65.01 153 ASN B CA 1
ATOM 2814 C C . ASN B 1 171 ? 51.872 -4.613 20.813 1.00 65.01 153 ASN B C 1
ATOM 2815 O O . ASN B 1 171 ? 51.946 -5.781 21.203 1.00 65.04 153 ASN B O 1
ATOM 2820 N N . HIS B 1 172 ? 52.493 -3.595 21.396 1.00 64.56 154 HIS B N 1
ATOM 2821 C CA . HIS B 1 172 ? 53.093 -3.713 22.717 1.00 64.48 154 HIS B CA 1
ATOM 2822 C C . HIS B 1 172 ? 52.086 -3.157 23.761 1.00 64.27 154 HIS B C 1
ATOM 2823 O O . HIS B 1 172 ? 51.024 -2.641 23.349 1.00 64.96 154 HIS B O 1
ATOM 2830 N N . PRO B 1 173 ? 52.361 -3.301 25.079 1.00 63.52 155 PRO B N 1
ATOM 2831 C CA . PRO B 1 173 ? 51.289 -3.026 26.062 1.00 63.80 155 PRO B CA 1
ATOM 2832 C C . PRO B 1 173 ? 50.524 -1.744 25.774 1.00 64.04 155 PRO B C 1
ATOM 2833 O O . PRO B 1 173 ? 51.122 -0.684 25.651 1.00 64.56 155 PRO B O 1
ATOM 2837 N N . CYS B 1 174 ? 49.214 -1.851 25.660 1.00 64.32 156 CYS B N 1
ATOM 2838 C CA . CYS B 1 174 ? 48.393 -0.750 25.164 1.00 65.68 156 CYS B CA 1
ATOM 2839 C C . CYS B 1 174 ? 46.963 -0.962 25.584 1.00 66.65 156 CYS B C 1
ATOM 2840 O O . CYS B 1 174 ? 46.625 -2.020 26.119 1.00 66.46 156 CYS B O 1
ATOM 2843 N N . GLY B 1 175 ? 46.126 0.039 25.317 1.00 67.79 157 GLY B N 1
ATOM 2844 C CA . GLY B 1 175 ? 44.699 -0.071 25.590 1.00 68.95 157 GLY B CA 1
ATOM 2845 C C . GLY B 1 175 ? 44.111 1.183 26.189 1.00 69.73 157 GLY B C 1
ATOM 2846 O O . GLY B 1 175 ? 44.556 2.285 25.901 1.00 70.35 157 GLY B O 1
ATOM 2847 N N . CYS B 1 176 ? 43.113 1.002 27.038 1.00 70.26 158 CYS B N 1
ATOM 2848 C CA . CYS B 1 176 ? 42.266 2.097 27.504 1.00 70.70 158 CYS B CA 1
ATOM 2849 C C . CYS B 1 176 ? 42.022 2.056 28.986 1.00 69.75 158 CYS B C 1
ATOM 2850 O O . CYS B 1 176 ? 41.763 0.988 29.538 1.00 69.41 158 CYS B O 1
ATOM 2853 N N . PHE B 1 177 ? 42.086 3.231 29.606 1.00 68.98 159 PHE B N 1
ATOM 2854 C CA . PHE B 1 177 ? 41.548 3.445 30.944 1.00 68.58 159 PHE B CA 1
ATOM 2855 C C . PHE B 1 177 ? 40.221 4.226 30.869 1.00 68.41 159 PHE B C 1
ATOM 2856 O O . PHE B 1 177 ? 40.172 5.345 30.343 1.00 68.54 159 PHE B O 1
ATOM 2864 N N . CYS B 1 178 ? 39.149 3.616 31.370 1.00 68.00 160 CYS B N 1
ATOM 2865 C CA . CYS B 1 178 ? 37.853 4.281 31.509 1.00 67.75 160 CYS B CA 1
ATOM 2866 C C . 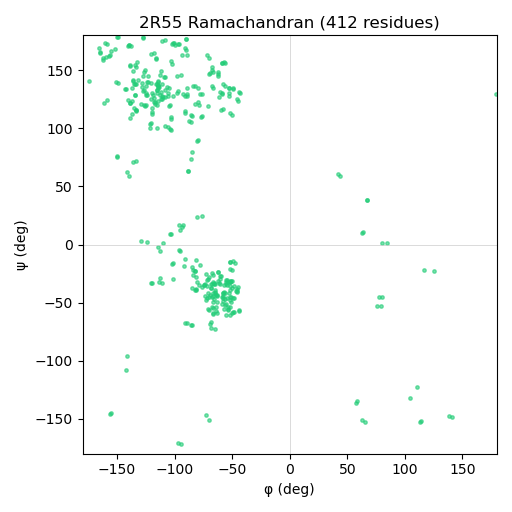CYS B 1 178 ? 37.640 4.671 32.976 1.00 67.68 160 CYS B C 1
ATOM 2867 O O . CYS B 1 178 ? 37.430 3.796 33.817 1.00 66.88 160 CYS B O 1
ATOM 2870 N N . GLU B 1 179 ? 37.693 5.973 33.273 1.00 68.00 161 GLU B N 1
ATOM 2871 C CA . GLU B 1 179 ? 37.753 6.462 34.661 1.00 68.67 161 GLU B CA 1
ATOM 2872 C C . GLU B 1 179 ? 36.566 7.359 35.027 1.00 68.67 161 GLU B C 1
AT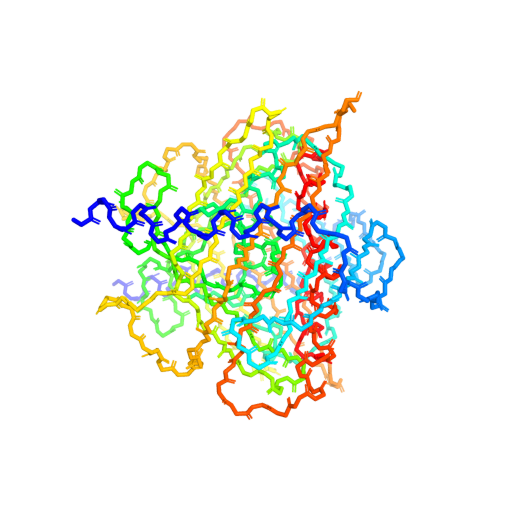OM 2873 O O . GLU B 1 179 ? 36.401 8.435 34.454 1.00 68.63 161 GLU B O 1
ATOM 2879 N N . PRO B 1 180 ? 35.755 6.929 36.010 1.00 68.79 162 PRO B N 1
ATOM 2880 C CA . PRO B 1 180 ? 34.597 7.703 36.466 1.00 68.96 162 PRO B CA 1
ATOM 2881 C C . PRO B 1 180 ? 35.014 9.013 37.151 1.00 69.09 162 PRO B C 1
ATOM 2882 O O . PRO B 1 180 ? 36.081 9.076 37.787 1.00 68.76 162 PRO B O 1
ATOM 2886 N N . LEU B 1 181 ? 34.170 10.039 37.012 1.00 69.15 163 LEU B N 1
ATOM 2887 C CA . LEU B 1 181 ? 34.494 11.395 37.459 1.00 69.17 163 LEU B CA 1
ATOM 2888 C C . LEU B 1 181 ? 33.514 11.899 38.503 1.00 69.62 163 LEU B C 1
ATOM 2889 O O . LEU B 1 181 ? 32.308 11.807 38.299 1.00 70.16 163 LEU B O 1
ATOM 2894 N N . PRO B 1 182 ? 34.024 12.428 39.634 1.00 69.73 164 PRO B N 1
ATOM 2895 C CA . PRO B 1 182 ? 33.144 12.914 40.692 1.00 69.61 164 PRO B CA 1
ATOM 2896 C C . PRO B 1 182 ? 32.762 14.375 40.485 1.00 69.72 164 PRO B C 1
ATOM 2897 O O . PRO B 1 182 ? 31.701 14.819 41.002 1.00 69.79 164 PRO B O 1
ATOM 2901 N N . PRO B 1 185 ? 31.025 14.206 37.493 1.00 68.28 167 PRO B N 1
ATOM 2902 C CA . PRO B 1 185 ? 29.661 13.664 37.635 1.00 68.41 167 PRO B CA 1
ATOM 2903 C C . PRO B 1 185 ? 29.251 12.756 36.456 1.00 68.45 167 PRO B C 1
ATOM 2904 O O . PRO B 1 185 ? 29.769 11.628 36.314 1.00 68.20 167 PRO B O 1
ATOM 2908 N N . THR B 1 186 ? 28.354 13.264 35.607 1.00 68.54 168 THR B N 1
ATOM 2909 C CA . THR B 1 186 ? 27.751 12.485 34.517 1.00 68.41 168 THR B CA 1
ATOM 2910 C C . THR B 1 186 ? 28.660 12.269 33.299 1.00 68.19 168 THR B C 1
ATOM 2911 O O . THR B 1 186 ? 28.158 12.048 32.200 1.00 68.59 168 THR B O 1
ATOM 2915 N N . LYS B 1 187 ? 29.981 12.324 33.495 1.00 67.77 169 LYS B N 1
ATOM 2916 C CA . LYS B 1 187 ? 30.963 12.218 32.408 1.00 66.86 169 LYS B CA 1
ATOM 2917 C C . LYS B 1 187 ? 32.035 11.144 32.678 1.00 66.76 169 LYS B C 1
ATOM 2918 O O . LYS B 1 187 ? 32.031 10.522 33.741 1.00 66.51 169 LYS B O 1
ATOM 2924 N N . THR B 1 188 ? 32.950 10.930 31.718 1.00 66.43 170 THR B N 1
ATOM 2925 C CA . THR B 1 188 ? 34.014 9.910 31.842 1.00 65.98 170 THR B CA 1
ATOM 2926 C C . THR B 1 188 ? 35.365 10.347 31.247 1.00 65.84 170 THR B C 1
ATOM 2927 O O . THR B 1 188 ? 35.423 10.844 30.115 1.00 66.24 170 THR B O 1
ATOM 2931 N N . ASN B 1 189 ? 36.447 10.127 31.991 1.00 65.30 171 ASN B N 1
ATOM 2932 C CA . ASN B 1 189 ? 37.796 10.395 31.507 1.00 65.08 171 ASN B CA 1
ATOM 2933 C C . ASN B 1 189 ? 38.338 9.152 30.812 1.00 65.45 171 ASN B C 1
ATOM 2934 O O . ASN B 1 189 ? 38.287 8.049 31.376 1.00 65.15 171 ASN B O 1
ATOM 2939 N N . LEU B 1 190 ? 38.824 9.344 29.578 1.00 65.60 172 LEU B N 1
ATOM 2940 C CA . LEU B 1 190 ? 39.418 8.283 28.757 1.00 65.54 172 LEU B CA 1
ATOM 2941 C C . LEU B 1 190 ? 40.888 8.548 28.379 1.00 66.21 172 LEU B C 1
ATOM 2942 O O . LEU B 1 190 ? 41.201 9.468 27.605 1.00 66.06 172 LEU B O 1
ATOM 2947 N N . VAL B 1 191 ? 41.774 7.716 28.928 1.00 66.62 173 VAL B N 1
ATOM 2948 C CA . VAL B 1 191 ? 43.206 7.782 28.643 1.00 66.69 173 VAL B CA 1
ATOM 2949 C C . VAL B 1 191 ? 43.591 6.492 27.931 1.00 67.02 173 VAL B C 1
ATOM 2950 O O . VAL B 1 191 ? 43.393 5.380 28.467 1.00 67.06 173 VAL B O 1
ATOM 2954 N N . THR B 1 192 ? 44.107 6.642 26.709 1.00 66.92 174 THR B N 1
ATOM 2955 C CA . THR B 1 192 ? 44.405 5.504 25.870 1.00 66.64 174 THR B CA 1
ATOM 2956 C C . THR B 1 192 ? 45.871 5.527 25.465 1.00 66.38 174 THR B C 1
ATOM 2957 O O . THR B 1 192 ? 46.447 6.600 25.220 1.00 66.23 174 THR B O 1
ATOM 2961 N N . PHE B 1 193 ? 46.452 4.334 25.351 1.00 65.57 175 PHE B N 1
ATOM 2962 C CA . PHE B 1 193 ? 47.800 4.193 24.862 1.00 65.10 175 PHE B CA 1
ATOM 2963 C C . PHE B 1 193 ? 47.840 3.368 23.590 1.00 65.47 175 PHE B C 1
ATOM 2964 O O . PHE B 1 193 ? 47.272 2.272 23.523 1.00 65.34 175 PHE B O 1
ATOM 2972 N N . PHE B 1 194 ? 48.504 3.920 22.581 1.00 65.69 176 PHE B N 1
ATOM 2973 C CA . PHE B 1 194 ? 48.796 3.210 21.345 1.00 65.95 176 PHE B CA 1
ATOM 2974 C C . PHE B 1 194 ? 50.261 2.861 21.392 1.00 65.90 176 PHE B C 1
ATOM 2975 O O . PHE B 1 194 ? 51.112 3.722 21.665 1.00 66.02 176 PHE B O 1
ATOM 2983 N N . HIS B 1 195 ? 50.565 1.589 21.171 1.00 65.48 177 HIS B N 1
ATOM 2984 C CA . HIS B 1 195 ? 51.925 1.106 21.370 1.00 64.77 177 HIS B CA 1
ATOM 2985 C C . HIS B 1 195 ? 52.176 0.147 20.265 1.00 65.08 177 HIS B C 1
ATOM 2986 O O . HIS B 1 195 ? 52.382 -1.044 20.501 1.00 64.98 177 HIS B O 1
ATOM 2993 N N . THR B 1 196 ? 52.134 0.660 19.047 1.00 65.77 178 THR B N 1
ATOM 2994 C CA . THR B 1 196 ? 51.955 -0.194 17.903 1.00 66.42 178 THR B CA 1
ATOM 2995 C C . THR B 1 196 ? 53.213 -0.312 17.097 1.00 67.00 178 THR B C 1
ATOM 2996 O O . THR B 1 196 ? 53.869 0.698 16.791 1.00 67.53 178 THR B O 1
ATOM 3000 N N . ASP B 1 197 ? 53.556 -1.548 16.751 1.00 67.01 179 ASP B N 1
ATOM 3001 C CA . ASP B 1 197 ? 54.593 -1.768 15.765 1.00 66.80 179 ASP B CA 1
ATOM 3002 C C . ASP B 1 197 ? 53.948 -2.145 14.452 1.00 65.99 179 ASP B C 1
ATOM 3003 O O . ASP B 1 197 ? 53.578 -3.298 14.232 1.00 66.65 179 ASP B O 1
ATOM 3008 N N . LEU B 1 198 ? 53.814 -1.167 13.572 1.00 64.71 180 LEU B N 1
ATOM 3009 C CA . LEU B 1 198 ? 53.283 -1.429 12.247 1.00 63.72 180 LEU B CA 1
ATOM 3010 C C . LEU B 1 198 ? 54.059 -2.508 11.515 1.00 63.99 180 LEU B C 1
ATOM 3011 O O . LEU B 1 198 ? 53.482 -3.234 10.704 1.00 63.62 180 LEU B O 1
ATOM 3016 N N . SER B 1 199 ? 55.367 -2.612 11.803 1.00 64.26 181 SER B N 1
ATOM 3017 C CA . SER B 1 199 ? 56.168 -3.721 11.291 1.00 64.15 181 SER B CA 1
ATOM 3018 C C . SER B 1 199 ? 56.215 -3.584 9.773 1.00 64.58 181 SER B C 1
ATOM 3019 O O . SER B 1 199 ? 56.100 -2.472 9.257 1.00 63.97 181 SER B O 1
ATOM 3022 N N . GLY B 1 200 ? 56.372 -4.691 9.055 1.00 65.85 182 GLY B N 1
ATOM 3023 C CA . GLY B 1 200 ? 56.581 -4.635 7.599 1.00 67.45 182 GLY B CA 1
ATOM 3024 C C . GLY B 1 200 ? 57.815 -3.811 7.278 1.00 68.48 182 GLY B C 1
ATOM 3025 O O . GLY B 1 200 ? 58.838 -3.943 7.940 1.00 68.76 182 GLY B O 1
ATOM 3026 N N . TYR B 1 201 ? 57.706 -2.929 6.293 1.00 69.89 183 TYR B N 1
ATOM 3027 C CA . TYR B 1 201 ? 58.862 -2.206 5.760 1.00 71.05 183 TYR B CA 1
ATOM 3028 C C . TYR B 1 201 ? 58.562 -0.729 5.551 1.00 71.09 183 TYR B C 1
ATOM 3029 O O . TYR B 1 201 ? 58.470 -0.260 4.414 1.00 71.06 183 TYR B O 1
ATOM 3038 N N . LEU B 1 202 ? 58.432 0.004 6.653 1.00 71.14 184 LEU B N 1
ATOM 3039 C CA . LEU B 1 202 ? 57.959 1.383 6.589 1.00 71.31 184 LEU B CA 1
ATOM 3040 C C . LEU B 1 202 ? 58.983 2.400 7.014 1.00 71.71 184 LEU B C 1
ATOM 3041 O O . LEU B 1 202 ? 59.591 2.240 8.066 1.00 72.11 184 LEU B O 1
ATOM 3046 N N . PRO B 1 203 ? 59.152 3.471 6.215 1.00 72.26 185 PRO B N 1
ATOM 3047 C CA . PRO B 1 203 ? 59.982 4.602 6.641 1.00 72.48 185 PRO B CA 1
ATOM 3048 C C . PRO B 1 203 ? 59.435 5.174 7.939 1.00 72.70 185 PRO B C 1
ATOM 3049 O O . PRO B 1 203 ? 58.256 4.987 8.224 1.00 72.96 185 PRO B O 1
ATOM 3053 N N . GLN B 1 204 ? 60.276 5.851 8.722 1.00 72.91 186 GLN B N 1
ATOM 3054 C CA . GLN B 1 204 ? 59.828 6.447 9.981 1.00 72.77 186 GLN B CA 1
ATOM 3055 C C . GLN B 1 204 ? 58.839 7.589 9.804 1.00 72.12 186 GLN B C 1
ATOM 3056 O O . GLN B 1 204 ? 57.726 7.499 10.303 1.00 72.08 186 GLN B O 1
ATOM 3062 N N . ASN B 1 205 ? 59.227 8.657 9.111 1.00 71.12 187 ASN B N 1
ATOM 3063 C CA . ASN B 1 205 ? 58.361 9.834 9.046 1.00 70.66 187 ASN B CA 1
ATOM 3064 C C . ASN B 1 205 ? 56.898 9.511 8.696 1.00 70.38 187 ASN B C 1
ATOM 3065 O O . ASN B 1 205 ? 55.968 10.143 9.216 1.00 70.18 187 ASN B O 1
ATOM 3070 N N . VAL B 1 206 ? 56.701 8.515 7.830 1.00 69.93 188 VAL B N 1
ATOM 3071 C CA . VAL B 1 206 ? 55.366 7.980 7.557 1.00 69.21 188 VAL B CA 1
ATOM 3072 C C . VAL B 1 206 ? 54.683 7.631 8.877 1.00 68.89 188 VAL B C 1
ATOM 3073 O O . VAL B 1 206 ? 53.641 8.194 9.210 1.00 69.14 188 VAL B O 1
ATOM 3077 N N . VAL B 1 207 ? 55.295 6.715 9.622 1.00 68.35 189 VAL B N 1
ATOM 3078 C CA . VAL B 1 207 ? 54.779 6.249 10.912 1.00 68.19 189 VAL B CA 1
ATOM 3079 C C . VAL B 1 207 ? 54.587 7.406 11.933 1.00 68.19 189 VAL B C 1
ATOM 3080 O O . VAL B 1 207 ? 53.541 7.511 12.585 1.00 68.07 189 VAL B O 1
ATOM 3084 N N . ASP B 1 208 ? 55.589 8.276 12.036 1.00 68.16 190 ASP B N 1
ATOM 3085 C CA . ASP B 1 208 ? 55.545 9.429 12.931 1.00 68.21 190 ASP B CA 1
ATOM 3086 C C . ASP B 1 208 ? 54.401 10.426 12.656 1.00 68.25 190 ASP B C 1
ATOM 3087 O O . ASP B 1 208 ? 53.942 11.110 13.569 1.00 68.69 190 ASP B O 1
ATOM 3092 N N . SER B 1 209 ? 53.932 10.507 11.418 1.00 68.11 191 SER B N 1
ATOM 3093 C CA . SER B 1 209 ? 52.823 11.405 11.106 1.00 68.07 191 SER B CA 1
ATOM 3094 C C . SER B 1 209 ? 51.492 10.747 11.455 1.00 68.10 191 SER B C 1
ATOM 3095 O O . SER B 1 209 ? 50.567 11.403 11.956 1.00 68.39 191 SER B O 1
ATOM 3098 N N . PHE B 1 210 ? 51.412 9.448 11.186 1.00 67.58 192 PHE B N 1
ATOM 3099 C CA . PHE B 1 210 ? 50.166 8.711 11.269 1.00 67.45 192 PHE B CA 1
ATOM 3100 C C . PHE B 1 210 ? 49.613 8.661 12.691 1.00 67.84 192 PHE B C 1
ATOM 3101 O O . PHE B 1 210 ? 48.494 9.084 12.936 1.00 68.07 192 PHE B O 1
ATOM 3109 N N . PHE B 1 211 ? 50.404 8.154 13.626 1.00 68.48 193 PHE B N 1
ATOM 3110 C CA . PHE B 1 211 ? 49.918 7.911 14.989 1.00 68.79 193 PHE B CA 1
ATOM 3111 C C . PHE B 1 211 ? 49.271 9.062 15.746 1.00 69.29 193 PHE B C 1
ATOM 3112 O O . PHE B 1 211 ? 48.130 8.909 16.176 1.00 70.04 193 PHE B O 1
ATOM 3120 N N . PRO B 1 212 ? 49.967 10.214 15.890 1.00 69.60 194 PRO B N 1
ATOM 3121 C CA . PRO B 1 212 ? 49.324 11.386 16.502 1.00 70.05 194 PRO B CA 1
ATOM 3122 C C . PRO B 1 212 ? 47.908 11.588 15.957 1.00 70.49 194 PRO B C 1
ATOM 3123 O O . PRO B 1 212 ? 46.934 11.598 16.726 1.00 70.49 194 PRO B O 1
ATOM 3127 N N . ARG B 1 213 ? 47.820 11.712 14.634 1.00 71.00 195 ARG B N 1
ATOM 3128 C CA . ARG B 1 213 ? 46.570 11.938 13.919 1.00 71.84 195 ARG B CA 1
ATOM 3129 C C . ARG B 1 213 ? 45.588 10.803 14.133 1.00 72.27 195 ARG B C 1
ATOM 3130 O O . ARG B 1 213 ? 44.385 11.020 14.175 1.00 72.80 195 ARG B O 1
ATOM 3138 N N . SER B 1 214 ? 46.113 9.591 14.266 1.00 72.77 196 SER B N 1
ATOM 3139 C CA . SER B 1 214 ? 45.292 8.410 14.478 1.00 73.14 196 SER B CA 1
ATOM 3140 C C . SER B 1 214 ? 44.584 8.526 15.821 1.00 73.06 196 SER B C 1
ATOM 3141 O O . SER B 1 214 ? 43.414 8.173 15.936 1.00 73.26 196 SER B O 1
ATOM 3144 N N . MET B 1 215 ? 45.293 9.048 16.822 1.00 72.66 197 MET B N 1
ATOM 3145 C CA . MET B 1 215 ? 44.731 9.213 18.167 1.00 72.20 197 MET B CA 1
ATOM 3146 C C . MET B 1 215 ? 43.635 10.286 18.254 1.00 71.41 197 MET B C 1
ATOM 3147 O O . MET B 1 215 ? 42.609 10.069 18.899 1.00 71.09 197 MET B O 1
ATOM 3152 N N . THR B 1 216 ? 43.858 11.435 17.613 1.00 70.66 198 THR B N 1
ATOM 3153 C CA . THR B 1 216 ? 42.879 12.536 17.612 1.00 69.95 198 THR B CA 1
ATOM 3154 C C . THR B 1 216 ? 41.592 12.162 16.855 1.00 69.41 198 THR B C 1
ATOM 3155 O O . THR B 1 216 ? 40.490 12.610 17.204 1.00 69.22 198 THR B O 1
ATOM 3159 N N . ARG B 1 217 ? 41.758 11.334 15.830 1.00 68.51 199 ARG B N 1
ATOM 3160 C CA . ARG B 1 217 ? 40.655 10.784 15.062 1.00 68.27 199 ARG B CA 1
ATOM 3161 C C . ARG B 1 217 ? 39.918 9.704 15.836 1.00 67.57 199 ARG B C 1
ATOM 3162 O O . ARG B 1 217 ? 38.700 9.545 15.694 1.00 67.16 199 ARG B O 1
ATOM 3170 N N . PHE B 1 218 ? 40.668 8.947 16.629 1.00 66.97 200 PHE B N 1
ATOM 3171 C CA . PHE B 1 218 ? 40.101 7.894 17.464 1.00 66.84 200 PHE B CA 1
ATOM 3172 C C . PHE B 1 218 ? 39.072 8.502 18.429 1.00 67.27 200 PHE B C 1
ATOM 3173 O O . PHE B 1 218 ? 37.911 8.064 18.470 1.00 67.47 200 PHE B O 1
ATOM 3181 N N . TYR B 1 219 ? 39.482 9.551 19.146 1.00 67.22 201 TYR B N 1
ATOM 3182 C CA . TYR B 1 219 ? 38.583 10.253 20.075 1.00 67.08 201 TYR B CA 1
ATOM 3183 C C . TYR B 1 219 ? 37.444 10.977 19.380 1.00 67.41 201 TYR B C 1
ATOM 3184 O O . TYR B 1 219 ? 36.311 10.967 19.882 1.00 67.59 201 TYR B O 1
ATOM 3193 N N . ALA B 1 220 ? 37.738 11.634 18.262 1.00 67.79 202 ALA B N 1
ATOM 3194 C CA . ALA B 1 220 ? 36.665 12.242 17.470 1.00 68.70 202 ALA B CA 1
ATOM 3195 C C . ALA B 1 220 ? 35.573 11.198 17.181 1.00 69.26 202 ALA B C 1
ATOM 3196 O O . ALA B 1 220 ? 34.418 11.418 17.501 1.00 69.67 202 ALA B O 1
ATOM 3198 N N . ASN B 1 221 ? 35.961 10.050 16.618 1.00 70.45 203 ASN B N 1
ATOM 3199 C CA . ASN B 1 221 ? 35.043 8.927 16.352 1.00 71.22 203 ASN B CA 1
ATOM 3200 C C . ASN B 1 221 ? 34.321 8.436 17.604 1.00 71.54 203 ASN B C 1
ATOM 3201 O O . ASN B 1 221 ? 33.100 8.367 17.635 1.00 71.85 203 ASN B O 1
ATOM 3206 N N . LEU B 1 222 ? 35.085 8.080 18.630 1.00 72.13 204 LEU B N 1
ATOM 3207 C CA . LEU B 1 222 ? 34.511 7.581 19.880 1.00 72.51 204 LEU B CA 1
ATOM 3208 C C . LEU B 1 222 ? 33.379 8.481 20.368 1.00 72.59 204 LEU B C 1
ATOM 3209 O O . LEU B 1 222 ? 32.304 7.987 20.724 1.00 72.96 204 LEU B O 1
ATOM 3214 N N . GLN B 1 223 ? 33.614 9.796 20.340 1.00 72.65 205 GLN B N 1
ATOM 3215 C CA . GLN B 1 223 ? 32.620 10.782 20.792 1.00 72.88 205 GLN B CA 1
ATOM 3216 C C . GLN B 1 223 ? 31.284 10.642 20.087 1.00 72.45 205 GLN B C 1
ATOM 3217 O O . GLN B 1 223 ? 30.249 10.572 20.750 1.00 72.80 205 GLN B O 1
ATOM 3223 N N . LYS B 1 224 ? 31.327 10.607 18.754 1.00 72.07 206 LYS B N 1
ATOM 3224 C CA . LYS B 1 224 ? 30.160 10.421 17.902 1.00 71.72 206 LYS B CA 1
ATOM 3225 C C . LYS B 1 224 ? 29.338 9.212 18.361 1.00 71.65 206 LYS B C 1
ATOM 3226 O O . LYS B 1 224 ? 28.121 9.366 18.737 1.00 71.33 206 LYS B O 1
ATOM 3232 N N . ALA B 1 225 ? 30.017 8.027 18.357 1.00 71.58 207 ALA B N 1
ATOM 3233 C CA . ALA B 1 225 ? 29.375 6.770 18.774 1.00 71.71 207 ALA B CA 1
ATOM 3234 C C . ALA B 1 225 ? 28.632 6.882 20.109 1.00 71.76 207 ALA B C 1
ATOM 3235 O O . ALA B 1 225 ? 27.492 6.423 20.230 1.00 71.60 207 ALA B O 1
ATOM 3237 N N . VAL B 1 226 ? 29.287 7.494 21.097 1.00 71.90 208 VAL B N 1
ATOM 3238 C CA . VAL B 1 226 ? 28.655 7.815 22.382 1.00 71.95 208 VAL B CA 1
ATOM 3239 C C . VAL B 1 226 ? 27.364 8.622 22.189 1.00 72.03 208 VAL B C 1
ATOM 3240 O O . VAL B 1 226 ? 26.294 8.197 22.637 1.00 71.99 208 VAL B O 1
ATOM 3244 N N . LYS B 1 227 ? 27.461 9.760 21.499 1.00 72.21 209 LYS B N 1
ATOM 3245 C CA . LYS B 1 227 ? 26.306 10.641 21.294 1.00 72.45 209 LYS B CA 1
ATOM 3246 C C . LYS B 1 227 ? 25.096 9.899 20.764 1.00 72.25 209 LYS B C 1
ATOM 3247 O O . LYS B 1 227 ? 23.968 10.259 21.083 1.00 72.63 209 LYS B O 1
ATOM 3253 N N . GLN B 1 228 ? 25.341 8.853 19.979 1.00 72.20 210 GLN B N 1
ATOM 3254 C CA . GLN B 1 228 ? 24.278 8.075 19.339 1.00 72.35 210 GLN B CA 1
ATOM 3255 C C . GLN B 1 228 ? 23.337 7.377 20.338 1.00 72.23 210 GLN B C 1
ATOM 3256 O O . GLN B 1 228 ? 22.187 7.087 20.003 1.00 71.85 210 GLN B O 1
ATOM 3262 N N . PHE B 1 229 ? 23.817 7.132 21.560 1.00 72.09 211 PHE B N 1
ATOM 3263 C CA . PHE B 1 229 ? 22.968 6.575 22.623 1.00 71.87 211 PHE B CA 1
ATOM 3264 C C . PHE B 1 229 ? 22.183 7.658 23.354 1.00 71.67 211 PHE B C 1
ATOM 3265 O O . PHE B 1 229 ? 21.169 7.374 24.001 1.00 71.73 211 PHE B O 1
ATOM 3273 N N . HIS B 1 230 ? 22.642 8.902 23.244 1.00 71.35 212 HIS B N 1
ATOM 3274 C CA . HIS B 1 230 ? 21.925 10.035 23.836 1.00 71.19 212 HIS B CA 1
ATOM 3275 C C . HIS B 1 230 ? 20.975 10.702 22.844 1.00 71.25 212 HIS B C 1
ATOM 3276 O O . HIS B 1 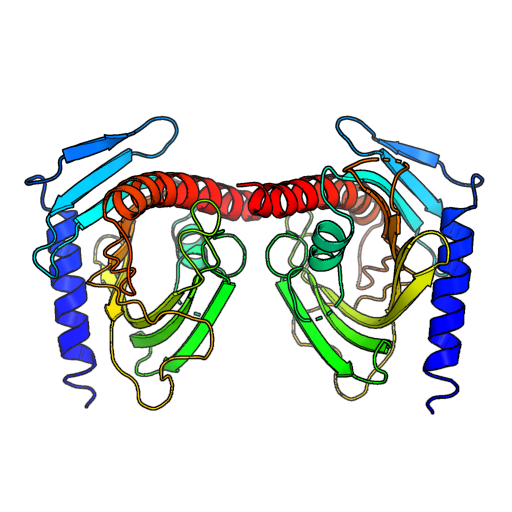230 ? 20.496 11.815 23.077 1.00 71.19 212 HIS B O 1
ATOM 3283 N N . GLU B 1 231 ? 20.704 9.988 21.750 1.00 71.46 213 GLU B N 1
ATOM 3284 C CA . GLU B 1 231 ? 19.907 10.468 20.623 1.00 71.47 213 GLU B CA 1
ATOM 3285 C C . GLU B 1 231 ? 18.997 9.348 20.118 1.00 71.59 213 GLU B C 1
ATOM 3286 O O . GLU B 1 231 ? 17.860 9.561 19.690 1.00 71.90 213 GLU B O 1
#

Nearest PDB structures (foldseek):
  2r55-assembly2_B  TM=1.005E+00  e=2.161E-41  Homo sapiens
  1jss-assembly2_B  TM=9.462E-01  e=2.127E-21  Mus musculus
  6l1d-assembly2_B  TM=9.463E-01  e=4.603E-21  Homo sapiens
  5brl-assembly2_B  TM=9.439E-01  e=9.426E-21  Mus musculus
  2mou-assembly1_A  TM=9.383E-01  e=3.120E-17  Homo sapiens

Sequence (416 aa):
FQSMAAQMSEAVAEKMLQYRRDTAGWKICREGNGVSVSWRPSVEFPGNLYRGEGIVYGTLEEVWDCVKPGGLRVKWDENVTGFEIIQSITDTLCVSRTSTPSAAMKLISPRDFVDLVLVKRYEDGTISSNATHVEHPLCPPKPGFVRGFNHPCGCFCEPLPPTKTNLVTFFHTDLSGYLPQNVVDSFFPRSMTRFYANLQKAVKQFHEFQSMAAQMSEAVAEKMLQYRRDTAGWKICREGNGVSVSWRPSVEFPGNLYRGEGIVYGTLEEVWDCVKPGGLRVKWDENVTGFEIIQSITDTLCVSRTSTPSAAMKLISPRDFVDLVLVKRYEDGTISSNATHVEHPLCPPKPGFVRGFNHPCGCFCEPLPPTKTNLVTFFHTDLSGYLPQNVVDSFFPRSMTRFYANLQKAVKQFHE

Foldseek 3Di:
DCVVLVVVLVVLVVVVVVVVPDPPQWDWDDADPFKTKTWGQDPVDRRIKMKMKGWAQAALVLLCQCFPPPGHVCPQQLQWPDKDFDAPDDPFWTWIKTWGDADDVNLQHIAIFIWTWGWDADPQGKIWIWIWGDDDPVDDDDPRHHYKTWHTWTWIWGDDVPRITMIMTMGRIGSDDDHDVVSVVVCVVVSNVSRSVRSNVSRVVVVD/DCVVLVVVLVVLVVVVVVVVPDPPQWDWDDADPFKTKTWGQDPVDRRIKMKMKGWAQAALVLLCQQFPPPGHVCPQQLFWPDWDFDAPDDPFWTWIKTWGAADDVNLQHIAIFIWTWGWDADDQGKIWIWIWGDDDPVDDDDPRHHYKTWHTWTWIWGDDVDRITMIMTMGRIGSDDDHDVVSVVVCVVVSNVSRSVRSNVSRVVVVD

B-factor: mean 68.47, std 4.07, range [30.59, 82.84]

Organism: Homo sapiens (NCBI:txid9606)

Secondary structure (DSSP, 8-state):
-HHHHHHHHHHHHHHHHHHHH--SS-EEEE--SSEEEEEEE-SSSSSEEEEEEEEESS-HHHHHHHH----SHHHH-TT-SEEEEEEE-SSSEEEEEEE---BTTTTB--EEEEEEEEEEE-TTS-EEEEEEE---TTS-PPTT-EEEEE-SEEEEEEE-----EEEEEEE-EE--SS--HHHHHHHHHHHHHHHHHHHHHHHHGGG-/-HHHHHHHHHHHHHHHHHHHH--SS-EEEE--SSEEEEEEE-SSSSSEEEEEEEEESS-HHHHHHHH----SHHHH-TT-SEEEEEE--SSSEEEEEEE---BTTTTB--EEEEEEEEEEE-TTS-EEEEEEE---TTS-PPTT-EE-EE-SEEEEEEE-----EEEEEEE-EE--SS--HHHHHHHHHHHHHHHHHHHHHHHHGGG-

Radius of gyration: 23.42 Å; Cα contacts (8 Å, |Δi|>4): 883; chains: 2; bounding box: 62×44×64 Å